Protein 8WWQ (pdb70)

Secondary structure (DSSP, 8-state):
-PPP-SSSTTSGGGS-HHHHHHHHHHHHHHHHHHHHH---TT---SEEEEEEES-TTSSHHHHHHHHHHHHHHHHHHTSSS----EEEEEEEE-TTS-HHHHHHHS-SS-SSEEEEEES-TTS--S-TT-EEEEEEES-TTB-SS--GGGG-TTSTT--TT-SS--S-SHHHHHHHHHHHHHHHHHHHHHHHHHEEEEEEEEEEEE-B-TT--GGGBHHHHHHHHHHHHHHHHHHTTSS-HHHHHH----B---BHHHHHHHHHHH-SEEEEEEEEE--TTTTSPP-HHHHHHHHHHHHHHHHHHHH--HHHHHHHHHHHHHTHHHHHHTSB---EEEEEEEEPP-/-HHHHHHHHHHHHHHHHHHHHH---TT---SEEEEEEES-TTSSHHHHHHHHHHHHHHHHHHTSSS----EEEEEEEE-TTS-HHHHHHHS-SS-SSEEEEEES-TTS--S-TT-EEEEEEES-TTB-SS--GGGG-TTSTT--TT-SS--S--HHHHHHHHHHHHHHHHHHHHHHHHHEEEEEEEEEEEE-B-TT--GGGBHHHHHHHHHHHHHH--HHHHHT---SB---BHHHHHHHHHHH-SEEEEEEEEE-----HHHHHHHHHHHHHHHHHH--HHHHHHHHHHHHTTHHHHHHTSB---EEEEEEEE---

Solvent-accessible surface area: 28025 Å² total; per-residue (Å²): 103,35,30,29,30,27,92,86,79,74,0,22,17,102,16,5,73,59,11,93,5,0,12,95,24,1,77,60,34,8,76,68,2,4,130,96,65,0,88,19,80,145,83,35,25,110,28,0,18,0,0,5,0,20,7,8,2,3,70,14,4,19,59,5,0,62,8,2,2,82,6,0,51,123,43,4,140,83,59,180,84,70,30,11,96,15,9,11,0,6,2,0,16,70,55,87,3,28,0,39,24,1,4,93,56,18,50,116,93,83,80,10,38,1,0,0,3,11,21,37,22,13,87,71,10,0,0,106,54,29,1,17,0,0,3,0,19,36,5,1,13,39,11,60,100,24,1,104,92,0,90,64,76,147,33,163,7,66,9,51,66,66,5,1,4,3,19,76,67,172,39,4,34,42,11,0,37,58,20,1,93,98,3,6,48,118,0,1,60,8,0,3,81,0,4,32,34,5,0,0,0,1,6,2,1,5,2,7,10,108,82,18,82,12,71,38,1,18,34,0,23,20,3,26,18,0,4,77,4,3,51,67,27,5,98,109,64,144,36,60,72,72,26,9,78,52,7,14,0,18,4,6,9,0,30,58,77,38,6,61,90,3,9,81,60,18,47,67,11,63,50,55,61,35,36,45,8,114,7,68,66,66,100,110,147,36,73,5,77,97,23,10,53,34,4,27,0,23,14,25,23,21,5,78,94,73,30,124,65,84,132,8,7,100,51,0,33,117,54,0,106,102,6,33,62,63,12,43,134,117,20,76,70,48,12,1,0,0,1,5,1,47,37,51,140,136,90,87,126,76,61,36,4,15,70,45,0,74,70,36,10,54,82,5,0,143,109,72,0,75,12,110,131,112,34,21,79,32,0,18,0,0,6,0,20,6,59,47,23,72,18,5,12,104,7,0,61,16,3,0,69,4,0,57,111,28,23,169,82,54,191,81,78,32,17,98,17,6,12,0,4,0,0,24,108,54,117,23,55,0,34,44,0,3,119,62,25,49,119,95,86,83,12,41,2,0,0,3,11,21,39,23,15,86,78,12,0,0,68,57,28,0,19,0,0,3,0,20,35,8,3,16,71,12,63,90,26,1,96,85,0,128,68,124,142,32,144,6,65,8,32,70,80,4,2,5,3,18,74,70,188,88,5,33,39,9,0,34,49,22,2,86,80,7,6,48,123,0,0,58,8,0,3,75,0,4,32,31,3,0,0,0,0,7,4,1,13,2,6,6,103,83,15,75,13,70,34,2,21,40,0,41,27,2,34,28,0,3,82,12,39,92,136,113,60,72,62,24,82,37,9,12,1,19,6,8,12,0,30,55,76,35,4,65,95,2,7,80,53,17,48,66,11,64,46,58,40,32,78,38,10,133,153,155,39,78,8,104,46,22,12,66,109,11,80,82,90,18,60,47,74,27,84,137,90,56,70,85,22,7,103,47,0,36,60,31,0,106,139,3,38,71,62,17,68,109,119,21,81,120,50,20,10,0,2,1,6,0,51,40,61,114,156

Structure (mmCIF, N/CA/C/O backbone):
data_8WWQ
#
_entry.id   8WWQ
#
_cell.length_a   46.825
_cell.length_b   103.086
_cell.length_c   84.203
_cell.angle_alpha   90.000
_cell.angle_beta   103.283
_cell.angle_gamma   90.000
#
_symmetry.space_group_name_H-M   'P 1 21 1'
#
loop_
_entity.id
_entity.type
_entity.pdbx_description
1 polymer 'geniposidic acid O-methyltransferase'
2 non-polymer 'Geniposidic acid'
3 non-polymer S-ADENOSYL-L-HOMOCYSTEINE
4 non-polymer 'MAGNESIUM ION'
5 non-polymer 1,2-ETHANEDIOL
6 water water
#
loop_
_atom_site.group_PDB
_atom_site.id
_atom_site.type_symbol
_atom_site.label_atom_id
_atom_site.label_alt_id
_atom_site.label_comp_id
_atom_site.label_asym_id
_atom_site.label_entity_id
_atom_site.label_seq_id
_atom_site.pdbx_PDB_ins_code
_atom_site.Cartn_x
_atom_site.Cartn_y
_atom_site.Cartn_z
_atom_site.occupancy
_atom_site.B_iso_or_equiv
_atom_site.auth_seq_id
_atom_site.auth_comp_id
_atom_site.auth_asym_id
_atom_site.auth_atom_id
_atom_site.pdbx_PDB_model_num
ATOM 1 N N . HIS A 1 12 ? 9.690 -10.847 0.222 1.000 45.506 17 HIS A N 1
ATOM 2 C CA . HIS A 1 12 ? 10.606 -11.261 1.325 1.000 45.445 17 HIS A CA 1
ATOM 3 C C . HIS A 1 12 ? 11.490 -10.088 1.745 1.000 40.301 17 HIS A C 1
ATOM 4 O O . HIS A 1 12 ? 11.964 -9.326 0.899 1.000 36.506 17 HIS A O 1
ATOM 11 N N . PRO A 1 13 ? 11.756 -9.932 3.065 1.000 36.526 18 PRO A N 1
ATOM 12 C CA . PRO A 1 13 ? 12.620 -8.867 3.561 1.000 34.611 18 PRO A CA 1
ATOM 13 C C . PRO A 1 13 ? 14.082 -9.222 3.315 1.000 32.843 18 PRO A C 1
ATOM 14 O O . PRO A 1 13 ? 14.400 -10.342 2.925 1.000 32.813 18 PRO A O 1
ATOM 18 N N . MET A 1 14 ? 14.966 -8.266 3.602 1.000 31.077 19 MET A N 1
ATOM 19 C CA . MET A 1 14 ? 16.399 -8.445 3.435 1.000 30.056 19 MET A CA 1
ATOM 20 C C . MET A 1 14 ? 16.953 -9.236 4.629 1.000 29.790 19 MET A C 1
ATOM 21 O O . MET A 1 14 ? 16.239 -9.444 5.613 1.000 29.482 19 MET A O 1
ATOM 26 N N . ASN A 1 15 ? 18.219 -9.686 4.538 1.000 28.554 20 ASN A N 1
ATOM 27 C CA . ASN A 1 15 ? 18.883 -10.363 5.649 1.000 28.467 20 ASN A CA 1
ATOM 28 C C . ASN A 1 15 ? 18.833 -9.464 6.884 1.000 27.931 20 ASN A C 1
ATOM 29 O O . ASN A 1 15 ? 19.343 -8.346 6.858 1.000 27.579 20 ASN A O 1
ATOM 34 N N . GLY A 1 16 ? 18.200 -9.951 7.958 1.000 27.961 21 GLY A N 1
ATOM 35 C CA . GLY A 1 16 ? 18.057 -9.174 9.181 1.000 27.688 21 GLY A CA 1
ATOM 36 C C . GLY A 1 16 ? 19.324 -9.191 10.031 1.000 28.287 21 GLY A C 1
ATOM 37 O O . GLY A 1 16 ? 20.393 -9.574 9.561 1.000 27.804 21 GLY A O 1
ATOM 38 N N . GLY A 1 17 ? 19.188 -8.758 11.291 1.000 28.728 22 GLY A N 1
ATOM 39 C CA . GLY A 1 17 ? 20.308 -8.708 12.216 1.000 29.542 22 GLY A CA 1
ATOM 40 C C . GLY A 1 17 ? 21.341 -7.658 11.811 1.000 30.149 22 GLY A C 1
ATOM 41 O O . GLY A 1 17 ? 21.047 -6.750 11.034 1.000 28.730 22 GLY A O 1
ATOM 42 N N . ASP A 1 18 ? 22.563 -7.818 12.341 1.000 31.767 23 ASP A N 1
ATOM 43 C CA . ASP A 1 18 ? 23.662 -6.892 12.105 1.000 32.918 23 ASP A CA 1
ATOM 44 C C . ASP A 1 18 ? 24.965 -7.646 11.842 1.000 32.963 23 ASP A C 1
ATOM 45 O O . ASP A 1 18 ? 26.042 -7.074 11.995 1.000 33.346 23 ASP A O 1
ATOM 50 N N . ASP A 1 19 ? 24.888 -8.914 11.421 1.000 32.976 24 ASP A N 1
ATOM 51 C CA . ASP A 1 19 ? 26.092 -9.697 11.183 1.000 33.485 24 ASP A CA 1
ATOM 52 C C . ASP A 1 19 ? 26.699 -9.287 9.840 1.000 33.316 24 ASP A C 1
ATOM 53 O O . ASP A 1 19 ? 26.215 -8.358 9.187 1.000 32.178 24 ASP A O 1
ATOM 58 N N . SER A 1 20 ? 27.755 -10.006 9.429 1.000 33.269 25 SER A N 1
ATOM 59 C CA . SER A 1 20 ? 28.526 -9.661 8.245 1.000 33.107 25 SER A CA 1
ATOM 60 C C . SER A 1 20 ? 27.735 -9.896 6.958 1.000 32.362 25 SER A C 1
ATOM 61 O O . SER A 1 20 ? 28.080 -9.318 5.931 1.000 30.900 25 SER A O 1
ATOM 64 N N . LYS A 1 21 ? 26.692 -10.742 7.009 1.000 32.052 26 LYS A N 1
ATOM 65 C CA . LYS A 1 21 ? 25.888 -11.042 5.829 1.000 31.659 26 LYS A CA 1
ATOM 66 C C . LYS A 1 21 ? 24.599 -10.216 5.821 1.000 29.606 26 LYS A C 1
ATOM 67 O O . LYS A 1 21 ? 23.752 -10.420 4.958 1.000 28.804 26 LYS A O 1
ATOM 72 N N . SER A 1 22 ? 24.438 -9.295 6.782 1.000 28.324 27 SER A N 1
ATOM 73 C CA . SER A 1 22 ? 23.176 -8.599 6.993 1.000 26.973 27 SER A CA 1
ATOM 74 C C . SER A 1 22 ? 22.999 -7.438 6.012 1.000 25.822 27 SER A C 1
ATOM 75 O O . SER A 1 22 ? 23.978 -6.839 5.562 1.000 25.172 27 SER A O 1
ATOM 78 N N . TYR A 1 23 ? 21.731 -7.085 5.742 1.000 24.981 28 TYR A N 1
ATOM 79 C CA . TYR A 1 23 ? 21.411 -5.911 4.946 1.000 24.359 28 TYR A CA 1
ATOM 80 C C . TYR A 1 23 ? 22.044 -4.665 5.564 1.000 24.574 28 TYR A C 1
ATOM 81 O O . TYR A 1 23 ? 22.618 -3.841 4.850 1.000 24.341 28 TYR A O 1
ATOM 90 N N . ALA A 1 24 ? 21.933 -4.534 6.890 1.000 24.848 29 ALA A N 1
ATOM 91 C CA . ALA A 1 24 ? 22.404 -3.352 7.598 1.000 25.542 29 ALA A CA 1
ATOM 92 C C . ALA A 1 24 ? 23.883 -3.102 7.312 1.000 26.666 29 ALA A C 1
ATOM 93 O O . ALA A 1 24 ? 24.315 -1.957 7.236 1.000 26.872 29 ALA A O 1
ATOM 95 N N . GLN A 1 25 ? 24.652 -4.185 7.163 1.000 27.897 30 GLN A N 1
ATOM 96 C CA . GLN A 1 25 ? 26.090 -4.085 7.007 1.000 29.229 30 GLN A CA 1
ATOM 97 C C . GLN A 1 25 ? 26.485 -4.000 5.530 1.000 28.282 30 GLN A C 1
ATOM 98 O O . GLN A 1 25 ? 27.662 -3.805 5.246 1.000 28.538 30 GLN A O 1
ATOM 104 N N . ASN A 1 26 ? 25.536 -4.165 4.595 1.000 27.051 31 ASN A N 1
ATOM 105 C CA . ASN A 1 26 ? 25.912 -4.367 3.200 1.000 26.935 31 ASN A CA 1
ATOM 106 C C . ASN A 1 26 ? 25.037 -3.552 2.249 1.000 25.835 31 ASN A C 1
ATOM 107 O O . ASN A 1 26 ? 24.789 -3.988 1.119 1.000 26.035 31 ASN A O 1
ATOM 112 N N . SER A 1 27 ? 24.651 -2.336 2.663 1.000 24.957 32 SER A N 1
ATOM 113 C CA . SER A 1 27 ? 23.731 -1.541 1.861 1.000 24.247 32 SER A CA 1
ATOM 114 C C . SER A 1 27 ? 24.273 -0.128 1.609 1.000 24.022 32 SER A C 1
ATOM 115 O O . SER A 1 27 ? 23.515 0.829 1.502 1.000 23.570 32 SER A O 1
ATOM 118 N N . SER A 1 28 ? 25.598 -0.001 1.471 1.000 24.446 33 SER A N 1
ATOM 119 C CA . SER A 1 28 ? 26.246 1.290 1.266 1.000 24.598 33 SER A CA 1
ATOM 120 C C . SER A 1 28 ? 25.869 1.899 -0.090 1.000 24.526 33 SER A C 1
ATOM 121 O O . SER A 1 28 ? 25.744 3.114 -0.204 1.000 24.413 33 SER A O 1
ATOM 124 N N . TYR A 1 29 ? 25.675 1.061 -1.114 1.000 24.708 34 TYR A N 1
ATOM 125 C CA . TYR A 1 29 ? 25.247 1.560 -2.415 1.000 25.042 34 TYR A CA 1
ATOM 126 C C . TYR A 1 29 ? 23.904 2.290 -2.270 1.000 24.829 34 TYR A C 1
ATOM 127 O O . TYR A 1 29 ? 23.735 3.404 -2.764 1.000 24.576 34 TYR A O 1
ATOM 136 N N . GLN A 1 30 ? 22.954 1.655 -1.581 1.000 24.985 35 GLN A N 1
ATOM 137 C CA . GLN A 1 30 ? 21.633 2.225 -1.364 1.000 25.319 35 GLN A CA 1
ATOM 138 C C . GLN A 1 30 ? 21.726 3.515 -0.551 1.000 25.330 35 GLN A C 1
ATOM 139 O O . GLN A 1 30 ? 20.936 4.430 -0.746 1.000 25.641 35 GLN A O 1
ATOM 145 N N . LYS A 1 31 ? 22.689 3.596 0.359 1.000 25.585 36 LYS A N 1
ATOM 146 C CA . LYS A 1 31 ? 22.886 4.819 1.116 1.000 25.928 36 LYS A CA 1
ATOM 147 C C . LYS A 1 31 ? 23.399 5.924 0.190 1.000 25.673 36 LYS A C 1
ATOM 148 O O . LYS A 1 31 ? 23.022 7.085 0.329 1.000 25.394 36 LYS A O 1
ATOM 154 N N . GLY A 1 32 ? 24.258 5.555 -0.762 1.000 25.261 37 GLY A N 1
ATOM 155 C CA . GLY A 1 32 ? 24.697 6.492 -1.784 1.000 25.521 37 GLY A CA 1
ATOM 156 C C . GLY A 1 32 ? 23.532 7.063 -2.597 1.000 24.745 37 GLY A C 1
ATOM 157 O O . GLY A 1 32 ? 23.560 8.225 -2.999 1.000 24.822 37 GLY A O 1
ATOM 158 N N . VAL A 1 33 ? 22.517 6.236 -2.872 1.000 24.117 38 VAL A N 1
ATOM 159 C CA . VAL A 1 33 ? 21.350 6.713 -3.600 1.000 23.814 38 VAL A CA 1
ATOM 160 C C . VAL A 1 33 ? 20.679 7.834 -2.801 1.000 23.650 38 VAL A C 1
ATOM 161 O O . VAL A 1 33 ? 20.320 8.871 -3.359 1.000 23.116 38 VAL A O 1
ATOM 165 N N . ILE A 1 34 ? 20.490 7.611 -1.494 1.000 23.694 39 ILE A N 1
ATOM 166 C CA . ILE A 1 34 ? 19.870 8.611 -0.633 1.000 24.175 39 ILE A CA 1
ATOM 167 C C . ILE A 1 34 ? 20.764 9.857 -0.579 1.000 25.504 39 ILE A C 1
ATOM 168 O O . ILE A 1 34 ? 20.272 10.981 -0.614 1.000 25.942 39 ILE A O 1
ATOM 173 N N . GLU A 1 35 ? 22.087 9.662 -0.549 1.000 26.638 40 GLU A N 1
ATOM 174 C CA . GLU A 1 35 ? 23.028 10.770 -0.488 1.000 27.952 40 GLU A CA 1
ATOM 175 C C . GLU A 1 35 ? 22.878 11.667 -1.715 1.000 27.959 40 GLU A C 1
ATOM 176 O O . GLU A 1 35 ? 22.758 12.885 -1.584 1.000 28.694 40 GLU A O 1
ATOM 182 N N . ALA A 1 36 ? 22.869 11.041 -2.897 1.000 27.191 41 ALA A N 1
ATOM 183 C CA . ALA A 1 36 ? 22.722 11.746 -4.161 1.000 27.098 41 ALA A CA 1
ATOM 184 C C . ALA A 1 36 ? 21.349 12.412 -4.250 1.000 26.548 41 ALA A C 1
ATOM 185 O O . ALA A 1 36 ? 21.212 13.461 -4.871 1.000 26.546 41 ALA A O 1
ATOM 187 N N . ALA A 1 37 ? 20.346 11.799 -3.603 1.000 25.557 42 ALA A N 1
ATOM 188 C CA . ALA A 1 37 ? 18.981 12.308 -3.594 1.000 25.364 42 ALA A CA 1
ATOM 189 C C . ALA A 1 37 ? 18.848 13.586 -2.759 1.000 25.467 42 ALA A C 1
ATOM 190 O O . ALA A 1 37 ? 17.923 14.368 -2.975 1.000 25.044 42 ALA A O 1
ATOM 192 N N . LYS A 1 38 ? 19.773 13.803 -1.813 1.000 25.813 43 LYS A N 1
ATOM 193 C CA . LYS A 1 38 ? 19.605 14.853 -0.822 1.000 26.201 43 LYS A CA 1
ATOM 194 C C . LYS A 1 38 ? 19.345 16.212 -1.475 1.000 26.905 43 LYS A C 1
ATOM 195 O O . LYS A 1 38 ? 18.427 16.919 -1.068 1.000 26.738 43 LYS A O 1
ATOM 201 N N . ALA A 1 39 ? 20.124 16.584 -2.494 1.000 27.880 44 ALA A N 1
ATOM 202 C CA . ALA A 1 39 ? 19.952 17.889 -3.119 1.000 28.841 44 ALA A CA 1
ATOM 203 C C . ALA A 1 39 ? 18.564 18.014 -3.761 1.000 28.878 44 ALA A C 1
ATOM 204 O O . ALA A 1 39 ? 17.969 19.089 -3.742 1.000 29.256 44 ALA A O 1
ATOM 206 N N . GLU A 1 40 ? 18.023 16.916 -4.300 1.000 29.037 45 GLU A N 1
ATOM 207 C CA . GLU A 1 40 ? 16.698 16.954 -4.915 1.000 29.485 45 GLU A CA 1
ATOM 208 C C . GLU A 1 40 ? 15.620 17.047 -3.837 1.000 28.343 45 GLU A C 1
ATOM 209 O O . GLU A 1 40 ? 14.570 17.657 -4.052 1.000 27.765 45 GLU A O 1
ATOM 215 N N . VAL A 1 41 ? 15.879 16.429 -2.680 1.000 27.659 46 VAL A N 1
ATOM 216 C CA . VAL A 1 41 ? 14.957 16.513 -1.559 1.000 27.440 46 VAL A CA 1
ATOM 217 C C . VAL A 1 41 ? 14.892 17.966 -1.084 1.000 27.727 46 VAL A C 1
ATOM 218 O O . VAL A 1 41 ? 13.808 18.461 -0.794 1.000 27.128 46 VAL A O 1
ATOM 222 N N . LEU A 1 42 ? 16.044 18.653 -1.002 1.000 28.479 47 LEU A N 1
ATOM 223 C CA . LEU A 1 42 ? 16.048 20.045 -0.571 1.000 29.451 47 LEU A CA 1
ATOM 224 C C . LEU A 1 42 ? 15.250 20.908 -1.545 1.000 29.747 47 LEU A C 1
ATOM 225 O O . LEU A 1 42 ? 14.470 21.757 -1.117 1.000 29.879 47 LEU A O 1
ATOM 230 N N . LEU A 1 43 ? 15.451 20.692 -2.852 1.000 30.036 48 LEU A N 1
ATOM 231 C CA . LEU A 1 43 ? 14.738 21.459 -3.864 1.000 30.800 48 LEU A CA 1
ATOM 232 C C . LEU A 1 43 ? 13.239 21.163 -3.794 1.000 30.160 48 LEU A C 1
ATOM 233 O O . LEU A 1 43 ? 12.438 22.074 -3.964 1.000 30.544 48 LEU A O 1
ATOM 238 N N . ALA A 1 44 ? 12.865 19.898 -3.563 1.000 29.570 49 ALA A N 1
ATOM 239 C CA . ALA A 1 44 ? 11.461 19.505 -3.486 1.000 29.764 49 ALA A CA 1
ATOM 240 C C . ALA A 1 44 ? 10.764 20.267 -2.364 1.000 30.249 49 ALA A C 1
ATOM 241 O O . ALA A 1 44 ? 9.651 20.767 -2.537 1.000 30.743 49 ALA A O 1
ATOM 243 N N . ILE A 1 45 ? 11.428 20.329 -1.206 1.000 30.793 50 ILE A N 1
ATOM 244 C CA . ILE A 1 45 ? 10.879 21.012 -0.049 1.000 31.634 50 ILE A CA 1
ATOM 245 C C . ILE A 1 45 ? 10.794 22.507 -0.332 1.000 33.333 50 ILE A C 1
ATOM 246 O O . ILE A 1 45 ? 9.738 23.113 -0.171 1.000 34.133 50 ILE A O 1
ATOM 251 N N . LYS A 1 46 ? 11.920 23.097 -0.729 1.000 34.597 51 LYS A N 1
ATOM 252 C CA . LYS A 1 46 ? 11.986 24.512 -1.054 1.000 36.308 51 LYS A CA 1
ATOM 253 C C . LYS A 1 46 ? 10.895 24.898 -2.051 1.000 36.886 51 LYS A C 1
ATOM 254 O O . LYS A 1 46 ? 10.214 25.901 -1.863 1.000 37.708 51 LYS A O 1
ATOM 259 N N . GLU A 1 47 ? 10.754 24.103 -3.117 1.000 36.568 52 GLU A N 1
ATOM 260 C CA . GLU A 1 47 ? 9.975 24.502 -4.275 1.000 37.380 52 GLU A CA 1
ATOM 261 C C . GLU A 1 47 ? 8.532 24.021 -4.181 1.000 36.682 52 GLU A C 1
ATOM 262 O O . GLU A 1 47 ? 7.642 24.751 -4.591 1.000 37.174 52 GLU A O 1
ATOM 268 N N . LYS A 1 48 ? 8.304 22.791 -3.698 1.000 35.718 53 LYS A N 1
ATOM 269 C CA . LYS A 1 48 ? 7.010 22.142 -3.882 1.000 35.278 53 LYS A CA 1
ATOM 270 C C . LYS A 1 48 ? 6.255 21.868 -2.579 1.000 34.093 53 LYS A C 1
ATOM 271 O O . LYS A 1 48 ? 5.096 21.471 -2.643 1.000 34.486 53 LYS A O 1
ATOM 277 N N . LEU A 1 49 ? 6.873 22.058 -1.408 1.000 32.839 54 LEU A N 1
ATOM 278 C CA . LEU A 1 49 ? 6.167 21.828 -0.156 1.000 32.572 54 LEU A CA 1
ATOM 279 C C . LEU A 1 49 ? 5.549 23.134 0.337 1.000 33.612 54 LEU A C 1
ATOM 280 O O . LEU A 1 49 ? 6.253 24.008 0.836 1.000 33.411 54 LEU A O 1
ATOM 285 N N . ASP A 1 50 ? 4.220 23.234 0.225 1.000 35.099 55 ASP A N 1
ATOM 286 C CA . ASP A 1 50 ? 3.509 24.470 0.506 1.000 37.345 55 ASP A CA 1
ATOM 287 C C . ASP A 1 50 ? 2.058 24.136 0.836 1.000 38.087 55 ASP A C 1
ATOM 288 O O . ASP A 1 50 ? 1.289 23.785 -0.052 1.000 38.681 55 ASP A O 1
ATOM 293 N N . PHE A 1 51 ? 1.698 24.243 2.120 1.000 38.553 56 PHE A N 1
ATOM 294 C CA . PHE A 1 51 ? 0.327 24.029 2.558 1.000 39.445 56 PHE A CA 1
ATOM 295 C C . PHE A 1 51 ? -0.351 25.370 2.836 1.000 41.490 56 PHE A C 1
ATOM 296 O O . PHE A 1 51 ? -1.298 25.427 3.616 1.000 42.338 56 PHE A O 1
ATOM 304 N N . LYS A 1 52 ? 0.154 26.445 2.212 1.000 43.414 57 LYS A N 1
ATOM 305 C CA . LYS A 1 52 ? -0.529 27.729 2.180 1.000 46.020 57 LYS A CA 1
ATOM 306 C C . LYS A 1 52 ? -0.745 28.231 3.608 1.000 46.855 57 LYS A C 1
ATOM 307 O O . LYS A 1 52 ? 0.220 28.485 4.322 1.000 48.038 57 LYS A O 1
ATOM 309 N N . THR A 1 53 ? -2.008 28.366 4.030 1.000 47.935 58 THR A N 1
ATOM 310 C CA . THR A 1 53 ? -2.300 28.771 5.398 1.000 48.863 58 THR A CA 1
ATOM 311 C C . THR A 1 53 ? -2.864 27.610 6.219 1.000 47.473 58 THR A C 1
ATOM 312 O O . THR A 1 53 ? -3.478 27.848 7.256 1.000 49.738 58 THR A O 1
ATOM 316 N N . ASP A 1 54 ? -2.642 26.360 5.790 1.000 44.968 59 ASP A N 1
ATOM 317 C CA . ASP A 1 54 ? -3.073 25.213 6.581 1.000 42.789 59 ASP A CA 1
ATOM 318 C C . ASP A 1 54 ? -1.906 24.251 6.815 1.000 39.532 59 ASP A C 1
ATOM 319 O O . ASP A 1 54 ? -2.049 23.046 6.610 1.000 38.059 59 ASP A O 1
ATOM 321 N N . TRP A 1 55 ? -0.759 24.788 7.264 1.000 37.856 60 TRP A N 1
ATOM 322 C CA . TRP A 1 55 ? 0.368 23.960 7.676 1.000 35.638 60 TRP A CA 1
ATOM 323 C C . TRP A 1 55 ? 0.007 23.216 8.955 1.000 33.938 60 TRP A C 1
ATOM 324 O O . TRP A 1 55 ? -0.613 23.788 9.844 1.000 34.204 60 TRP A O 1
ATOM 335 N N . PRO A 1 56 ? 0.418 21.940 9.114 1.000 32.225 61 PRO A N 1
ATOM 336 C CA . PRO A 1 56 ? 0.080 21.185 10.317 1.000 31.848 61 PRO A CA 1
ATOM 337 C C . PRO A 1 56 ? 1.010 21.532 11.477 1.000 31.270 61 PRO A C 1
ATOM 338 O O . PRO A 1 56 ? 2.141 21.974 11.268 1.000 31.629 61 PRO A O 1
ATOM 342 N N . ARG A 1 57 ? 0.525 21.311 12.698 1.000 30.550 62 ARG A N 1
ATOM 343 C CA . ARG A 1 57 ? 1.348 21.448 13.888 1.000 30.031 62 ARG A CA 1
ATOM 344 C C . ARG A 1 57 ? 2.267 20.232 14.005 1.000 28.302 62 ARG A C 1
ATOM 345 O O . ARG A 1 57 ? 3.386 20.343 14.507 1.000 28.171 62 ARG A O 1
ATOM 349 N N . THR A 1 58 ? 1.771 19.068 13.569 1.000 24.445 63 THR A N 1
ATOM 350 C CA . THR A 1 58 ? 2.553 17.840 13.561 1.000 23.880 63 THR A CA 1
ATOM 351 C C . THR A 1 58 ? 2.802 17.395 12.117 1.000 23.267 63 THR A C 1
ATOM 352 O O . THR A 1 58 ? 1.870 17.006 11.420 1.000 22.974 63 THR A O 1
ATOM 356 N N . PHE A 1 59 ? 4.070 17.409 11.691 1.000 22.735 64 PHE A N 1
ATOM 357 C CA . PHE A 1 59 ? 4.409 17.065 10.319 1.000 22.280 64 PHE A CA 1
ATOM 358 C C . PHE A 1 59 ? 4.706 15.572 10.261 1.000 21.912 64 PHE A C 1
ATOM 359 O O . PHE A 1 59 ? 5.583 15.103 10.975 1.000 22.474 64 PHE A O 1
ATOM 367 N N . VAL A 1 60 ? 3.971 14.842 9.416 1.000 21.545 65 VAL A N 1
ATOM 368 C CA . VAL A 1 60 ? 3.949 13.390 9.449 1.000 21.422 65 VAL A CA 1
ATOM 369 C C . VAL A 1 60 ? 4.592 12.847 8.176 1.000 21.396 65 VAL A C 1
ATOM 370 O O . VAL A 1 60 ? 4.195 13.207 7.068 1.000 21.164 65 VAL A O 1
ATOM 374 N N . ILE A 1 61 ? 5.571 11.958 8.380 1.000 21.366 66 ILE A N 1
ATOM 375 C CA . ILE A 1 61 ? 6.367 11.368 7.318 1.000 21.414 66 ILE A CA 1
ATOM 376 C C . ILE A 1 61 ? 6.294 9.852 7.433 1.000 21.144 66 ILE A C 1
ATOM 377 O O . ILE A 1 61 ? 6.398 9.306 8.538 1.000 20.925 66 ILE A O 1
ATOM 382 N N . ALA A 1 62 ? 6.201 9.179 6.281 1.000 20.692 67 ALA A N 1
ATOM 383 C CA . ALA A 1 62 ? 6.285 7.732 6.266 1.000 20.533 67 ALA A CA 1
ATOM 384 C C . ALA A 1 62 ? 7.262 7.256 5.189 1.000 20.351 67 ALA A C 1
ATOM 385 O O . ALA A 1 62 ? 7.258 7.743 4.054 1.000 20.045 67 ALA A O 1
ATOM 387 N N . ASP A 1 63 ? 8.092 6.282 5.580 1.000 20.208 68 ASP A N 1
ATOM 388 C CA . ASP A 1 63 ? 9.053 5.645 4.699 1.000 20.333 68 ASP A CA 1
ATOM 389 C C . ASP A 1 63 ? 8.547 4.249 4.359 1.000 19.766 68 ASP A C 1
ATOM 390 O O . ASP A 1 63 ? 8.322 3.436 5.256 1.000 19.059 68 ASP A O 1
ATOM 395 N N . TYR A 1 64 ? 8.374 3.989 3.055 1.000 19.786 69 TYR A N 1
ATOM 396 C CA . TYR A 1 64 ? 7.850 2.716 2.588 1.000 19.738 69 TYR A CA 1
ATOM 397 C C . TYR A 1 64 ? 8.986 1.814 2.117 1.000 19.622 69 TYR A C 1
ATOM 398 O O . TYR A 1 64 ? 9.641 2.114 1.118 1.000 19.517 69 TYR A O 1
ATOM 407 N N . GLY A 1 65 ? 9.198 0.713 2.853 1.000 19.548 70 GLY A N 1
ATOM 408 C CA . GLY A 1 65 ? 10.277 -0.226 2.578 1.000 19.897 70 GLY A CA 1
ATOM 409 C C . GLY A 1 65 ? 11.566 0.181 3.286 1.000 20.163 70 GLY A C 1
ATOM 410 O O . GLY A 1 65 ? 12.603 0.349 2.652 1.000 20.124 70 GLY A O 1
ATOM 411 N N . CYS A 1 66 ? 11.495 0.316 4.617 1.000 20.491 71 CYS A N 1
ATOM 412 C CA . CYS A 1 66 ? 12.557 0.954 5.379 1.000 20.629 71 CYS A CA 1
ATOM 413 C C . CYS A 1 66 ? 13.693 -0.016 5.697 1.000 20.959 71 CYS A C 1
ATOM 414 O O . CYS A 1 66 ? 14.820 0.418 5.959 1.000 20.881 71 CYS A O 1
ATOM 417 N N . SER A 1 67 ? 13.386 -1.318 5.701 1.000 21.145 72 SER A N 1
ATOM 418 C CA . SER A 1 67 ? 14.341 -2.343 6.103 1.000 21.562 72 SER A CA 1
ATOM 419 C C . SER A 1 67 ? 14.784 -2.155 7.562 1.000 21.902 72 SER A C 1
ATOM 420 O O . SER A 1 67 ? 13.953 -1.870 8.429 1.000 21.992 72 SER A O 1
ATOM 423 N N . THR A 1 68 ? 16.087 -2.325 7.849 1.000 21.996 73 THR A N 1
ATOM 424 C CA . THR A 1 68 ? 16.549 -2.494 9.221 1.000 22.575 73 THR A CA 1
ATOM 425 C C . THR A 1 68 ? 17.480 -1.365 9.650 1.000 22.841 73 THR A C 1
ATOM 426 O O . THR A 1 68 ? 18.022 -1.398 10.757 1.000 23.253 73 THR A O 1
ATOM 430 N N . GLY A 1 69 ? 17.638 -0.352 8.791 1.000 22.688 74 GLY A N 1
ATOM 431 C CA . GLY A 1 69 ? 18.604 0.705 9.040 1.000 22.711 74 GLY A CA 1
ATOM 432 C C . GLY A 1 69 ? 19.996 0.268 8.598 1.000 22.712 74 GLY A C 1
ATOM 433 O O . GLY A 1 69 ? 20.196 -0.898 8.265 1.000 22.441 74 GLY A O 1
ATOM 434 N N . PRO A 1 70 ? 21.003 1.172 8.578 1.000 22.993 75 PRO A N 1
ATOM 435 C CA . PRO A 1 70 ? 20.828 2.578 8.954 1.000 22.796 75 PRO A CA 1
ATOM 436 C C . PRO A 1 70 ? 20.339 3.535 7.863 1.000 22.344 75 PRO A C 1
ATOM 437 O O . PRO A 1 70 ? 20.160 4.723 8.125 1.000 22.287 75 PRO A O 1
ATOM 441 N N . ASN A 1 71 ? 20.093 3.034 6.647 1.000 21.714 76 ASN A N 1
ATOM 442 C CA . ASN A 1 71 ? 19.782 3.926 5.541 1.000 21.526 76 ASN A CA 1
ATOM 443 C C . ASN A 1 71 ? 18.500 4.713 5.811 1.000 21.466 76 ASN A C 1
ATOM 444 O O . ASN A 1 71 ? 18.434 5.895 5.489 1.000 21.377 76 ASN A O 1
ATOM 449 N N . THR A 1 72 ? 17.470 4.054 6.367 1.000 21.385 77 THR A N 1
ATOM 450 C CA . THR A 1 72 ? 16.178 4.697 6.566 1.000 21.144 77 THR A CA 1
ATOM 451 C C . THR A 1 72 ? 16.326 5.901 7.499 1.000 21.549 77 THR A C 1
ATOM 452 O O . THR A 1 72 ? 15.769 6.957 7.239 1.000 21.546 77 THR A O 1
ATOM 456 N N . PHE A 1 73 ? 17.121 5.764 8.562 1.000 22.154 78 PHE A N 1
ATOM 457 C CA . PHE A 1 73 ? 17.359 6.856 9.497 1.000 22.759 78 PHE A CA 1
ATOM 458 C C . PHE A 1 73 ? 18.071 8.016 8.796 1.000 23.313 78 PHE A C 1
ATOM 459 O O . PHE A 1 73 ? 17.802 9.185 9.075 1.000 23.363 78 PHE A O 1
ATOM 467 N N . PHE A 1 74 ? 18.983 7.684 7.881 1.000 23.595 79 PHE A N 1
ATOM 468 C CA . PHE A 1 74 ? 19.656 8.695 7.084 1.000 24.084 79 PHE A CA 1
ATOM 469 C C . PHE A 1 74 ? 18.646 9.431 6.203 1.000 23.491 79 PHE A C 1
ATOM 470 O O . PHE A 1 74 ? 18.611 10.659 6.200 1.000 23.218 79 PHE A O 1
ATOM 478 N N . ALA A 1 75 ? 17.818 8.678 5.462 1.000 22.988 80 ALA A N 1
ATOM 479 C CA . ALA A 1 75 ? 16.861 9.290 4.555 1.000 22.694 80 ALA A CA 1
ATOM 480 C C . ALA A 1 75 ? 15.897 10.189 5.327 1.000 22.380 80 ALA A C 1
ATOM 481 O O . ALA A 1 75 ? 15.522 11.261 4.850 1.000 22.315 80 ALA A O 1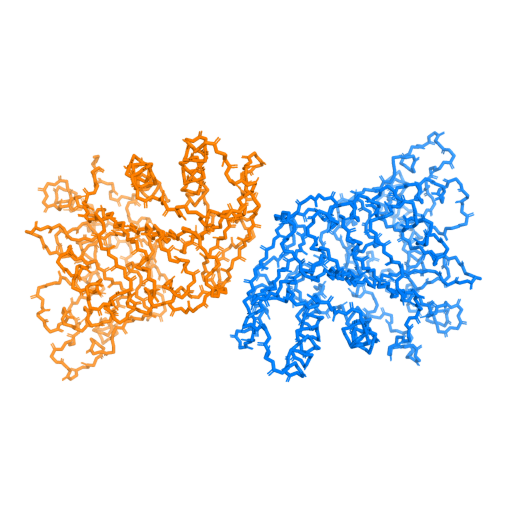
ATOM 483 N N . MET A 1 76 ? 15.468 9.725 6.501 1.000 22.230 81 MET A N 1
ATOM 484 C CA . MET A 1 76 ? 14.455 10.433 7.268 1.000 22.423 81 MET A CA 1
ATOM 485 C C . MET A 1 76 ? 15.049 11.702 7.881 1.000 23.169 81 MET A C 1
ATOM 486 O O . MET A 1 76 ? 14.405 12.749 7.889 1.000 23.294 81 MET A O 1
ATOM 491 N N . GLN A 1 77 ? 16.277 11.613 8.403 1.000 23.809 82 GLN A N 1
ATOM 492 C CA . GLN A 1 77 ? 16.943 12.774 8.973 1.000 25.158 82 GLN A CA 1
ATOM 493 C C . GLN A 1 77 ? 17.124 13.872 7.919 1.000 24.824 82 GLN A C 1
ATOM 494 O O . GLN A 1 77 ? 16.962 15.055 8.211 1.000 24.860 82 GLN A O 1
ATOM 500 N N . ASN A 1 78 ? 17.480 13.495 6.690 1.000 24.524 83 ASN A N 1
ATOM 501 C CA . ASN A 1 78 ? 17.639 14.481 5.631 1.000 24.456 83 ASN A CA 1
ATOM 502 C C . ASN A 1 78 ? 16.307 15.189 5.369 1.000 24.034 83 ASN A C 1
ATOM 503 O O . ASN A 1 78 ? 16.274 16.391 5.135 1.000 24.096 83 ASN A O 1
ATOM 508 N N . ILE A 1 79 ? 15.205 14.439 5.380 1.000 23.644 84 ILE A N 1
ATOM 509 C CA . ILE A 1 79 ? 13.898 15.033 5.121 1.000 23.782 84 ILE A CA 1
ATOM 510 C C . ILE A 1 79 ? 13.506 15.951 6.274 1.000 23.667 84 ILE A C 1
ATOM 511 O O . ILE A 1 79 ? 13.018 17.054 6.047 1.000 23.288 84 ILE A O 1
ATOM 516 N N . VAL A 1 80 ? 13.704 15.483 7.508 1.000 24.005 85 VAL A N 1
ATOM 517 C CA . VAL A 1 80 ? 13.283 16.248 8.670 1.000 24.489 85 VAL A CA 1
ATOM 518 C C . VAL A 1 80 ? 14.041 17.577 8.700 1.000 24.898 85 VAL A C 1
ATOM 519 O O . VAL A 1 80 ? 13.458 18.627 8.946 1.000 24.968 85 VAL A O 1
ATOM 523 N N . GLU A 1 81 ? 15.341 17.539 8.425 1.000 25.596 86 GLU A N 1
ATOM 524 C CA . GLU A 1 81 ? 16.155 18.745 8.469 1.000 26.474 86 GLU A CA 1
ATOM 525 C C . GLU A 1 81 ? 15.692 19.739 7.397 1.000 25.757 86 GLU A C 1
ATOM 526 O O . GLU A 1 81 ? 15.570 20.932 7.663 1.000 25.789 86 GLU A O 1
ATOM 532 N N . ALA A 1 82 ? 15.408 19.246 6.192 1.000 25.091 87 ALA A N 1
ATOM 533 C CA . ALA A 1 82 ? 14.932 20.097 5.112 1.000 25.331 87 ALA A CA 1
ATOM 534 C C . ALA A 1 82 ? 13.622 20.786 5.499 1.000 25.157 87 ALA A C 1
ATOM 535 O O . ALA A 1 82 ? 13.456 21.994 5.311 1.000 25.045 87 ALA A O 1
ATOM 537 N N . VAL A 1 83 ? 12.680 19.998 6.030 1.000 25.138 88 VAL A N 1
ATOM 538 C CA . VAL A 1 83 ? 11.371 20.521 6.379 1.000 25.107 88 VAL A CA 1
ATOM 539 C C . VAL A 1 83 ? 11.529 21.501 7.543 1.000 25.642 88 VAL A C 1
ATOM 540 O O . VAL A 1 83 ? 10.860 22.530 7.591 1.000 25.273 88 VAL A O 1
ATOM 544 N N . GLU A 1 84 ? 12.433 21.192 8.480 1.000 26.439 89 GLU A N 1
ATOM 545 C CA . GLU A 1 84 ? 12.617 22.060 9.633 1.000 27.506 89 GLU A CA 1
ATOM 546 C C . GLU A 1 84 ? 13.258 23.375 9.190 1.000 27.521 89 GLU A C 1
ATOM 547 O O . GLU A 1 84 ? 12.888 24.433 9.679 1.000 27.736 89 GLU A O 1
ATOM 553 N N . LEU A 1 85 ? 14.217 23.326 8.267 1.000 27.912 90 LEU A N 1
ATOM 554 C CA . LEU A 1 85 ? 14.759 24.564 7.733 1.000 28.492 90 LEU A CA 1
ATOM 555 C C . LEU A 1 85 ? 13.622 25.404 7.147 1.000 28.747 90 LEU A C 1
ATOM 556 O O . LEU A 1 85 ? 13.513 26.597 7.435 1.000 28.861 90 LEU A O 1
ATOM 561 N N . LYS A 1 86 ? 12.751 24.773 6.353 1.000 28.377 91 LYS A N 1
ATOM 562 C CA . LYS A 1 86 ? 11.636 25.504 5.777 1.000 28.424 91 LYS A CA 1
ATOM 563 C C . LYS A 1 86 ? 10.784 26.087 6.903 1.000 28.189 91 LYS A C 1
ATOM 564 O O . LYS A 1 86 ? 10.434 27.261 6.880 1.000 28.039 91 LYS A O 1
ATOM 570 N N . ASN A 1 87 ? 10.472 25.255 7.899 1.000 28.078 92 ASN A N 1
ATOM 571 C CA . ASN A 1 87 ? 9.603 25.645 8.994 1.000 28.466 92 ASN A CA 1
ATOM 572 C C . ASN A 1 87 ? 10.097 26.938 9.655 1.000 29.004 92 ASN A C 1
ATOM 573 O O . ASN A 1 87 ? 9.310 27.860 9.884 1.000 28.520 92 ASN A O 1
ATOM 578 N N . LYS A 1 88 ? 11.397 27.004 9.957 1.000 29.823 93 LYS A N 1
ATOM 579 C CA . LYS A 1 88 ? 11.959 28.127 10.694 1.000 31.522 93 LYS A CA 1
ATOM 580 C C . LYS A 1 88 ? 12.049 29.370 9.812 1.000 31.429 93 LYS A C 1
ATOM 581 O O . LYS A 1 88 ? 12.278 30.465 10.318 1.000 32.147 93 LYS A O 1
ATOM 587 N N . SER A 1 89 ? 11.861 29.195 8.502 1.000 30.322 94 SER A N 1
ATOM 588 C CA . SER A 1 89 ? 11.905 30.302 7.563 1.000 30.726 94 SER A CA 1
ATOM 589 C C . SER A 1 89 ? 10.532 30.960 7.408 1.000 30.920 94 SER A C 1
ATOM 590 O O . SER A 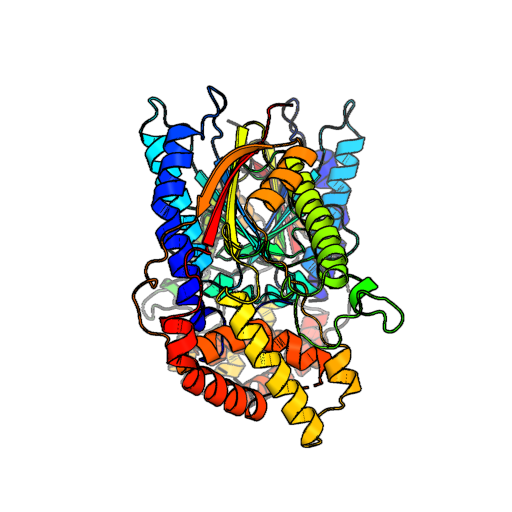1 89 ? 10.424 32.005 6.770 1.000 30.611 94 SER A O 1
ATOM 593 N N . LEU A 1 90 ? 9.494 30.352 7.993 1.000 31.365 95 LEU A N 1
ATOM 594 C CA . LEU A 1 90 ? 8.164 30.945 8.004 1.000 32.658 95 LEU A CA 1
ATOM 595 C C . LEU A 1 90 ? 8.026 31.862 9.217 1.000 33.829 95 LEU A C 1
ATOM 596 O O . LEU A 1 90 ? 8.559 31.578 10.288 1.000 33.434 95 LEU A O 1
ATOM 601 N N . GLN A 1 91 ? 7.281 32.956 9.034 1.000 35.877 96 GLN A N 1
ATOM 602 C CA . GLN A 1 91 ? 7.213 34.023 10.021 1.000 38.166 96 GLN A CA 1
ATOM 603 C C . GLN A 1 91 ? 6.664 33.492 11.342 1.000 38.396 96 GLN A C 1
ATOM 604 O O . GLN A 1 91 ? 7.190 33.816 12.404 1.000 39.394 96 GLN A O 1
ATOM 610 N N . LYS A 1 92 ? 5.606 32.680 11.257 1.000 37.537 97 LYS A N 1
ATOM 611 C CA . LYS A 1 92 ? 5.078 31.956 12.400 1.000 37.150 97 LYS A CA 1
ATOM 612 C C . LYS A 1 92 ? 5.351 30.471 12.168 1.000 35.966 97 LYS A C 1
ATOM 613 O O . LYS A 1 92 ? 4.515 29.789 11.584 1.000 35.182 97 LYS A O 1
ATOM 615 N N . PRO A 1 93 ? 6.540 29.930 12.543 1.000 35.028 98 PRO A N 1
ATOM 616 C CA . PRO A 1 93 ? 6.873 28.541 12.223 1.000 34.027 98 PRO A CA 1
ATOM 617 C C . PRO A 1 93 ? 5.738 27.609 12.646 1.000 32.731 98 PRO A C 1
ATOM 618 O O . PRO A 1 93 ? 5.475 27.440 13.829 1.000 32.754 98 PRO A O 1
ATOM 622 N N . PRO A 1 94 ? 4.988 27.018 11.695 1.000 31.614 99 PRO A N 1
ATOM 623 C CA . PRO A 1 94 ? 3.772 26.281 12.043 1.000 30.779 99 PRO A CA 1
ATOM 624 C C . PRO A 1 94 ? 3.989 24.916 12.698 1.000 29.575 99 PRO A C 1
ATOM 625 O O . PRO A 1 94 ? 3.118 24.455 13.437 1.000 28.639 99 PRO A O 1
ATOM 629 N N . ILE A 1 95 ? 5.130 24.267 12.416 1.000 27.860 100 ILE A N 1
ATOM 630 C CA . ILE A 1 95 ? 5.333 22.886 12.827 1.000 26.902 100 ILE A CA 1
ATOM 631 C C . ILE A 1 95 ? 5.955 22.856 14.216 1.000 26.736 100 ILE A C 1
ATOM 632 O O . ILE A 1 95 ? 7.020 23.428 14.428 1.000 26.557 100 ILE A O 1
ATOM 637 N N . VAL A 1 96 ? 5.323 22.077 15.098 1.000 26.633 101 VAL A N 1
ATOM 638 C CA . VAL A 1 96 ? 5.743 21.924 16.478 1.000 26.936 101 VAL A CA 1
ATOM 639 C C . VAL A 1 96 ? 6.503 20.612 16.632 1.000 26.168 101 VAL A C 1
ATOM 640 O O . VAL A 1 96 ? 7.519 20.563 17.308 1.000 25.962 101 VAL A O 1
ATOM 644 N N . ASP A 1 97 ? 6.007 19.533 16.027 1.000 25.593 102 ASP A N 1
ATOM 645 C CA . ASP A 1 97 ? 6.721 18.275 16.131 1.000 25.462 102 ASP A CA 1
ATOM 646 C C . ASP A 1 97 ? 6.613 17.510 14.818 1.000 24.199 102 ASP A C 1
ATOM 647 O O . ASP A 1 97 ? 5.833 17.864 13.928 1.000 23.564 102 ASP A O 1
ATOM 652 N N . PHE A 1 98 ? 7.437 16.466 14.742 1.000 23.262 103 PHE A N 1
ATOM 653 C CA . PHE A 1 98 ? 7.524 15.572 13.602 1.000 22.929 103 PHE A CA 1
ATOM 654 C C . PHE A 1 98 ? 7.155 14.160 14.036 1.000 22.281 103 PHE A C 1
ATOM 655 O O . PHE A 1 98 ? 7.494 13.736 15.137 1.000 22.335 103 PHE A O 1
ATOM 663 N N . HIS A 1 99 ? 6.460 13.437 13.160 1.000 21.766 104 HIS A N 1
ATOM 664 C CA . HIS A 1 99 ? 6.125 12.054 13.432 1.000 21.568 104 HIS A CA 1
ATOM 665 C C . HIS A 1 99 ? 6.568 11.238 12.226 1.000 21.385 104 HIS A C 1
ATOM 666 O O . HIS A 1 99 ? 6.100 11.471 11.114 1.000 21.265 104 HIS A O 1
ATOM 673 N N . VAL A 1 100 ? 7.504 10.312 12.457 1.000 21.604 105 VAL A N 1
ATOM 674 C CA . VAL A 1 100 ? 8.123 9.575 11.371 1.000 21.507 105 VAL A CA 1
ATOM 675 C C . VAL A 1 100 ? 7.784 8.099 11.527 1.000 21.626 105 VAL A C 1
ATOM 676 O O . VAL A 1 100 ? 8.116 7.492 12.545 1.000 21.862 105 VAL A O 1
ATOM 680 N N . PHE A 1 101 ? 7.168 7.541 10.483 1.000 21.331 106 PHE A N 1
ATOM 681 C CA . PHE A 1 101 ? 6.734 6.158 10.468 1.000 21.534 106 PHE A CA 1
ATOM 682 C C . PHE A 1 101 ? 7.611 5.335 9.529 1.000 20.983 106 PHE A C 1
ATOM 683 O O . PHE A 1 101 ? 7.835 5.717 8.380 1.000 20.556 106 PHE A O 1
ATOM 691 N N . PHE A 1 102 ? 8.032 4.168 10.029 1.000 20.708 107 PHE A N 1
ATOM 692 C CA . PHE A 1 102 ? 8.900 3.247 9.316 1.000 20.589 107 PHE A CA 1
ATOM 693 C C . PHE A 1 102 ? 8.157 1.976 8.914 1.000 20.737 107 PHE A C 1
ATOM 694 O O . PHE A 1 102 ? 7.883 1.131 9.765 1.000 20.794 107 PHE A O 1
ATOM 702 N N . ASN A 1 103 ? 7.918 1.808 7.608 1.000 20.723 108 ASN A N 1
ATOM 703 C CA . ASN A 1 103 ? 7.125 0.696 7.107 1.000 20.845 108 ASN A CA 1
ATOM 704 C C . ASN A 1 103 ? 7.986 -0.324 6.363 1.000 20.860 108 ASN A C 1
ATOM 705 O O . ASN A 1 103 ? 8.822 0.049 5.532 1.000 20.255 108 ASN A O 1
ATOM 710 N N . ASP A 1 104 ? 7.711 -1.610 6.644 1.000 20.943 109 ASP A N 1
ATOM 711 C CA . ASP A 1 104 ? 8.224 -2.728 5.867 1.000 21.477 109 ASP A CA 1
ATOM 712 C C . ASP A 1 104 ? 7.291 -3.922 6.062 1.000 21.866 109 ASP A C 1
ATOM 713 O O . ASP A 1 104 ? 6.331 -3.848 6.832 1.000 22.059 109 ASP A O 1
ATOM 718 N N . LEU A 1 105 ? 7.581 -5.019 5.352 1.000 22.029 110 LEU A N 1
ATOM 719 C CA . LEU A 1 105 ? 6.824 -6.256 5.469 1.000 22.488 110 LEU A CA 1
ATOM 720 C C . LEU A 1 105 ? 6.891 -6.753 6.915 1.000 22.800 110 LEU A C 1
ATOM 721 O O . LEU A 1 105 ? 7.797 -6.394 7.655 1.000 22.439 110 LEU A O 1
ATOM 726 N N . VAL A 1 106 ? 5.969 -7.642 7.277 1.000 23.295 111 VAL A N 1
ATOM 727 C CA . VAL A 1 106 ? 5.778 -8.052 8.658 1.000 24.091 111 VAL A CA 1
ATOM 728 C C . VAL A 1 106 ? 6.965 -8.884 9.156 1.000 24.322 111 VAL A C 1
ATOM 729 O O . VAL A 1 106 ? 7.209 -8.905 10.352 1.000 24.240 111 VAL A O 1
ATOM 733 N N . ASP A 1 107 ? 7.695 -9.544 8.246 1.000 24.702 112 ASP A N 1
ATOM 734 C CA . ASP A 1 107 ? 8.835 -10.392 8.570 1.000 25.486 112 ASP A CA 1
ATOM 735 C C . ASP A 1 107 ? 10.154 -9.606 8.573 1.000 24.298 112 ASP A C 1
ATOM 736 O O . ASP A 1 107 ? 11.205 -10.178 8.861 1.000 23.904 112 ASP A O 1
ATOM 741 N N . ASN A 1 108 ? 10.116 -8.309 8.236 1.000 23.226 113 ASN A N 1
ATOM 742 C CA . ASN A 1 108 ? 11.252 -7.416 8.426 1.000 22.376 113 ASN A CA 1
ATOM 743 C C . ASN A 1 108 ? 11.714 -7.443 9.886 1.000 22.336 113 ASN A C 1
ATOM 744 O O . ASN A 1 108 ? 10.901 -7.574 10.799 1.000 21.673 113 ASN A O 1
ATOM 749 N N . ASP A 1 109 ? 13.028 -7.295 10.107 1.000 22.161 114 ASP A N 1
ATOM 750 C CA . ASP A 1 109 ? 13.582 -7.382 11.448 1.000 22.253 114 ASP A CA 1
ATOM 751 C C . ASP A 1 109 ? 13.423 -6.030 12.149 1.000 22.106 114 ASP A C 1
ATOM 752 O O . ASP A 1 109 ? 14.372 -5.264 12.276 1.000 22.040 114 ASP A O 1
ATOM 757 N N . PHE A 1 110 ? 12.200 -5.744 12.618 1.000 21.980 115 PHE A N 1
ATOM 758 C CA . PHE A 1 110 ? 11.897 -4.493 13.301 1.000 21.808 115 PHE A CA 1
ATOM 759 C C . PHE A 1 110 ? 12.652 -4.383 14.627 1.000 22.019 115 PHE A C 1
ATOM 760 O O . PHE A 1 110 ? 12.944 -3.281 15.092 1.000 22.106 115 PHE A O 1
ATOM 768 N N . ASN A 1 111 ? 12.926 -5.519 15.271 1.000 22.300 116 ASN A N 1
ATOM 769 C CA . ASN A 1 111 ? 13.699 -5.501 16.501 1.000 22.605 116 ASN A CA 1
ATOM 770 C C . ASN A 1 111 ? 15.031 -4.810 16.225 1.000 22.906 116 ASN A C 1
ATOM 771 O O . ASN A 1 111 ? 15.413 -3.893 16.945 1.000 23.107 116 ASN A O 1
ATOM 776 N N . THR A 1 112 ? 15.717 -5.240 15.162 1.000 22.972 117 THR A N 1
ATOM 777 C CA . THR A 1 112 ? 17.005 -4.660 14.803 1.000 23.163 117 THR A CA 1
ATOM 778 C C . THR A 1 112 ? 16.813 -3.189 14.413 1.000 23.262 117 THR A C 1
ATOM 779 O O . THR A 1 112 ? 17.587 -2.326 14.829 1.000 22.986 117 THR A O 1
ATOM 783 N N . LEU A 1 113 ? 15.773 -2.892 13.619 1.000 23.044 118 LEU A N 1
ATOM 784 C CA . LEU A 1 113 ? 15.480 -1.520 13.236 1.000 23.190 118 LEU A CA 1
ATOM 785 C C . LEU A 1 113 ? 15.391 -0.620 14.474 1.000 23.988 118 LEU A C 1
ATOM 786 O O . LEU A 1 113 ? 15.997 0.451 14.482 1.000 24.369 118 LEU A O 1
ATOM 791 N N . PHE A 1 114 ? 14.643 -1.053 15.501 1.000 24.604 119 PHE A N 1
ATOM 792 C CA . PHE A 1 114 ? 14.381 -0.247 16.693 1.000 25.568 119 PHE A CA 1
ATOM 793 C C . PHE A 1 114 ? 15.627 -0.077 17.568 1.000 27.058 119 PHE A C 1
ATOM 794 O O . PHE A 1 114 ? 15.844 0.989 18.141 1.000 27.057 119 PHE A O 1
ATOM 802 N N . LYS A 1 115 ? 16.447 -1.125 17.681 1.000 28.631 120 LYS A N 1
ATOM 803 C CA . LYS A 1 115 ? 17.687 -1.020 18.434 1.000 30.354 120 LYS A CA 1
ATOM 804 C C . LYS A 1 115 ? 18.640 -0.046 17.736 1.000 30.264 120 LYS A C 1
ATOM 805 O O . LYS A 1 115 ? 19.524 0.508 18.389 1.000 30.359 120 LYS A O 1
ATOM 809 N N . SER A 1 116 ? 18.434 0.190 16.428 1.000 29.349 121 SER A N 1
ATOM 810 C CA . SER A 1 116 ? 19.317 1.040 15.639 1.000 28.993 121 SER A CA 1
ATOM 811 C C . SER A 1 116 ? 18.815 2.485 15.565 1.000 28.430 121 SER A C 1
ATOM 812 O O . SER A 1 116 ? 19.577 3.389 15.239 1.000 28.598 121 SER A O 1
ATOM 815 N N . LEU A 1 117 ? 17.524 2.708 15.820 1.000 27.356 122 LEU A N 1
ATOM 816 C CA . LEU A 1 117 ? 16.953 4.049 15.834 1.000 27.046 122 LEU A CA 1
ATOM 817 C C . LEU A 1 117 ? 17.719 4.922 16.832 1.000 27.032 122 LEU A C 1
ATOM 818 O O . LEU A 1 117 ? 17.976 4.501 17.960 1.000 26.934 122 LEU A O 1
ATOM 823 N N . PRO A 1 118 ? 18.125 6.158 16.456 1.000 26.750 123 PRO A N 1
ATOM 824 C CA . PRO A 1 118 ? 18.772 7.076 17.391 1.000 27.258 123 PRO A CA 1
ATOM 825 C C . PRO A 1 118 ? 17.860 7.424 18.565 1.000 27.785 123 PRO A C 1
ATOM 826 O O . PRO A 1 118 ? 16.712 7.800 18.364 1.000 27.206 123 PRO A O 1
ATOM 830 N N . SER A 1 119 ? 18.390 7.297 19.782 1.000 28.382 124 SER A N 1
AT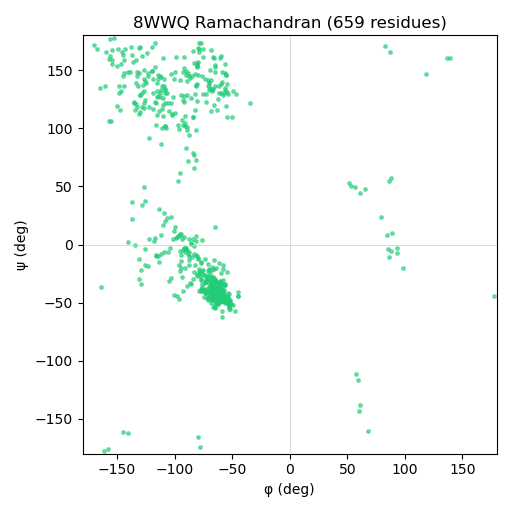OM 831 C CA . SER A 1 119 ? 17.647 7.623 20.990 1.000 29.324 124 SER A CA 1
ATOM 832 C C . SER A 1 119 ? 17.714 9.125 21.243 1.000 30.154 124 SER A C 1
ATOM 833 O O . SER A 1 119 ? 16.910 9.660 21.993 1.000 30.664 124 SER A O 1
ATOM 836 N N . ALA A 1 120 ? 18.680 9.793 20.609 1.000 30.988 125 ALA A N 1
ATOM 837 C CA . ALA A 1 120 ? 18.808 11.237 20.680 1.000 31.384 125 ALA A CA 1
ATOM 838 C C . ALA A 1 120 ? 18.380 11.808 19.341 1.000 31.464 125 ALA A C 1
ATOM 839 O O . ALA A 1 120 ? 19.154 11.747 18.395 1.000 32.905 125 ALA A O 1
ATOM 841 N N . ARG A 1 121 ? 17.143 12.311 19.257 1.000 31.469 126 ARG A N 1
ATOM 842 C CA . ARG A 1 121 ? 16.596 12.760 17.988 1.000 30.693 126 ARG A CA 1
ATOM 843 C C . ARG A 1 121 ? 15.429 13.720 18.202 1.000 30.127 126 ARG A C 1
ATOM 844 O O . ARG A 1 121 ? 14.883 13.816 19.295 1.000 30.601 126 ARG A O 1
ATOM 852 N N . ASN A 1 122 ? 15.053 14.412 17.122 1.000 29.095 127 ASN A N 1
ATOM 853 C CA . ASN A 1 122 ? 14.066 15.474 17.181 1.000 28.773 127 ASN A CA 1
ATOM 854 C C . ASN A 1 122 ? 12.754 15.051 16.517 1.000 27.692 127 ASN A C 1
ATOM 855 O O . ASN A 1 122 ? 12.023 15.900 16.009 1.000 28.475 127 ASN A O 1
ATOM 858 N N . TYR A 1 123 ? 12.456 13.750 16.489 1.000 26.053 128 TYR A N 1
ATOM 859 C CA . TYR A 1 123 ? 11.193 13.303 15.925 1.000 24.882 128 TYR A CA 1
ATOM 860 C C . TYR A 1 123 ? 10.665 12.114 16.720 1.000 24.139 128 TYR A C 1
ATOM 861 O O . TYR A 1 123 ? 11.428 11.314 17.264 1.000 23.521 128 TYR A O 1
ATOM 870 N N . PHE A 1 124 ? 9.328 12.039 16.780 1.000 23.410 129 PHE A N 1
ATOM 871 C CA . PHE A 1 124 ? 8.648 10.885 17.336 1.000 22.825 129 PHE A CA 1
ATOM 872 C C . PHE A 1 124 ? 8.654 9.826 16.247 1.000 22.351 129 PHE A C 1
ATOM 873 O O . PHE A 1 124 ? 8.575 10.187 15.073 1.000 22.236 129 PHE A O 1
ATOM 881 N N . ALA A 1 125 ? 8.758 8.552 16.648 1.000 22.111 130 ALA A N 1
ATOM 882 C CA . ALA A 1 125 ? 8.986 7.457 15.716 1.000 21.885 130 ALA A CA 1
ATOM 883 C C . ALA A 1 125 ? 8.039 6.292 15.984 1.000 21.932 130 ALA A C 1
ATOM 884 O O . ALA A 1 125 ? 7.678 6.033 17.128 1.000 22.357 130 ALA A O 1
ATOM 886 N N . ALA A 1 126 ? 7.673 5.576 14.912 1.000 21.555 131 ALA A N 1
ATOM 887 C CA . ALA A 1 126 ? 6.864 4.369 14.997 1.000 21.409 131 ALA A CA 1
ATOM 888 C C . ALA A 1 126 ? 7.137 3.477 13.786 1.000 21.036 131 ALA A C 1
ATOM 889 O O . ALA A 1 126 ? 7.519 3.972 12.730 1.000 20.822 131 ALA A O 1
ATOM 891 N N . ALA A 1 127 ? 6.904 2.167 13.931 1.000 21.040 132 ALA A N 1
ATOM 892 C CA . ALA A 1 127 ? 7.026 1.224 12.825 1.000 21.009 132 ALA A CA 1
ATOM 893 C C . ALA A 1 127 ? 5.666 0.616 12.475 1.000 21.130 132 ALA A C 1
ATOM 894 O O . ALA A 1 127 ? 4.848 0.366 13.351 1.000 20.885 132 ALA A O 1
ATOM 896 N N . VAL A 1 128 ? 5.458 0.344 11.179 1.000 21.107 133 VAL A N 1
ATOM 897 C CA . VAL A 1 128 ? 4.193 -0.159 10.670 1.000 21.233 133 VAL A CA 1
ATOM 898 C C . VAL A 1 128 ? 4.453 -1.380 9.789 1.000 21.350 133 VAL A C 1
ATOM 899 O O . VAL A 1 128 ? 5.027 -1.252 8.701 1.000 20.701 133 VAL A O 1
ATOM 903 N N . PRO A 1 129 ? 4.002 -2.592 10.192 1.000 21.632 134 PRO A N 1
ATOM 904 C CA . PRO A 1 129 ? 4.188 -3.791 9.376 1.000 21.632 134 PRO A CA 1
ATOM 905 C C . PRO A 1 129 ? 3.112 -3.888 8.302 1.000 21.819 134 PRO A C 1
ATOM 906 O O . PRO A 1 129 ? 1.979 -3.481 8.542 1.000 21.758 134 PRO A O 1
ATOM 910 N N . GLY A 1 130 ? 3.472 -4.435 7.135 1.000 21.496 135 GLY A N 1
ATOM 911 C CA . GLY A 1 130 ? 2.491 -4.711 6.102 1.000 21.838 135 GLY A CA 1
ATOM 912 C C . GLY A 1 130 ? 2.989 -4.308 4.719 1.000 21.564 135 GLY A C 1
ATOM 913 O O . GLY A 1 130 ? 3.928 -3.514 4.589 1.000 21.181 135 GLY A O 1
ATOM 914 N N . SER A 1 131 ? 2.336 -4.882 3.700 1.000 21.744 136 SER A N 1
ATOM 915 C CA . SER A 1 131 ? 2.680 -4.606 2.318 1.000 21.797 136 SER A CA 1
ATOM 916 C C . SER A 1 131 ? 2.287 -3.180 1.960 1.000 21.812 136 SER A C 1
ATOM 917 O O . SER A 1 131 ? 1.150 -2.777 2.202 1.000 21.813 136 SER A O 1
ATOM 920 N N . PHE A 1 132 ? 3.200 -2.443 1.312 1.000 21.693 137 PHE A N 1
ATOM 921 C CA . PHE A 1 132 ? 2.847 -1.111 0.848 1.000 22.032 137 PHE A CA 1
ATOM 922 C C . PHE A 1 132 ? 1.970 -1.156 -0.411 1.000 22.434 137 PHE A C 1
ATOM 923 O O . PHE A 1 132 ? 1.606 -0.099 -0.911 1.000 22.876 137 PHE A O 1
ATOM 931 N N . TYR A 1 133 ? 1.570 -2.344 -0.888 1.000 22.906 138 TYR A N 1
ATOM 932 C CA . TYR A 1 133 ? 0.520 -2.452 -1.904 1.000 23.529 138 TYR A CA 1
ATOM 933 C C . TYR A 1 133 ? -0.873 -2.461 -1.263 1.000 24.369 138 TYR A C 1
ATOM 934 O O . TYR A 1 133 ? -1.878 -2.559 -1.970 1.000 24.443 138 TYR A O 1
ATOM 943 N N . GLU A 1 134 ? -0.934 -2.344 0.072 1.000 24.627 139 GLU A N 1
ATOM 944 C CA . GLU A 1 134 ? -2.187 -2.169 0.788 1.000 25.663 139 GLU A CA 1
ATOM 945 C C . GLU A 1 134 ? -2.164 -0.816 1.494 1.000 24.756 139 GLU A C 1
ATOM 946 O O . GLU A 1 134 ? -1.133 -0.141 1.530 1.000 24.246 139 GLU A O 1
ATOM 952 N N . ARG A 1 135 ? -3.314 -0.458 2.074 1.000 24.123 140 ARG A N 1
ATOM 953 C CA . ARG A 1 135 ? -3.424 0.675 2.984 1.000 23.487 140 ARG A CA 1
ATOM 954 C C . ARG A 1 135 ? -2.695 0.372 4.288 1.000 22.684 140 ARG A C 1
ATOM 955 O O . ARG A 1 135 ? -2.850 -0.714 4.837 1.000 22.375 140 ARG A O 1
ATOM 963 N N . LEU A 1 136 ? -1.908 1.345 4.765 1.000 22.153 141 LEU A N 1
ATOM 964 C CA . LEU A 1 136 ? -1.118 1.178 5.977 1.000 21.774 141 LEU A CA 1
ATOM 965 C C . LEU A 1 136 ? -1.442 2.246 7.022 1.000 21.742 141 LEU A C 1
ATOM 966 O O . LEU A 1 136 ? -1.092 2.077 8.197 1.000 21.820 141 LEU A O 1
ATOM 971 N N . PHE A 1 137 ? -2.060 3.348 6.579 1.000 21.571 142 PHE A N 1
ATOM 972 C CA . PHE A 1 137 ? -2.260 4.510 7.420 1.000 21.747 142 PHE A CA 1
ATOM 973 C C . PHE A 1 137 ? -3.673 5.050 7.245 1.000 21.850 142 PHE A C 1
ATOM 974 O O . PHE A 1 137 ? -4.314 4.814 6.218 1.000 21.893 142 PHE A O 1
ATOM 982 N N . PRO A 1 138 ? -4.177 5.789 8.259 1.000 21.958 143 PRO A N 1
ATOM 983 C CA . PRO A 1 138 ? -5.435 6.526 8.143 1.000 22.369 143 PRO A CA 1
ATOM 984 C C . PRO A 1 138 ? -5.459 7.501 6.968 1.000 22.770 143 PRO A C 1
ATOM 985 O O . PRO A 1 138 ? -4.425 7.994 6.518 1.000 22.255 143 PRO A O 1
ATOM 989 N N . LYS A 1 139 ? -6.674 7.797 6.511 1.000 23.509 144 LYS A N 1
ATOM 990 C CA . LYS A 1 139 ? -6.889 8.686 5.390 1.000 24.135 144 LYS A CA 1
ATOM 991 C C . LYS A 1 139 ? -6.359 10.075 5.716 1.000 24.221 144 LYS A C 1
ATOM 992 O O . LYS A 1 139 ? -6.602 10.576 6.809 1.000 24.607 144 LYS A O 1
ATOM 997 N N . ALA A 1 140 ? -5.653 10.687 4.752 1.000 24.036 145 ALA A N 1
ATOM 998 C CA . ALA A 1 140 ? -5.264 12.085 4.849 1.000 23.990 145 ALA A CA 1
ATOM 999 C C . ALA A 1 140 ? -4.536 12.331 6.170 1.000 23.785 145 ALA A C 1
ATOM 1000 O O . ALA A 1 140 ? -4.872 13.257 6.908 1.000 24.329 145 ALA A O 1
ATOM 1002 N N . SER A 1 141 ? -3.535 11.484 6.455 1.000 23.113 146 SER A N 1
ATOM 1003 C CA . SER A 1 141 ? -2.773 11.555 7.693 1.000 22.658 146 SER A CA 1
ATOM 1004 C C . SER A 1 141 ? -1.309 11.945 7.452 1.000 22.388 146 SER A C 1
ATOM 1005 O O . SER A 1 141 ? -0.618 12.328 8.398 1.000 21.927 146 SER A O 1
ATOM 1008 N N . LEU A 1 142 ? -0.836 11.863 6.195 1.000 21.997 147 LEU A N 1
ATOM 1009 C CA . LEU A 1 142 ? 0.578 12.020 5.888 1.000 21.954 147 LEU A CA 1
ATOM 1010 C C . LEU A 1 142 ? 0.816 13.319 5.109 1.000 22.012 147 LEU A C 1
ATOM 1011 O O . LEU A 1 142 ? 0.007 13.711 4.273 1.000 22.115 147 LEU A O 1
ATOM 1016 N N . HIS A 1 143 ? 1.956 13.974 5.367 1.000 22.097 148 HIS A N 1
ATOM 1017 C CA . HIS A 1 143 ? 2.365 15.160 4.626 1.000 22.216 148 HIS A CA 1
ATOM 1018 C C . HIS A 1 143 ? 3.452 14.840 3.601 1.000 22.112 148 HIS A C 1
ATOM 1019 O O . HIS A 1 143 ? 3.578 15.542 2.599 1.000 22.193 148 HIS A O 1
ATOM 1026 N N . LEU A 1 144 ? 4.266 13.815 3.873 1.000 21.818 149 LEU A N 1
ATOM 1027 C CA . LEU A 1 144 ? 5.305 13.413 2.945 1.000 21.712 149 LEU A CA 1
ATOM 1028 C C . LEU A 1 144 ? 5.517 11.908 3.047 1.000 21.426 149 LEU A C 1
ATOM 1029 O O . LEU A 1 144 ? 5.684 11.370 4.141 1.000 21.700 149 LEU A O 1
ATOM 1034 N N . ALA A 1 145 ? 5.512 11.254 1.886 1.000 21.220 150 ALA A N 1
ATOM 1035 C CA . ALA A 1 145 ? 5.781 9.836 1.755 1.000 21.046 150 ALA A CA 1
ATOM 1036 C C . ALA A 1 145 ? 7.122 9.649 1.037 1.000 21.015 150 ALA A C 1
ATOM 1037 O O . ALA A 1 145 ? 7.423 10.346 0.065 1.000 20.698 150 ALA A O 1
ATOM 1039 N N . ASN A 1 146 ? 7.935 8.723 1.550 1.000 20.829 151 ASN A N 1
ATOM 1040 C CA . ASN A 1 146 ? 9.232 8.412 0.974 1.000 20.726 151 ASN A CA 1
ATOM 1041 C C . ASN A 1 146 ? 9.314 6.928 0.617 1.000 20.604 151 ASN A C 1
ATOM 1042 O O . ASN A 1 146 ? 8.792 6.075 1.331 1.000 20.520 151 ASN A O 1
ATOM 1047 N N . SER A 1 147 ? 10.010 6.622 -0.483 1.000 20.723 152 SER A N 1
ATOM 1048 C CA . SER A 1 147 ? 10.371 5.247 -0.796 1.000 20.849 152 SER A CA 1
ATOM 1049 C C . SER A 1 147 ? 11.716 5.209 -1.517 1.000 20.771 152 SER A C 1
ATOM 1050 O O . SER A 1 147 ? 11.856 5.716 -2.632 1.000 20.768 152 SER A O 1
ATOM 1053 N N . SER A 1 148 ? 12.706 4.596 -0.864 1.000 20.879 153 SER A N 1
ATOM 1054 C CA . SER A 1 148 ? 14.070 4.556 -1.366 1.000 20.586 153 SER A CA 1
ATOM 1055 C C . SER A 1 148 ? 14.441 3.108 -1.670 1.000 20.277 153 SER A C 1
ATOM 1056 O O . SER A 1 148 ? 14.578 2.307 -0.749 1.000 19.626 153 SER A O 1
ATOM 1059 N N . TYR A 1 149 ? 14.599 2.802 -2.969 1.000 20.083 154 TYR A N 1
ATOM 1060 C CA . TYR A 1 149 ? 15.047 1.506 -3.447 1.000 19.896 154 TYR A CA 1
ATOM 1061 C C . TYR A 1 149 ? 14.120 0.409 -2.929 1.000 20.044 154 TYR A C 1
ATOM 1062 O O . TYR A 1 149 ? 14.585 -0.625 -2.458 1.000 19.768 154 TYR A O 1
ATOM 1071 N N . ALA A 1 150 ? 12.799 0.613 -3.108 1.000 20.145 155 ALA A N 1
ATOM 1072 C CA . ALA A 1 150 ? 11.801 -0.371 -2.721 1.000 20.233 155 ALA A CA 1
ATOM 1073 C C . ALA A 1 150 ? 10.782 -0.668 -3.826 1.000 20.138 155 ALA A C 1
ATOM 1074 O O . ALA A 1 150 ? 10.308 -1.790 -3.884 1.000 20.296 155 ALA A O 1
ATOM 1076 N N . LEU A 1 151 ? 10.474 0.291 -4.710 1.000 20.201 156 LEU A N 1
ATOM 1077 C CA . LEU A 1 151 ? 9.315 0.188 -5.602 1.000 20.621 156 LEU A CA 1
ATOM 1078 C C . LEU A 1 151 ? 9.614 -0.638 -6.850 1.000 20.781 156 LEU A C 1
ATOM 1079 O O . LEU A 1 151 ? 8.736 -0.865 -7.687 1.000 21.027 156 LEU A O 1
ATOM 1084 N N . HIS A 1 152 ? 10.852 -1.117 -6.966 1.000 20.671 157 HIS A N 1
ATOM 1085 C CA . HIS A 1 152 ? 11.168 -2.119 -7.967 1.000 20.868 157 HIS A CA 1
ATOM 1086 C C . HIS A 1 152 ? 10.675 -3.495 -7.516 1.000 21.178 157 HIS A C 1
ATOM 1087 O O . HIS A 1 152 ? 10.622 -4.413 -8.327 1.000 21.814 157 HIS A O 1
ATOM 1094 N N . TRP A 1 153 ? 10.336 -3.652 -6.227 1.000 21.207 158 TRP A N 1
ATOM 1095 C CA . TRP A 1 153 ? 9.794 -4.905 -5.722 1.000 21.202 158 TRP A CA 1
ATOM 1096 C C . TRP A 1 153 ? 8.291 -5.004 -6.005 1.000 21.447 158 TRP A C 1
ATOM 1097 O O . TRP A 1 153 ? 7.496 -4.244 -5.454 1.000 21.257 158 TRP A O 1
ATOM 1108 N N . LEU A 1 154 ? 7.922 -5.990 -6.828 1.000 21.817 159 LEU A N 1
ATOM 1109 C CA . LEU A 1 154 ? 6.544 -6.251 -7.203 1.000 22.410 159 LEU A CA 1
ATOM 1110 C C . LEU A 1 154 ? 5.829 -6.926 -6.037 1.000 22.911 159 LEU A C 1
ATOM 1111 O O . LEU A 1 154 ? 6.477 -7.427 -5.127 1.000 22.633 159 LEU A O 1
ATOM 1116 N N . SER A 1 155 ? 4.497 -7.017 -6.132 1.000 23.611 160 SER A N 1
ATOM 1117 C CA . SER A 1 155 ? 3.700 -7.683 -5.116 1.000 24.155 160 SER A CA 1
ATOM 1118 C C . SER A 1 155 ? 3.845 -9.190 -5.267 1.000 25.131 160 SER A C 1
ATOM 1119 O O . SER A 1 155 ? 3.585 -9.931 -4.323 1.000 25.615 160 SER A O 1
ATOM 1122 N N . LYS A 1 156 ? 4.219 -9.620 -6.476 1.000 26.050 161 LYS A N 1
ATOM 1123 C CA . LYS A 1 156 ? 4.487 -11.017 -6.760 1.000 27.129 161 LYS A CA 1
ATOM 1124 C C . LYS A 1 156 ? 5.171 -11.152 -8.113 1.000 27.258 161 LYS A C 1
ATOM 1125 O O . LYS A 1 156 ? 5.199 -10.228 -8.931 1.000 27.080 161 LYS A O 1
ATOM 1131 N N . VAL A 1 157 ? 5.675 -12.358 -8.353 1.000 27.345 162 VAL A N 1
ATOM 1132 C CA . VAL A 1 157 ? 6.086 -12.740 -9.688 1.000 27.722 162 VAL A CA 1
ATOM 1133 C C . VAL A 1 157 ? 4.825 -12.815 -10.550 1.000 27.935 162 VAL A C 1
ATOM 1134 O O . VAL A 1 157 ? 3.813 -13.360 -10.114 1.000 27.710 162 VAL A O 1
ATOM 1138 N N . PRO A 1 158 ? 4.844 -12.238 -11.776 1.000 28.279 163 PRO A N 1
ATOM 1139 C CA . PRO A 1 158 ? 3.739 -12.375 -12.720 1.000 28.778 163 PRO A CA 1
ATOM 1140 C C . PRO A 1 158 ? 3.437 -13.851 -12.934 1.000 29.129 163 PRO A C 1
ATOM 1141 O O . PRO A 1 158 ? 4.357 -14.662 -13.044 1.000 29.255 163 PRO A O 1
ATOM 1145 N N . GLU A 1 159 ? 2.147 -14.185 -12.982 1.000 38.367 164 GLU A N 1
ATOM 1146 C CA . GLU A 1 159 ? 1.728 -15.570 -13.097 1.000 39.755 164 GLU A CA 1
ATOM 1147 C C . GLU A 1 159 ? 2.205 -16.144 -14.430 1.000 37.363 164 GLU A C 1
ATOM 1148 O O . GLU A 1 159 ? 2.649 -17.290 -14.487 1.000 36.744 164 GLU A O 1
ATOM 1154 N N . GLU A 1 160 ? 2.117 -15.336 -15.497 1.000 36.800 165 GLU A N 1
ATOM 1155 C CA . GLU A 1 160 ? 2.392 -15.815 -16.843 1.000 35.988 165 GLU A CA 1
ATOM 1156 C C . GLU A 1 160 ? 3.827 -16.334 -16.964 1.000 33.766 165 GLU A C 1
ATOM 1157 O O . GLU A 1 160 ? 4.072 -17.249 -17.744 1.000 33.740 165 GLU A O 1
ATOM 1163 N N . VAL A 1 161 ? 4.780 -15.765 -16.212 1.000 32.875 166 VAL A N 1
ATOM 1164 C CA . VAL A 1 161 ? 6.169 -16.162 -16.385 1.000 32.645 166 VAL A CA 1
ATOM 1165 C C . VAL A 1 161 ? 6.448 -17.479 -15.663 1.000 34.103 166 VAL A C 1
ATOM 1166 O O . VAL A 1 161 ? 7.500 -18.076 -15.891 1.000 34.423 166 VAL A O 1
ATOM 1170 N N . ARG A 1 162 ? 5.514 -17.932 -14.813 1.000 35.415 167 ARG A N 1
ATOM 1171 C CA . ARG A 1 162 ? 5.675 -19.199 -14.113 1.000 37.850 167 ARG A CA 1
ATOM 1172 C C . ARG A 1 162 ? 5.029 -20.315 -14.934 1.000 38.633 167 ARG A C 1
ATOM 1173 O O . ARG A 1 162 ? 5.142 -21.486 -14.585 1.000 40.707 167 ARG A O 1
ATOM 1178 N N . ASP A 1 163 ? 4.403 -19.940 -16.054 1.000 37.916 168 ASP A N 1
ATOM 1179 C CA . ASP A 1 163 ? 3.536 -20.826 -16.809 1.000 39.909 168 ASP A CA 1
ATOM 1180 C C . ASP A 1 163 ? 4.310 -21.451 -17.973 1.000 40.000 168 ASP A C 1
ATOM 1181 O O . ASP A 1 163 ? 4.477 -20.824 -19.015 1.000 38.871 168 ASP A O 1
ATOM 1186 N N . GLN A 1 164 ? 4.709 -22.719 -17.804 1.000 42.202 169 GLN A N 1
ATOM 1187 C CA . GLN A 1 164 ? 5.562 -23.432 -18.744 1.000 42.890 169 GLN A CA 1
ATOM 1188 C C . GLN A 1 164 ? 4.953 -23.480 -20.149 1.000 43.802 169 GLN A C 1
ATOM 1189 O O . GLN A 1 164 ? 5.681 -23.674 -21.122 1.000 44.614 169 GLN A O 1
ATOM 1192 N N . ASN A 1 165 ? 3.632 -23.302 -20.267 1.000 45.043 170 ASN A N 1
ATOM 1193 C CA . ASN A 1 165 ? 2.974 -23.327 -21.565 1.000 47.127 170 ASN A CA 1
ATOM 1194 C C . ASN A 1 165 ? 2.864 -21.922 -22.160 1.000 45.753 170 ASN A C 1
ATOM 1195 O O . ASN A 1 165 ? 2.408 -21.777 -23.292 1.000 47.880 170 ASN A O 1
ATOM 1200 N N . SER A 1 166 ? 3.267 -20.886 -21.411 1.000 42.605 171 SER A N 1
ATOM 1201 C CA . SER A 1 166 ? 3.170 -19.517 -21.895 1.000 41.979 171 SER A CA 1
ATOM 1202 C C . SER A 1 166 ? 4.433 -19.132 -22.662 1.000 41.398 171 SER A C 1
ATOM 1203 O O . SER A 1 166 ? 5.533 -19.567 -22.329 1.000 39.647 171 SER A O 1
ATOM 1206 N N . LEU A 1 167 ? 4.243 -18.274 -23.672 1.000 35.359 172 LEU A N 1
ATOM 1207 C CA . LEU A 1 167 ? 5.332 -17.612 -24.369 1.000 35.502 172 LEU A CA 1
ATOM 1208 C C . LEU A 1 167 ? 6.130 -16.731 -23.409 1.000 33.932 172 LEU A C 1
ATOM 1209 O O . LEU A 1 167 ? 7.250 -16.338 -23.728 1.000 32.914 172 LEU A O 1
ATOM 1214 N N . ALA A 1 168 ? 5.549 -16.439 -22.234 1.000 32.627 173 ALA A N 1
ATOM 1215 C CA . ALA A 1 168 ? 6.157 -15.548 -21.259 1.000 31.806 173 ALA A CA 1
ATOM 1216 C C . ALA A 1 168 ? 6.936 -16.338 -20.206 1.000 30.994 173 ALA A C 1
ATOM 1217 O O . ALA A 1 168 ? 7.398 -15.764 -19.224 1.000 30.177 173 ALA A O 1
ATOM 1219 N N . TRP A 1 169 ? 7.090 -17.650 -20.414 1.000 30.945 174 TRP A N 1
ATOM 1220 C CA . TRP A 1 169 ? 7.756 -18.502 -19.446 1.000 30.972 174 TRP A CA 1
ATOM 1221 C C . TRP A 1 169 ? 9.223 -18.095 -19.365 1.000 29.920 174 TRP A C 1
ATOM 1222 O O . TRP A 1 169 ? 9.926 -18.140 -20.365 1.000 28.818 174 TRP A O 1
ATOM 1233 N N . ASN A 1 170 ? 9.671 -17.682 -18.174 1.000 28.503 175 ASN A N 1
ATOM 1234 C CA . ASN A 1 170 ? 10.955 -17.013 -18.039 1.000 27.575 175 ASN A CA 1
ATOM 1235 C C . ASN A 1 170 ? 12.001 -18.039 -17.623 1.000 27.656 175 ASN A C 1
ATOM 1236 O O . ASN A 1 170 ? 12.702 -17.849 -16.637 1.000 27.333 175 ASN A O 1
ATOM 1241 N N . LYS A 1 171 ? 12.123 -19.114 -18.406 1.000 28.405 176 LYS A N 1
ATOM 1242 C CA . LYS A 1 171 ? 12.869 -20.290 -17.980 1.000 29.107 176 LYS A CA 1
ATOM 1243 C C . LYS A 1 171 ? 14.376 -20.015 -17.934 1.000 28.548 176 LYS A C 1
ATOM 1244 O O . LYS A 1 171 ? 15.091 -20.727 -17.234 1.000 28.190 176 LYS A O 1
ATOM 1248 N N . SER A 1 172 ? 14.862 -18.994 -18.662 1.000 28.305 177 SER A N 1
ATOM 1249 C CA . SER A 1 172 ? 16.295 -18.821 -18.884 1.000 28.421 177 SER A CA 1
ATOM 1250 C C . SER A 1 172 ? 16.939 -17.847 -17.900 1.000 27.186 177 SER A C 1
ATOM 1251 O O . SER A 1 172 ? 18.163 -17.794 -17.825 1.000 26.596 177 SER A O 1
ATOM 1254 N N . ARG A 1 173 ? 16.128 -17.022 -17.231 1.000 26.475 178 ARG A N 1
ATOM 1255 C CA . ARG A 1 173 ? 16.643 -15.944 -16.401 1.000 25.920 178 ARG A CA 1
ATOM 1256 C C . ARG A 1 173 ? 15.875 -15.859 -15.086 1.000 25.006 178 ARG A C 1
ATOM 1257 O O . ARG A 1 173 ? 14.745 -16.333 -14.976 1.000 24.204 178 ARG A O 1
ATOM 1265 N N . THR A 1 174 ? 16.492 -15.160 -14.129 1.000 24.129 179 THR A N 1
ATOM 1266 C CA . THR A 1 174 ? 15.960 -14.994 -12.789 1.000 23.822 179 THR A CA 1
ATOM 1267 C C . THR A 1 174 ? 15.055 -13.773 -12.687 1.000 23.703 179 THR A C 1
ATOM 1268 O O . THR A 1 174 ? 14.474 -13.538 -11.633 1.000 24.060 179 THR A O 1
ATOM 1272 N N . TYR A 1 175 ? 14.958 -12.993 -13.770 1.000 23.691 180 TYR A N 1
ATOM 1273 C CA . TYR A 1 175 ? 14.391 -11.657 -13.726 1.000 23.604 180 TYR A CA 1
ATOM 1274 C C . TYR A 1 175 ? 14.002 -11.250 -15.151 1.000 24.026 180 TYR A C 1
ATOM 1275 O O . TYR A 1 175 ? 14.195 -12.022 -16.094 1.000 23.864 180 TYR A O 1
ATOM 1284 N N . CYS A 1 176 ? 13.504 -10.017 -15.315 1.000 24.218 181 CYS A N 1
ATOM 1285 C CA . CYS A 1 176 ? 13.162 -9.496 -16.636 1.000 24.622 181 CYS A CA 1
ATOM 1286 C C . CYS A 1 176 ? 14.333 -8.723 -17.261 1.000 24.564 181 CYS A C 1
ATOM 1287 O O . CYS A 1 176 ? 14.554 -7.560 -16.939 1.000 24.544 181 CYS A O 1
ATOM 1290 N N . SER A 1 177 ? 15.038 -9.356 -18.209 1.000 24.749 182 SER A N 1
ATOM 1291 C CA . SER A 1 177 ? 16.200 -8.758 -18.863 1.000 25.162 182 SER A CA 1
ATOM 1292 C C . SER A 1 177 ? 15.807 -7.620 -19.798 1.000 25.233 182 SER A C 1
ATOM 1293 O O . SER A 1 177 ? 16.617 -6.741 -20.083 1.000 24.947 182 SER A O 1
ATOM 1296 N N . GLY A 1 178 ? 14.579 -7.677 -20.324 1.000 26.012 183 GLY A N 1
ATOM 1297 C CA . GLY A 1 178 ? 14.166 -6.753 -21.362 1.000 26.573 183 GLY A CA 1
ATOM 1298 C C . GLY A 1 178 ? 14.401 -7.323 -22.758 1.000 27.368 183 GLY A C 1
ATOM 1299 O O . GLY A 1 178 ? 13.948 -6.739 -23.732 1.000 27.817 183 GLY A O 1
ATOM 1300 N N . THR A 1 179 ? 15.071 -8.476 -22.857 1.000 27.792 184 THR A N 1
ATOM 1301 C CA . THR A 1 179 ? 15.430 -9.025 -24.158 1.000 28.757 184 THR A CA 1
ATOM 1302 C C . THR A 1 179 ? 14.349 -9.968 -24.676 1.000 29.582 184 THR A C 1
ATOM 1303 O O . THR A 1 179 ? 14.309 -10.248 -25.874 1.000 29.586 184 THR A O 1
ATOM 1307 N N . ASN A 1 180 ? 13.499 -10.490 -23.783 1.000 29.384 185 ASN A N 1
ATOM 1308 C CA . ASN A 1 180 ? 12.395 -11.333 -24.220 1.000 29.573 185 ASN A CA 1
ATOM 1309 C C . ASN A 1 180 ? 11.106 -10.517 -24.162 1.000 29.586 185 ASN A C 1
ATOM 1310 O O . ASN A 1 180 ? 10.702 -10.038 -23.100 1.000 28.439 185 ASN A O 1
ATOM 1315 N N . LYS A 1 181 ? 10.447 -10.407 -25.318 1.000 29.833 186 LYS A N 1
ATOM 1316 C CA . LYS A 1 181 ? 9.343 -9.475 -25.476 1.000 30.252 186 LYS A CA 1
ATOM 1317 C C . LYS A 1 181 ? 8.140 -9.920 -24.645 1.000 29.313 186 LYS A C 1
ATOM 1318 O O . LYS A 1 181 ? 7.517 -9.085 -23.997 1.000 29.291 186 LYS A O 1
ATOM 1323 N N . GLU A 1 182 ? 7.832 -11.222 -24.634 1.000 28.753 187 GLU A N 1
ATOM 1324 C CA . GLU A 1 182 ? 6.657 -11.713 -23.932 1.000 28.493 187 GLU A CA 1
ATOM 1325 C C . GLU A 1 182 ? 6.877 -11.619 -22.418 1.000 27.787 187 GLU A C 1
ATOM 1326 O O . GLU A 1 182 ? 5.965 -11.263 -21.680 1.000 27.573 187 GLU A O 1
ATOM 1328 N N . VAL A 1 183 ? 8.090 -11.942 -21.953 1.000 26.893 188 VAL A N 1
ATOM 1329 C CA . VAL A 1 183 ? 8.402 -11.865 -20.532 1.000 26.187 188 VAL A CA 1
ATOM 1330 C C . VAL A 1 183 ? 8.296 -10.410 -20.076 1.000 25.382 188 VAL A C 1
ATOM 1331 O O . VAL A 1 183 ? 7.772 -10.138 -19.006 1.000 25.174 188 VAL A O 1
ATOM 1335 N N . THR A 1 184 ? 8.788 -9.482 -20.900 1.000 25.090 189 THR A N 1
ATOM 1336 C CA . THR A 1 184 ? 8.757 -8.067 -20.577 1.000 24.863 189 THR A CA 1
ATOM 1337 C C . THR A 1 184 ? 7.313 -7.582 -20.449 1.000 24.824 189 THR A C 1
ATOM 1338 O O . THR A 1 184 ? 6.989 -6.842 -19.519 1.000 24.034 189 THR A O 1
ATOM 1342 N N . GLY A 1 185 ? 6.447 -8.014 -21.377 1.000 24.973 190 GLY A N 1
ATOM 1343 C CA . GLY A 1 185 ? 5.033 -7.660 -21.325 1.000 25.386 190 GLY A CA 1
ATOM 1344 C C . GLY A 1 185 ? 4.359 -8.113 -20.029 1.000 25.225 190 GLY A C 1
ATOM 1345 O O . GLY A 1 185 ? 3.597 -7.364 -19.410 1.000 25.134 190 GLY A O 1
ATOM 1346 N N . ALA A 1 186 ? 4.637 -9.359 -19.638 1.000 25.008 191 ALA A N 1
ATOM 1347 C CA . ALA A 1 186 ? 4.081 -9.933 -18.424 1.000 25.045 191 ALA A CA 1
ATOM 1348 C C . ALA A 1 186 ? 4.566 -9.169 -17.185 1.000 24.503 191 ALA A C 1
ATOM 1349 O O . ALA A 1 186 ? 3.766 -8.830 -16.317 1.000 24.354 191 ALA A O 1
ATOM 1351 N N . TYR A 1 187 ? 5.873 -8.876 -17.126 1.000 24.017 192 TYR A N 1
ATOM 1352 C CA . TYR A 1 187 ? 6.480 -8.185 -15.996 1.000 23.659 192 TYR A CA 1
ATOM 1353 C C . TYR A 1 187 ? 6.020 -6.729 -15.909 1.000 23.699 192 TYR A C 1
ATOM 1354 O O . TYR A 1 187 ? 5.745 -6.237 -14.812 1.000 23.135 192 TYR A O 1
ATOM 1363 N N . PHE A 1 188 ? 5.968 -6.028 -17.047 1.000 23.861 193 PHE A N 1
ATOM 1364 C CA . PHE A 1 188 ? 5.553 -4.636 -17.036 1.000 24.183 193 PHE A CA 1
ATOM 1365 C C . PHE A 1 188 ? 4.086 -4.515 -16.626 1.000 24.427 193 PHE A C 1
ATOM 1366 O O . PHE A 1 188 ? 3.711 -3.556 -15.953 1.000 23.505 193 PHE A O 1
ATOM 1374 N N . ALA A 1 189 ? 3.260 -5.469 -17.071 1.000 24.755 194 ALA A N 1
ATOM 1375 C CA . ALA A 1 189 ? 1.852 -5.471 -16.702 1.000 25.285 194 ALA A CA 1
ATOM 1376 C C . ALA A 1 189 ? 1.716 -5.531 -15.178 1.000 24.947 194 ALA A C 1
ATOM 1377 O O . ALA A 1 189 ? 0.885 -4.835 -14.591 1.000 24.926 194 ALA A O 1
ATOM 1379 N N . GLN A 1 190 ? 2.541 -6.372 -14.548 1.000 24.576 195 GLN A N 1
ATOM 1380 C CA . GLN A 1 190 ? 2.530 -6.523 -13.105 1.000 24.867 195 GLN A CA 1
ATOM 1381 C C . GLN A 1 190 ? 3.047 -5.245 -12.447 1.000 24.527 195 GLN A C 1
ATOM 1382 O O . GLN A 1 190 ? 2.472 -4.791 -11.464 1.000 24.030 195 GLN A O 1
ATOM 1388 N N . PHE A 1 191 ? 4.116 -4.661 -13.005 1.000 24.380 196 PHE A N 1
ATOM 1389 C CA . PHE A 1 191 ? 4.659 -3.427 -12.470 1.000 24.600 196 PHE A CA 1
ATOM 1390 C C . PHE A 1 191 ? 3.613 -2.316 -12.536 1.000 25.502 196 PHE A C 1
ATOM 1391 O O . PHE A 1 191 ? 3.400 -1.599 -11.564 1.000 25.300 196 PHE A O 1
ATOM 1399 N N . ARG A 1 192 ? 2.973 -2.165 -13.692 1.000 26.799 197 ARG A N 1
ATOM 1400 C CA . ARG A 1 192 ? 1.965 -1.133 -13.862 1.000 28.639 197 ARG A CA 1
ATOM 1401 C C . ARG A 1 192 ? 0.854 -1.290 -12.815 1.000 27.265 197 ARG A C 1
ATOM 1402 O O . ARG A 1 192 ? 0.496 -0.320 -12.157 1.000 26.553 197 ARG A O 1
ATOM 1410 N N . LYS A 1 193 ? 0.360 -2.520 -12.632 1.000 26.648 198 LYS A N 1
ATOM 1411 C CA . LYS A 1 193 ? -0.698 -2.825 -11.672 1.000 26.489 198 LYS A CA 1
ATOM 1412 C C . LYS A 1 193 ? -0.247 -2.504 -10.243 1.000 25.461 198 LYS A C 1
ATOM 1413 O O . LYS A 1 193 ? -0.966 -1.873 -9.465 1.000 24.759 198 LYS A O 1
ATOM 1417 N N . ASP A 1 194 ? 0.962 -2.948 -9.904 1.000 24.937 199 ASP A N 1
ATOM 1418 C CA . ASP A 1 194 ? 1.505 -2.783 -8.567 1.000 24.717 199 ASP A CA 1
ATOM 1419 C C . ASP A 1 194 ? 1.708 -1.308 -8.236 1.000 24.213 199 ASP A C 1
ATOM 1420 O O . ASP A 1 194 ? 1.236 -0.862 -7.191 1.000 23.969 199 ASP A O 1
ATOM 1425 N N . LEU A 1 195 ? 2.438 -0.572 -9.091 1.000 23.821 200 LEU A N 1
ATOM 1426 C CA . LEU A 1 195 ? 2.775 0.809 -8.780 1.000 23.580 200 LEU A CA 1
ATOM 1427 C C . LEU A 1 195 ? 1.500 1.644 -8.747 1.000 23.889 200 LEU A C 1
ATOM 1428 O O . LEU A 1 195 ? 1.366 2.541 -7.921 1.000 23.625 200 LEU A O 1
ATOM 1433 N N . ASN A 1 196 ? 0.538 1.323 -9.618 1.000 24.510 201 ASN A N 1
ATOM 1434 C CA . ASN A 1 196 ? -0.719 2.056 -9.621 1.000 25.078 201 ASN A CA 1
ATOM 1435 C C . ASN A 1 196 ? -1.454 1.820 -8.303 1.000 25.085 201 ASN A C 1
ATOM 1436 O O . ASN A 1 196 ? -2.024 2.747 -7.729 1.000 24.813 201 ASN A O 1
ATOM 1441 N N . ARG A 1 197 ? -1.395 0.583 -7.803 1.000 25.269 202 ARG A N 1
ATOM 1442 C CA . ARG A 1 197 ? -2.011 0.253 -6.527 1.000 25.905 202 ARG A CA 1
ATOM 1443 C C . ARG A 1 197 ? -1.309 0.989 -5.385 1.000 24.604 202 ARG A C 1
ATOM 1444 O O . ARG A 1 197 ? -1.960 1.508 -4.476 1.000 23.968 202 ARG A O 1
ATOM 1452 N N . PHE A 1 198 ? 0.030 1.017 -5.420 1.000 23.244 203 PHE A N 1
ATOM 1453 C CA . PHE A 1 198 ? 0.778 1.770 -4.427 1.000 22.681 203 PHE A CA 1
ATOM 1454 C C . PHE A 1 198 ? 0.349 3.235 -4.443 1.000 22.392 203 PHE A C 1
ATOM 1455 O O . PHE A 1 198 ? 0.098 3.813 -3.393 1.000 21.997 203 PHE A O 1
ATOM 1463 N N . LEU A 1 199 ? 0.257 3.838 -5.632 1.000 22.273 204 LEU A N 1
ATOM 1464 C CA . LEU A 1 199 ? -0.093 5.247 -5.731 1.000 22.444 204 LEU A CA 1
ATOM 1465 C C . LEU A 1 199 ? -1.528 5.506 -5.267 1.000 22.511 204 LEU A C 1
ATOM 1466 O O . LEU A 1 199 ? -1.799 6.539 -4.656 1.000 22.566 204 LEU A O 1
ATOM 1471 N N . ASN A 1 200 ? -2.452 4.585 -5.532 1.000 22.634 205 ASN A N 1
ATOM 1472 C CA . ASN A 1 200 ? -3.819 4.793 -5.060 1.000 23.196 205 ASN A CA 1
ATOM 1473 C C . ASN A 1 200 ? -3.846 4.833 -3.532 1.000 22.960 205 ASN A C 1
ATOM 1474 O O . ASN A 1 200 ? -4.476 5.710 -2.941 1.000 22.902 205 ASN A O 1
ATOM 1479 N N . ALA A 1 201 ? -3.137 3.893 -2.900 1.000 22.569 206 ALA A N 1
ATOM 1480 C CA . ALA A 1 201 ? -3.105 3.802 -1.451 1.000 22.365 206 ALA A CA 1
ATOM 1481 C C . ALA A 1 201 ? -2.462 5.047 -0.839 1.000 22.591 206 ALA A C 1
ATOM 1482 O O . ALA A 1 201 ? -2.925 5.555 0.183 1.000 22.711 206 ALA A O 1
ATOM 1484 N N . ARG A 1 202 ? -1.382 5.536 -1.454 1.000 22.973 207 ARG A N 1
ATOM 1485 C CA . ARG A 1 202 ? -0.692 6.714 -0.950 1.000 23.049 207 ARG A CA 1
ATOM 1486 C C . ARG A 1 202 ? -1.546 7.958 -1.175 1.000 23.655 207 ARG A C 1
ATOM 1487 O O . ARG A 1 202 ? -1.468 8.895 -0.388 1.000 23.636 207 ARG A O 1
ATOM 1495 N N . ALA A 1 203 ? -2.354 7.959 -2.247 1.000 24.259 208 ALA A N 1
ATOM 1496 C CA . ALA A 1 203 ? -3.230 9.086 -2.538 1.000 24.808 208 ALA A CA 1
ATOM 1497 C C . ALA A 1 203 ? -4.266 9.253 -1.422 1.000 25.448 208 ALA A C 1
ATOM 1498 O O . ALA A 1 203 ? -4.579 10.376 -1.030 1.000 25.742 208 ALA A O 1
ATOM 1500 N N . GLU A 1 204 ? -4.793 8.130 -0.917 1.000 26.002 209 GLU A N 1
ATOM 1501 C CA . GLU A 1 204 ? -5.697 8.129 0.228 1.000 26.374 209 GLU A CA 1
ATOM 1502 C C . GLU A 1 204 ? -5.000 8.672 1.485 1.000 25.370 209 GLU A C 1
ATOM 1503 O O . GLU A 1 204 ? -5.626 9.388 2.261 1.000 25.025 209 GLU A O 1
ATOM 1509 N N . GLU A 1 205 ? -3.709 8.349 1.678 1.000 23.986 210 GLU A N 1
ATOM 1510 C CA . G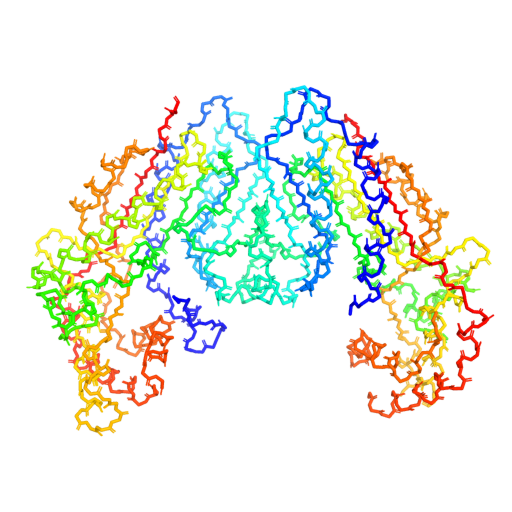LU A 1 205 ? -3.012 8.603 2.936 1.000 23.914 210 GLU A CA 1
ATOM 1511 C C . GLU A 1 205 ? -2.433 10.014 3.002 1.000 23.891 210 GLU A C 1
ATOM 1512 O O . GLU A 1 205 ? -2.375 10.610 4.081 1.000 24.080 210 GLU A O 1
ATOM 1518 N N . LEU A 1 206 ? -1.994 10.536 1.854 1.000 24.094 211 LEU A N 1
ATOM 1519 C CA . LEU A 1 206 ? -1.391 11.856 1.785 1.000 24.189 211 LEU A CA 1
ATOM 1520 C C . LEU A 1 206 ? -2.493 12.909 1.736 1.000 24.858 211 LEU A C 1
ATOM 1521 O O . LEU A 1 206 ? -3.494 12.716 1.049 1.000 24.919 211 LEU A O 1
ATOM 1526 N N . VAL A 1 207 ? -2.312 14.003 2.487 1.000 25.039 212 VAL A N 1
ATOM 1527 C CA . VAL A 1 207 ? -3.185 15.162 2.371 1.000 25.500 212 VAL A CA 1
ATOM 1528 C C . VAL A 1 207 ? -2.969 15.773 0.993 1.000 25.842 212 VAL A C 1
ATOM 1529 O O . VAL A 1 207 ? -1.942 15.506 0.351 1.000 25.474 212 VAL A O 1
ATOM 1533 N N . GLY A 1 208 ? -3.942 16.594 0.565 1.000 26.497 213 GLY A N 1
ATOM 1534 C CA . GLY A 1 208 ? -3.802 17.397 -0.640 1.000 26.777 213 GLY A CA 1
ATOM 1535 C C . GLY A 1 208 ? -2.522 18.231 -0.594 1.000 26.578 213 GLY A C 1
ATOM 1536 O O . GLY A 1 208 ? -2.242 18.889 0.405 1.000 26.857 213 GLY A O 1
ATOM 1537 N N . GLY A 1 209 ? -1.726 18.162 -1.663 1.000 26.521 214 GLY A N 1
ATOM 1538 C CA . GLY A 1 209 ? -0.470 18.893 -1.740 1.000 26.500 214 GLY A CA 1
ATOM 1539 C C . GLY A 1 209 ? 0.707 18.152 -1.104 1.000 26.238 214 GLY A C 1
ATOM 1540 O O . GLY A 1 209 ? 1.828 18.654 -1.124 1.000 26.070 214 GLY A O 1
ATOM 1541 N N . GLY A 1 210 ? 0.450 16.988 -0.488 1.000 26.054 215 GLY A N 1
ATOM 1542 C CA . GLY A 1 210 ? 1.516 16.191 0.103 1.000 25.099 215 GLY A CA 1
ATOM 1543 C C . GLY A 1 210 ? 2.472 15.679 -0.971 1.000 24.592 215 GLY A C 1
ATOM 1544 O O . GLY A 1 210 ? 2.077 15.518 -2.124 1.000 24.860 215 GLY A O 1
ATOM 1545 N N . LEU A 1 211 ? 3.735 15.440 -0.592 1.000 23.964 216 LEU A N 1
ATOM 1546 C CA . LEU A 1 211 ? 4.750 15.006 -1.540 1.000 23.522 216 LEU A CA 1
ATOM 1547 C C . LEU A 1 211 ? 5.011 13.510 -1.403 1.000 22.927 216 LEU A C 1
ATOM 1548 O O . LEU A 1 211 ? 4.935 12.952 -0.311 1.000 22.903 216 LEU A O 1
ATOM 1553 N N . LEU A 1 212 ? 5.328 12.880 -2.537 1.000 22.406 217 LEU A N 1
ATOM 1554 C CA . LEU A 1 212 ? 5.818 11.516 -2.579 1.000 21.925 217 LEU A CA 1
ATOM 1555 C C . LEU A 1 212 ? 7.183 11.530 -3.262 1.000 22.098 217 LEU A C 1
ATOM 1556 O O . LEU A 1 212 ? 7.327 11.969 -4.410 1.000 21.870 217 LEU A O 1
ATOM 1561 N N . VAL A 1 213 ? 8.178 11.095 -2.487 1.000 21.843 218 VAL A N 1
ATOM 1562 C CA . VAL A 1 213 ? 9.571 11.117 -2.869 1.000 21.879 218 VAL A CA 1
ATOM 1563 C C . VAL A 1 213 ? 9.994 9.669 -3.089 1.000 22.017 218 VAL A C 1
ATOM 1564 O O . VAL A 1 213 ? 9.823 8.830 -2.206 1.000 21.666 218 VAL A O 1
ATOM 1568 N N . ILE A 1 214 ? 10.549 9.393 -4.274 1.000 22.433 219 ILE A N 1
ATOM 1569 C CA . ILE A 1 214 ? 10.895 8.041 -4.677 1.000 22.575 219 ILE A CA 1
ATOM 1570 C C . ILE A 1 214 ? 12.296 8.034 -5.265 1.000 22.428 219 ILE A C 1
ATOM 1571 O O . ILE A 1 214 ? 12.653 8.937 -6.016 1.000 23.158 219 ILE A O 1
ATOM 1576 N N . GLN A 1 215 ? 13.067 7.005 -4.908 1.000 22.393 220 GLN A N 1
ATOM 1577 C CA . GLN A 1 215 ? 14.183 6.546 -5.718 1.000 22.246 220 GLN A CA 1
ATOM 1578 C C . GLN A 1 215 ? 13.998 5.053 -5.955 1.000 21.816 220 GLN A C 1
ATOM 1579 O O . GLN A 1 215 ? 13.545 4.340 -5.052 1.000 21.624 220 GLN A O 1
ATOM 1585 N N . LEU A 1 216 ? 14.347 4.589 -7.163 1.000 21.376 221 LEU A N 1
ATOM 1586 C CA . LEU A 1 216 ? 14.394 3.160 -7.420 1.000 21.100 221 LEU A CA 1
ATOM 1587 C C . LEU A 1 216 ? 15.344 2.854 -8.577 1.000 20.661 221 LEU A C 1
ATOM 1588 O O . LEU A 1 216 ? 15.719 3.730 -9.354 1.000 20.409 221 LEU A O 1
ATOM 1593 N N . PRO A 1 217 ? 15.788 1.588 -8.707 1.000 20.622 222 PRO A N 1
ATOM 1594 C CA . PRO A 1 217 ? 16.679 1.193 -9.797 1.000 20.795 222 PRO A CA 1
ATOM 1595 C C . PRO A 1 217 ? 15.904 1.082 -11.099 1.000 21.304 222 PRO A C 1
ATOM 1596 O O . PRO A 1 217 ? 14.851 0.442 -11.154 1.000 20.974 222 PRO A O 1
ATOM 1600 N N . GLY A 1 218 ? 16.439 1.732 -12.135 1.000 21.400 223 GLY A N 1
ATOM 1601 C CA . GLY A 1 218 ? 15.738 1.838 -13.394 1.000 22.015 223 GLY A CA 1
ATOM 1602 C C . GLY A 1 218 ? 16.686 1.685 -14.571 1.000 22.183 223 GLY A C 1
ATOM 1603 O O . GLY A 1 218 ? 17.817 1.203 -14.421 1.000 22.200 223 GLY A O 1
ATOM 1604 N N . VAL A 1 219 ? 16.190 2.130 -15.725 1.000 22.383 224 VAL A N 1
ATOM 1605 C CA . VAL A 1 219 ? 16.875 1.956 -16.997 1.000 22.745 224 VAL A CA 1
ATOM 1606 C C . VAL A 1 219 ? 16.844 3.285 -17.737 1.000 23.156 224 VAL A C 1
ATOM 1607 O O . VAL A 1 219 ? 15.769 3.827 -17.983 1.000 23.348 224 VAL A O 1
ATOM 1611 N N . PRO A 1 220 ? 18.009 3.867 -18.089 1.000 23.638 225 PRO A N 1
ATOM 1612 C CA . PRO A 1 220 ? 18.028 5.099 -18.866 1.000 24.250 225 PRO A CA 1
ATOM 1613 C C . PRO A 1 220 ? 17.767 4.805 -20.340 1.000 24.969 225 PRO A C 1
ATOM 1614 O O . PRO A 1 220 ? 17.837 3.658 -20.784 1.000 24.237 225 PRO A O 1
ATOM 1618 N N . SER A 1 221 ? 17.470 5.877 -21.070 1.000 26.335 226 SER A N 1
ATOM 1619 C CA . SER A 1 221 ? 17.340 5.860 -22.518 1.000 27.772 226 SER A CA 1
ATOM 1620 C C . SER A 1 221 ? 18.505 5.117 -23.158 1.000 27.570 226 SER A C 1
ATOM 1621 O O . SER A 1 221 ? 19.652 5.416 -22.864 1.000 27.380 226 SER A O 1
ATOM 1624 N N . GLY A 1 222 ? 18.186 4.172 -24.045 1.000 27.671 227 GLY A N 1
ATOM 1625 C CA . GLY A 1 222 ? 19.187 3.504 -24.857 1.000 27.819 227 GLY A CA 1
ATOM 1626 C C . GLY A 1 222 ? 19.762 2.266 -24.180 1.000 27.043 227 GLY A C 1
ATOM 1627 O O . GLY A 1 222 ? 20.715 1.682 -24.679 1.000 26.913 227 GLY A O 1
ATOM 1628 N N . ALA A 1 223 ? 19.146 1.843 -23.073 1.000 26.234 228 ALA A N 1
ATOM 1629 C CA . ALA A 1 223 ? 19.589 0.659 -22.359 1.000 25.698 228 ALA A CA 1
ATOM 1630 C C . ALA A 1 223 ? 18.404 -0.256 -22.062 1.000 25.402 228 ALA A C 1
ATOM 1631 O O . ALA A 1 223 ? 17.254 0.118 -22.257 1.000 25.432 228 ALA A O 1
ATOM 1633 N N . LEU A 1 224 ? 18.733 -1.467 -21.609 1.000 25.351 229 LEU A N 1
ATOM 1634 C CA . LEU A 1 224 ? 17.781 -2.440 -21.114 1.000 25.454 229 LEU A CA 1
ATOM 1635 C C . LEU A 1 224 ? 18.189 -2.842 -19.704 1.000 25.097 229 LEU A C 1
ATOM 1636 O O . LEU A 1 224 ? 19.328 -2.592 -19.302 1.000 24.871 229 LEU A O 1
ATOM 1641 N N . PRO A 1 225 ? 17.289 -3.488 -18.928 1.000 24.922 230 PRO A N 1
ATOM 1642 C CA . PRO A 1 225 ? 17.650 -4.033 -17.619 1.000 24.537 230 PRO A CA 1
ATOM 1643 C C . PRO A 1 225 ? 18.984 -4.781 -17.626 1.000 24.439 230 PRO A C 1
ATOM 1644 O O . PRO A 1 225 ? 19.796 -4.559 -16.732 1.000 23.751 230 PRO A O 1
ATOM 1648 N N . PHE A 1 226 ? 19.179 -5.618 -18.662 1.000 24.880 231 PHE A N 1
ATOM 1649 C CA . PHE A 1 226 ? 20.341 -6.471 -18.884 1.000 25.481 231 PHE A CA 1
ATOM 1650 C C . PHE A 1 226 ? 21.663 -5.740 -18.646 1.000 24.594 231 PHE A C 1
ATOM 1651 O O . PHE A 1 226 ? 22.590 -6.322 -18.081 1.000 24.470 231 PHE A O 1
ATOM 1659 N N . ASN A 1 227 ? 21.788 -4.506 -19.151 1.00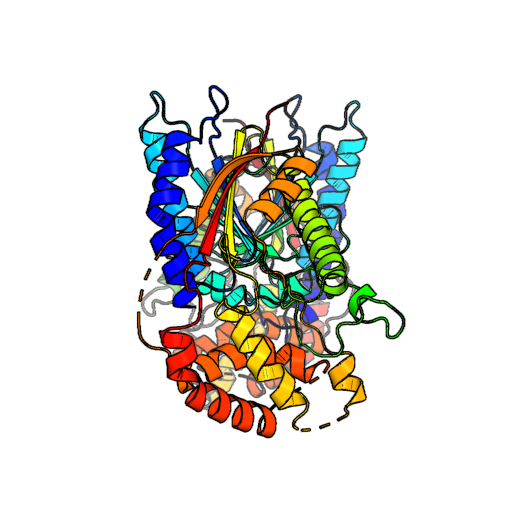0 24.143 232 ASN A N 1
ATOM 1660 C CA . ASN A 1 227 ? 23.073 -3.821 -19.123 1.000 24.254 232 ASN A CA 1
ATOM 1661 C C . ASN A 1 227 ? 23.081 -2.712 -18.073 1.000 23.379 232 ASN A C 1
ATOM 1662 O O . ASN A 1 227 ? 23.860 -1.770 -18.194 1.000 22.959 232 ASN A O 1
ATOM 1667 N N . THR A 1 228 ? 22.192 -2.830 -17.065 1.000 22.648 233 THR A N 1
ATOM 1668 C CA . THR A 1 228 ? 22.311 -2.086 -15.820 1.000 22.125 233 THR A CA 1
ATOM 1669 C C . THR A 1 228 ? 22.937 -3.004 -14.779 1.000 22.007 233 THR A C 1
ATOM 1670 O O . THR A 1 228 ? 22.973 -4.219 -14.961 1.000 22.202 233 THR A O 1
ATOM 1674 N N . GLY A 1 229 ? 23.470 -2.405 -13.713 1.000 21.931 234 GLY A N 1
ATOM 1675 C CA . GLY A 1 229 ? 24.117 -3.168 -12.658 1.000 21.771 234 GLY A CA 1
ATOM 1676 C C . GLY A 1 229 ? 23.153 -4.179 -12.043 1.000 21.708 234 GLY A C 1
ATOM 1677 O O . GLY A 1 229 ? 23.491 -5.347 -11.866 1.000 21.750 234 GLY A O 1
ATOM 1678 N N . ALA A 1 230 ? 21.937 -3.733 -11.722 1.000 21.590 235 ALA A N 1
ATOM 1679 C CA . ALA A 1 230 ? 20.956 -4.644 -11.150 1.000 21.798 235 ALA A CA 1
ATOM 1680 C C . ALA A 1 230 ? 20.680 -5.816 -12.098 1.000 21.944 235 ALA A C 1
ATOM 1681 O O . ALA A 1 230 ? 20.619 -6.965 -11.666 1.000 21.870 235 ALA A O 1
ATOM 1683 N N . GLY A 1 231 ? 20.487 -5.536 -13.390 1.000 21.909 236 GLY A N 1
ATOM 1684 C CA . GLY A 1 231 ? 20.225 -6.596 -14.355 1.000 22.284 236 GLY A CA 1
ATOM 1685 C C . GLY A 1 231 ? 21.425 -7.534 -14.532 1.000 22.520 236 GLY A C 1
ATOM 1686 O O . GLY A 1 231 ? 21.274 -8.756 -14.524 1.000 22.541 236 GLY A O 1
ATOM 1687 N N . PHE A 1 232 ? 22.629 -6.972 -14.661 1.000 22.589 237 PHE A N 1
ATOM 1688 C CA . PHE A 1 232 ? 23.767 -7.810 -15.011 1.000 23.179 237 PHE A CA 1
ATOM 1689 C C . PHE A 1 232 ? 24.186 -8.701 -13.839 1.000 22.901 237 PHE A C 1
ATOM 1690 O O . PHE A 1 232 ? 24.685 -9.799 -14.061 1.000 22.708 237 PHE A O 1
ATOM 1698 N N . LEU A 1 233 ? 23.983 -8.242 -12.598 1.000 22.462 238 LEU A N 1
ATOM 1699 C CA . LEU A 1 233 ? 24.205 -9.102 -11.445 1.000 22.264 238 LEU A CA 1
ATOM 1700 C C . LEU A 1 233 ? 23.273 -10.317 -11.489 1.000 22.301 238 LEU A C 1
ATOM 1701 O O . LEU A 1 233 ? 23.657 -11.389 -11.032 1.000 22.277 238 LEU A O 1
ATOM 1706 N N . GLN A 1 234 ? 22.062 -10.160 -12.050 1.000 22.610 239 GLN A N 1
ATOM 1707 C CA . GLN A 1 234 ? 21.138 -11.274 -12.223 1.000 22.699 239 GLN A CA 1
ATOM 1708 C C . GLN A 1 234 ? 21.581 -12.144 -13.402 1.000 23.174 239 GLN A C 1
ATOM 1709 O O . GLN A 1 234 ? 21.466 -13.366 -13.346 1.000 23.294 239 GLN A O 1
ATOM 1715 N N . GLU A 1 235 ? 22.113 -11.517 -14.458 1.000 23.536 240 GLU A N 1
ATOM 1716 C CA . GLU A 1 235 ? 22.655 -12.250 -15.596 1.000 24.131 240 GLU A CA 1
ATOM 1717 C C . GLU A 1 235 ? 23.725 -13.235 -15.142 1.000 24.219 240 GLU A C 1
ATOM 1718 O O . GLU A 1 235 ? 23.860 -14.303 -15.724 1.000 24.460 240 GLU A O 1
ATOM 1724 N N . LEU A 1 236 ? 24.483 -12.851 -14.109 1.000 24.492 241 LEU A N 1
ATOM 1725 C CA . LEU A 1 236 ? 25.553 -13.677 -13.570 1.000 24.749 241 LEU A CA 1
ATOM 1726 C C . LEU A 1 236 ? 25.005 -14.755 -12.637 1.000 24.655 241 LEU A C 1
ATOM 1727 O O . LEU A 1 236 ? 25.602 -15.825 -12.539 1.000 24.332 241 LEU A O 1
ATOM 1732 N N . LEU A 1 237 ? 23.843 -14.506 -12.009 1.000 24.951 242 LEU A N 1
ATOM 1733 C CA . LEU A 1 237 ? 23.276 -15.460 -11.062 1.000 24.890 242 LEU A CA 1
ATOM 1734 C C . LEU A 1 237 ? 22.668 -16.663 -11.782 1.000 25.099 242 LEU A C 1
ATOM 1735 O O . LEU A 1 237 ? 22.880 -17.796 -11.357 1.000 25.631 242 LEU A O 1
ATOM 1740 N N . GLY A 1 238 ? 21.896 -16.412 -12.848 1.000 25.255 243 GLY A N 1
ATOM 1741 C CA . GLY A 1 238 ? 21.238 -17.467 -13.605 1.000 25.142 243 GLY A CA 1
ATOM 1742 C C . GLY A 1 238 ? 22.172 -18.625 -13.956 1.000 25.297 243 GLY A C 1
ATOM 1743 O O . GLY A 1 238 ? 21.901 -19.779 -13.645 1.000 25.386 243 GLY A O 1
ATOM 1744 N N . PRO A 1 239 ? 23.294 -18.370 -14.651 1.000 25.533 244 PRO A N 1
ATOM 1745 C CA . PRO A 1 239 ? 24.240 -19.441 -14.984 1.000 26.102 244 PRO A CA 1
ATOM 1746 C C . PRO A 1 239 ? 24.848 -20.186 -13.787 1.000 26.393 244 PRO A C 1
ATOM 1747 O O . PRO A 1 239 ? 25.140 -21.378 -13.903 1.000 26.774 244 PRO A O 1
ATOM 1751 N N . CYS A 1 240 ? 25.032 -19.506 -12.642 1.000 26.093 245 CYS A N 1
ATOM 1752 C CA . CYS A 1 240 ? 25.507 -20.169 -11.434 1.000 26.626 245 CYS A CA 1
ATOM 1753 C C . CYS A 1 240 ? 24.486 -21.196 -10.951 1.000 26.427 245 CYS A C 1
ATOM 1754 O O . CYS A 1 240 ? 24.853 -22.290 -10.528 1.000 26.353 245 CYS A O 1
ATOM 1757 N N . LEU A 1 241 ? 23.199 -20.838 -11.030 1.000 26.141 246 LEU A N 1
ATOM 1758 C CA . LEU A 1 241 ? 22.149 -21.770 -10.655 1.000 26.550 246 LEU A CA 1
ATOM 1759 C C . LEU A 1 241 ? 22.132 -22.933 -11.648 1.000 27.664 246 LEU A C 1
ATOM 1760 O O . LEU A 1 241 ? 22.110 -24.091 -11.244 1.000 27.624 246 LEU A O 1
ATOM 1765 N N . PHE A 1 242 ? 22.202 -22.629 -12.948 1.000 29.227 247 PHE A N 1
ATOM 1766 C CA . PHE A 1 242 ? 22.235 -23.670 -13.968 1.000 31.077 247 PHE A CA 1
ATOM 1767 C C . PHE A 1 242 ? 23.422 -24.596 -13.718 1.000 31.908 247 PHE A C 1
ATOM 1768 O O . PHE A 1 242 ? 23.292 -25.809 -13.848 1.000 31.845 247 PHE A O 1
ATOM 1776 N N . GLU A 1 243 ? 24.559 -24.016 -13.326 1.000 32.694 248 GLU A N 1
ATOM 1777 C CA . GLU A 1 243 ? 25.752 -24.799 -13.043 1.000 34.986 248 GLU A CA 1
ATOM 1778 C C . GLU A 1 243 ? 25.531 -25.731 -11.848 1.000 33.747 248 GLU A C 1
ATOM 1779 O O . GLU A 1 243 ? 25.931 -26.890 -11.882 1.000 32.670 248 GLU A O 1
ATOM 1785 N N . MET A 1 244 ? 24.885 -25.234 -10.791 1.000 33.651 249 MET A N 1
ATOM 1786 C CA . MET A 1 244 ? 24.612 -26.050 -9.615 1.000 34.498 249 MET A CA 1
ATOM 1787 C C . MET A 1 244 ? 23.715 -27.231 -9.999 1.000 33.450 249 MET A C 1
ATOM 1788 O O . MET A 1 244 ? 23.820 -28.315 -9.421 1.000 32.602 249 MET A O 1
ATOM 1793 N N . ALA A 1 245 ? 22.824 -27.010 -10.975 1.000 32.509 250 ALA A N 1
ATOM 1794 C CA . ALA A 1 245 ? 21.916 -28.048 -11.438 1.000 32.441 250 ALA A CA 1
ATOM 1795 C C . ALA A 1 245 ? 22.677 -29.081 -12.270 1.000 32.328 250 ALA A C 1
ATOM 1796 O O . ALA A 1 245 ? 22.469 -30.280 -12.113 1.000 32.319 250 ALA A O 1
ATOM 1798 N N . ASP A 1 246 ? 23.591 -28.620 -13.126 1.000 32.411 251 ASP A N 1
ATOM 1799 C CA . ASP A 1 246 ? 24.433 -29.525 -13.894 1.000 33.292 251 ASP A CA 1
ATOM 1800 C C . ASP A 1 246 ? 25.271 -30.401 -12.964 1.000 33.262 251 ASP A C 1
ATOM 1801 O O . ASP A 1 246 ? 25.546 -31.546 -13.308 1.000 33.531 251 ASP A O 1
ATOM 1806 N N . LEU A 1 247 ? 25.675 -29.846 -11.808 1.000 32.975 252 LEU A N 1
ATOM 1807 C CA . LEU A 1 247 ? 26.529 -30.532 -10.846 1.000 33.461 252 LEU A CA 1
ATOM 1808 C C . LEU A 1 247 ? 25.701 -31.278 -9.802 1.000 33.993 252 LEU A C 1
ATOM 1809 O O . LEU A 1 247 ? 26.263 -31.765 -8.818 1.000 33.940 252 LEU A O 1
ATOM 1814 N N . GLY A 1 248 ? 24.373 -31.318 -9.994 1.000 33.910 253 GLY A N 1
ATOM 1815 C CA . GLY A 1 248 ? 23.516 -32.248 -9.278 1.000 34.647 253 GLY A CA 1
ATOM 1816 C C . GLY A 1 248 ? 23.194 -31.818 -7.845 1.000 34.542 253 GLY A C 1
ATOM 1817 O O . GLY A 1 248 ? 22.843 -32.662 -7.026 1.000 35.232 253 GLY A O 1
ATOM 1818 N N . PHE A 1 249 ? 23.285 -30.514 -7.555 1.000 34.514 254 PHE A N 1
ATOM 1819 C CA . PHE A 1 249 ? 22.953 -29.987 -6.240 1.000 35.182 254 PHE A CA 1
ATOM 1820 C C . PHE A 1 249 ? 21.501 -29.512 -6.181 1.000 35.816 254 PHE A C 1
ATOM 1821 O O . PHE A 1 249 ? 20.908 -29.495 -5.105 1.000 36.854 254 PHE A O 1
ATOM 1829 N N . ILE A 1 250 ? 20.947 -29.097 -7.323 1.000 35.807 255 ILE A N 1
ATOM 1830 C CA . ILE A 1 250 ? 19.544 -28.721 -7.426 1.000 36.030 255 ILE A CA 1
ATOM 1831 C C . ILE A 1 250 ? 19.016 -29.303 -8.732 1.000 36.273 255 ILE A C 1
ATOM 1832 O O . ILE A 1 250 ? 19.795 -29.787 -9.549 1.000 38.000 255 ILE A O 1
ATOM 1837 N N . SER A 1 251 ? 17.697 -29.261 -8.927 1.000 35.042 256 SER A N 1
ATOM 1838 C CA . SER A 1 251 ? 17.120 -29.748 -10.167 1.000 34.294 256 SER A CA 1
ATOM 1839 C C . SER A 1 251 ? 17.031 -28.604 -11.175 1.000 32.786 256 SER A C 1
ATOM 1840 O O . SER A 1 251 ? 16.841 -27.447 -10.795 1.000 31.381 256 SER A O 1
ATOM 1843 N N . HIS A 1 252 ? 17.142 -28.949 -12.464 1.000 32.008 257 HIS A N 1
ATOM 1844 C CA . HIS A 1 252 ? 16.931 -27.982 -13.528 1.000 31.370 257 HIS A CA 1
ATOM 1845 C C . HIS A 1 252 ? 15.510 -27.425 -13.447 1.000 30.954 257 HIS A C 1
ATOM 1846 O O . HIS A 1 252 ? 15.314 -26.232 -13.661 1.000 30.433 257 HIS A O 1
ATOM 1853 N N . GLU A 1 253 ? 14.530 -28.287 -13.135 1.000 30.888 258 GLU A N 1
ATOM 1854 C CA . GLU A 1 253 ? 13.143 -27.861 -13.023 1.000 31.146 258 GLU A CA 1
ATOM 1855 C C . GLU A 1 253 ? 13.043 -26.691 -12.045 1.000 30.609 258 GLU A C 1
ATOM 1856 O O . GLU A 1 253 ? 12.386 -25.696 -12.337 1.000 30.241 258 GLU A O 1
ATOM 1858 N N . LYS A 1 254 ? 13.719 -26.809 -10.898 1.000 31.042 259 LYS A N 1
ATOM 1859 C CA . LYS A 1 254 ? 13.706 -25.762 -9.889 1.000 31.002 259 LYS A CA 1
ATOM 1860 C C . LYS A 1 254 ? 14.363 -24.498 -10.441 1.000 30.415 259 LYS A C 1
ATOM 1861 O O . LYS A 1 254 ? 13.905 -23.397 -10.150 1.000 30.015 259 LYS A O 1
ATOM 1863 N N . VAL A 1 255 ? 15.422 -24.645 -11.248 1.000 29.844 260 VAL A N 1
ATOM 1864 C CA . VAL A 1 255 ? 16.054 -23.477 -11.845 1.000 29.817 260 VAL A CA 1
ATOM 1865 C C . VAL A 1 255 ? 15.062 -22.799 -12.790 1.000 29.918 260 VAL A C 1
ATOM 1866 O O . VAL A 1 255 ? 14.873 -21.590 -12.714 1.000 29.448 260 VAL A O 1
ATOM 1870 N N . TYR A 1 256 ? 14.415 -23.584 -13.660 1.000 31.360 261 TYR A N 1
ATOM 1871 C CA . TYR A 1 256 ? 13.489 -23.044 -14.646 1.000 32.321 261 TYR A CA 1
ATOM 1872 C C . TYR A 1 256 ? 12.370 -22.238 -13.986 1.000 31.240 261 TYR A C 1
ATOM 1873 O O . TYR A 1 256 ? 11.928 -21.247 -14.565 1.000 31.422 261 TYR A O 1
ATOM 1882 N N . SER A 1 257 ? 11.926 -22.655 -12.789 1.000 30.668 262 SER A N 1
ATOM 1883 C CA . SER A 1 257 ? 10.776 -22.057 -12.116 1.000 29.949 262 SER A CA 1
ATOM 1884 C C . SER A 1 257 ? 11.162 -20.856 -11.248 1.000 29.050 262 SER A C 1
ATOM 1885 O O . SER A 1 257 ? 10.294 -20.176 -10.708 1.000 29.748 262 SER A O 1
ATOM 1888 N N . PHE A 1 258 ? 12.461 -20.585 -11.104 1.000 28.158 263 PHE A N 1
ATOM 1889 C CA . PHE A 1 258 ? 12.922 -19.524 -10.226 1.000 26.929 263 PHE A CA 1
ATOM 1890 C C . PHE A 1 258 ? 12.794 -18.172 -10.925 1.000 25.894 263 PHE A C 1
ATOM 1891 O O . PHE A 1 258 ? 13.366 -17.971 -11.995 1.000 25.259 263 PHE A O 1
ATOM 1899 N N . ASN A 1 259 ? 12.054 -17.250 -10.295 1.000 24.992 264 ASN A N 1
ATOM 1900 C CA . ASN A 1 259 ? 11.888 -15.893 -10.788 1.000 24.643 264 ASN A CA 1
ATOM 1901 C C . ASN A 1 259 ? 11.804 -14.938 -9.605 1.000 24.163 264 ASN A C 1
ATOM 1902 O O . ASN A 1 259 ? 11.199 -15.271 -8.590 1.000 24.621 264 ASN A O 1
ATOM 1907 N N . LEU A 1 260 ? 12.355 -13.734 -9.772 1.000 23.366 265 LEU A N 1
ATOM 1908 C CA . LEU A 1 260 ? 12.276 -12.719 -8.737 1.000 22.981 265 LEU A CA 1
ATOM 1909 C C . LEU A 1 260 ? 11.177 -11.710 -9.060 1.000 22.846 265 LEU A C 1
ATOM 1910 O O . LEU A 1 260 ? 10.972 -11.349 -10.224 1.000 23.270 265 LEU A O 1
ATOM 1915 N N . PRO A 1 261 ? 10.447 -11.244 -8.022 1.000 22.263 266 PRO A N 1
ATOM 1916 C CA . PRO A 1 261 ? 9.421 -10.211 -8.165 1.000 22.152 266 PRO A CA 1
ATOM 1917 C C . PRO A 1 261 ? 9.987 -8.798 -8.204 1.000 21.898 266 PRO A C 1
ATOM 1918 O O . PRO A 1 261 ? 9.819 -8.019 -7.264 1.000 21.200 266 PRO A O 1
ATOM 1922 N N . MET A 1 262 ? 10.622 -8.469 -9.335 1.000 22.014 267 MET A N 1
ATOM 1923 C CA . MET A 1 262 ? 11.322 -7.210 -9.498 1.000 22.068 267 MET A CA 1
ATOM 1924 C C . MET A 1 262 ? 11.044 -6.662 -10.886 1.000 22.057 267 MET A C 1
ATOM 1925 O O . MET A 1 262 ? 10.941 -7.432 -11.844 1.000 22.565 267 MET A O 1
ATOM 1930 N N . TYR A 1 263 ? 11.019 -5.332 -11.002 1.000 21.865 268 TYR A N 1
ATOM 1931 C CA . TYR A 1 263 ? 11.030 -4.696 -12.310 1.000 21.853 268 TYR A CA 1
ATOM 1932 C C . TYR A 1 263 ? 11.839 -3.407 -12.241 1.000 21.974 268 TYR A C 1
ATOM 1933 O O . TYR A 1 263 ? 11.683 -2.635 -11.299 1.000 22.180 268 TYR A O 1
ATOM 1942 N N . PHE A 1 264 ? 12.690 -3.181 -13.251 1.000 22.045 269 PHE A N 1
ATOM 1943 C CA . PHE A 1 264 ? 13.479 -1.964 -13.336 1.000 21.915 269 PHE A CA 1
ATOM 1944 C C . PHE A 1 264 ? 12.917 -1.102 -14.458 1.000 21.837 269 PHE A C 1
ATOM 1945 O O . PHE A 1 264 ? 13.192 -1.356 -15.628 1.000 22.142 269 PHE A O 1
ATOM 1953 N N . PRO A 1 265 ? 12.129 -0.052 -14.150 1.000 21.647 270 PRO A N 1
ATOM 1954 C CA . PRO A 1 265 ? 11.491 0.736 -15.200 1.000 22.061 270 PRO A CA 1
ATOM 1955 C C . PRO A 1 265 ? 12.348 1.819 -15.842 1.000 22.345 270 PRO A C 1
ATOM 1956 O O . PRO A 1 265 ? 13.259 2.359 -15.223 1.000 21.788 270 PRO A O 1
ATOM 1960 N N . SER A 1 266 ? 11.958 2.171 -17.069 1.000 22.941 271 SER A N 1
ATOM 1961 C CA . SER A 1 266 ? 12.448 3.366 -17.724 1.000 23.448 271 SER A CA 1
ATOM 1962 C C . SER A 1 266 ? 11.615 4.557 -17.272 1.000 23.725 271 SER A C 1
ATOM 1963 O O . SER A 1 266 ? 10.531 4.377 -16.719 1.000 23.382 271 SER A O 1
ATOM 1966 N N . ILE A 1 267 ? 12.109 5.765 -17.569 1.000 24.272 272 ILE A N 1
ATOM 1967 C CA . ILE A 1 267 ? 11.371 6.988 -17.309 1.000 24.944 272 ILE A CA 1
ATOM 1968 C C . ILE A 1 267 ? 10.062 6.993 -18.109 1.000 25.421 272 ILE A C 1
ATOM 1969 O O . ILE A 1 267 ? 9.043 7.427 -17.587 1.000 25.515 272 ILE A O 1
ATOM 1974 N N . GLU A 1 268 ? 10.087 6.504 -19.357 1.000 25.866 273 GLU A N 1
ATOM 1975 C CA . GLU A 1 268 ? 8.890 6.448 -20.186 1.000 26.587 273 GLU A CA 1
ATOM 1976 C C . GLU A 1 268 ? 7.830 5.571 -19.513 1.000 26.649 273 GLU A C 1
ATOM 1977 O O . GLU A 1 268 ? 6.666 5.958 -19.441 1.000 27.370 273 GLU A O 1
ATOM 1979 N N . GLU A 1 269 ? 8.235 4.407 -18.993 1.000 26.468 274 GLU A N 1
ATOM 1980 C CA . GLU A 1 269 ? 7.326 3.522 -18.276 1.000 25.994 274 GLU A CA 1
ATOM 1981 C C . GLU A 1 269 ? 6.737 4.198 -17.042 1.000 26.375 274 GLU A C 1
ATOM 1982 O O . GLU A 1 269 ? 5.529 4.097 -16.811 1.000 25.506 274 GLU A O 1
ATOM 1988 N N . LEU A 1 270 ? 7.587 4.844 -16.233 1.000 27.516 275 LEU A N 1
ATOM 1989 C CA . LEU A 1 270 ? 7.121 5.538 -15.042 1.000 27.238 275 LEU A CA 1
ATOM 1990 C C . LEU A 1 270 ? 6.077 6.589 -15.407 1.000 28.268 275 LEU A C 1
ATOM 1991 O O . LEU A 1 270 ? 5.044 6.674 -14.750 1.000 27.843 275 LEU A O 1
ATOM 1996 N N . ASN A 1 271 ? 6.357 7.395 -16.438 1.000 29.798 276 ASN A N 1
ATOM 1997 C CA . ASN A 1 271 ? 5.467 8.481 -16.820 1.000 31.452 276 ASN A CA 1
ATOM 1998 C C . ASN A 1 271 ? 4.098 7.942 -17.223 1.000 31.718 276 ASN A C 1
ATOM 1999 O O . ASN A 1 271 ? 3.090 8.594 -16.965 1.000 31.042 276 ASN A O 1
ATOM 2004 N N . LEU A 1 272 ? 4.091 6.771 -17.871 1.000 31.895 277 LEU A N 1
ATOM 2005 C CA . LEU A 1 272 ? 2.873 6.133 -18.345 1.000 32.864 277 LEU A CA 1
ATOM 2006 C C . LEU A 1 272 ? 2.028 5.712 -17.140 1.000 31.232 277 LEU A C 1
ATOM 2007 O O . LEU A 1 272 ? 0.838 5.992 -17.073 1.000 30.601 277 LEU A O 1
ATOM 2012 N N . VAL A 1 273 ? 2.663 5.075 -16.158 1.000 29.811 278 VAL A N 1
ATOM 2013 C CA . VAL A 1 273 ? 1.954 4.658 -14.959 1.000 28.861 278 VAL A CA 1
ATOM 2014 C C . VAL A 1 273 ? 1.454 5.886 -14.197 1.000 28.207 278 VAL A C 1
ATOM 2015 O O . VAL A 1 273 ? 0.307 5.916 -13.760 1.000 28.184 278 VAL A O 1
ATOM 2019 N N . ILE A 1 274 ? 2.299 6.906 -14.041 1.000 27.611 279 ILE A N 1
ATOM 2020 C CA . ILE A 1 274 ? 1.924 8.068 -13.251 1.000 27.596 279 ILE A CA 1
ATOM 2021 C C . ILE A 1 274 ? 0.729 8.767 -13.892 1.000 28.838 279 ILE A C 1
ATOM 2022 O O . ILE A 1 274 ? -0.222 9.104 -13.200 1.000 28.276 279 ILE A O 1
ATOM 2027 N N . LYS A 1 275 ? 0.790 8.961 -15.214 1.000 30.297 280 LYS A N 1
ATOM 2028 C CA . LYS A 1 275 ? -0.223 9.690 -15.960 1.000 31.575 280 LYS A CA 1
ATOM 2029 C C . LYS A 1 275 ? -1.567 8.960 -15.913 1.000 32.285 280 LYS A C 1
ATOM 2030 O O . LYS A 1 275 ? -2.616 9.597 -15.829 1.000 32.941 280 LYS A O 1
ATOM 2032 N N . GLY A 1 276 ? -1.529 7.625 -15.996 1.000 32.270 281 GLY A N 1
ATOM 2033 C CA . GLY A 1 276 ? -2.727 6.805 -15.907 1.000 32.416 281 GLY A CA 1
ATOM 2034 C C . GLY A 1 276 ? -3.360 6.847 -14.515 1.000 31.205 281 GLY A C 1
ATOM 2035 O O . GLY A 1 276 ? -4.586 6.778 -14.379 1.000 30.782 281 GLY A O 1
ATOM 2036 N N . ASN A 1 277 ? -2.519 6.964 -13.480 1.000 29.298 282 ASN A N 1
ATOM 2037 C CA . ASN A 1 277 ? -3.003 6.965 -12.108 1.000 28.996 282 ASN A CA 1
ATOM 2038 C C . ASN A 1 277 ? -3.806 8.237 -11.825 1.000 29.477 2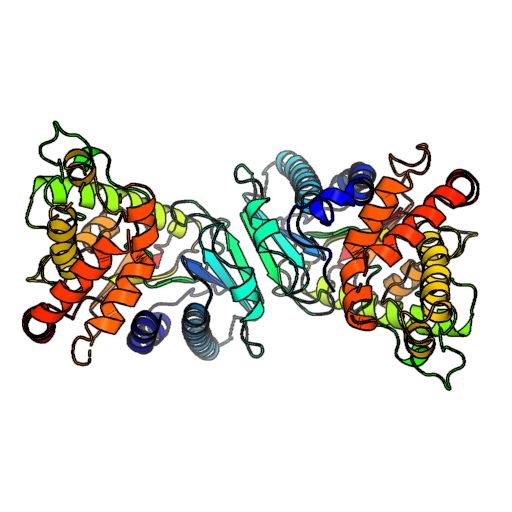82 ASN A C 1
ATOM 2039 O O . ASN A 1 277 ? -4.907 8.173 -11.285 1.000 29.708 282 ASN A O 1
ATOM 2044 N N . GLY A 1 278 ? -3.241 9.401 -12.157 1.000 29.389 283 GLY A N 1
ATOM 2045 C CA . GLY A 1 278 ? -4.001 10.640 -12.121 1.000 29.643 283 GLY A CA 1
ATOM 2046 C C . GLY A 1 278 ? -4.033 11.337 -10.757 1.000 28.999 283 GLY A C 1
ATOM 2047 O O . GLY A 1 278 ? -4.478 12.477 -10.685 1.000 29.408 283 GLY A O 1
ATOM 2048 N N . HIS A 1 279 ? -3.585 10.691 -9.670 1.000 28.009 284 HIS A N 1
ATOM 2049 C CA . HIS A 1 279 ? -3.735 11.299 -8.351 1.000 28.197 284 HIS A CA 1
ATOM 2050 C C . HIS A 1 279 ? -2.560 12.214 -8.010 1.000 27.493 284 HIS A C 1
ATOM 2051 O O . HIS A 1 279 ? -2.605 12.931 -7.015 1.000 27.196 284 HIS A O 1
ATOM 2058 N N . PHE A 1 280 ? -1.509 12.180 -8.831 1.000 27.057 285 PHE A N 1
ATOM 2059 C CA . PHE A 1 280 ? -0.310 12.955 -8.568 1.000 26.731 285 PHE A CA 1
ATOM 2060 C C . PHE A 1 280 ? 0.107 13.719 -9.821 1.000 27.854 285 PHE A C 1
ATOM 2061 O O . PHE A 1 280 ? -0.085 13.232 -10.932 1.000 27.934 285 PHE A O 1
ATOM 2069 N N . THR A 1 281 ? 0.691 14.907 -9.617 1.000 28.647 286 THR A N 1
ATOM 2070 C CA . THR A 1 281 ? 1.444 15.583 -10.657 1.000 29.795 286 THR A CA 1
ATOM 2071 C C . THR A 1 281 ? 2.900 15.131 -10.568 1.000 29.924 286 THR A C 1
ATOM 2072 O O . THR A 1 281 ? 3.434 14.949 -9.470 1.000 28.606 286 THR A O 1
ATOM 2076 N N . ALA A 1 282 ? 3.516 14.933 -11.743 1.000 30.769 287 ALA A N 1
ATOM 2077 C CA . ALA A 1 282 ? 4.904 14.519 -11.862 1.000 31.105 287 ALA A CA 1
ATOM 2078 C C . ALA A 1 282 ? 5.794 15.760 -11.894 1.000 31.812 287 ALA A C 1
ATOM 2079 O O . ALA A 1 282 ? 5.922 16.397 -12.930 1.000 32.368 287 ALA A O 1
ATOM 2081 N N . GLU A 1 283 ? 6.373 16.116 -10.745 1.000 31.571 288 GLU A N 1
ATOM 2082 C CA . GLU A 1 283 ? 7.083 17.377 -10.594 1.000 32.686 288 GLU A CA 1
ATOM 2083 C C . GLU A 1 283 ? 8.522 17.260 -11.077 1.000 32.757 288 GLU A C 1
ATOM 2084 O O . GLU A 1 283 ? 9.111 18.257 -11.489 1.000 34.095 288 GLU A O 1
ATOM 2090 N N . LYS A 1 284 ? 9.102 16.062 -10.973 1.000 31.805 289 LYS A N 1
ATOM 2091 C CA . LYS A 1 284 ? 10.455 15.843 -11.456 1.000 31.819 289 LYS A CA 1
ATOM 2092 C C . LYS A 1 284 ? 10.731 14.348 -11.558 1.000 29.760 289 LYS A C 1
ATOM 2093 O O . LYS A 1 284 ? 10.407 13.579 -10.650 1.000 28.012 289 LYS A O 1
ATOM 2099 N N . ILE A 1 285 ? 11.331 13.961 -12.685 1.000 28.778 290 ILE A N 1
ATOM 2100 C CA . ILE A 1 285 ? 11.824 12.614 -12.885 1.000 28.670 290 ILE A CA 1
ATOM 2101 C C . ILE A 1 285 ? 13.210 12.744 -13.501 1.000 28.729 290 ILE A C 1
ATOM 2102 O O . ILE A 1 285 ? 13.374 13.362 -14.541 1.000 28.751 290 ILE A O 1
ATOM 2107 N N . LYS A 1 286 ? 14.222 12.192 -12.839 1.000 28.706 291 LYS A N 1
ATOM 2108 C CA . LYS A 1 286 ? 15.577 12.377 -13.314 1.000 28.817 291 LYS A CA 1
ATOM 2109 C C . LYS A 1 286 ? 16.455 11.250 -12.787 1.000 28.384 291 LYS A C 1
ATOM 2110 O O . LYS A 1 286 ? 16.114 10.568 -11.817 1.000 27.910 291 LYS A O 1
ATOM 2113 N N . ILE A 1 287 ? 17.583 11.058 -13.473 1.000 27.886 292 ILE A N 1
ATOM 2114 C CA . ILE A 1 287 ? 18.569 10.083 -13.057 1.000 27.908 292 ILE A CA 1
ATOM 2115 C C . ILE A 1 287 ? 19.617 10.797 -12.203 1.000 27.922 292 ILE A C 1
ATOM 2116 O O . ILE A 1 287 ? 20.148 11.826 -12.600 1.000 28.072 292 ILE A O 1
ATOM 2120 N N . LEU A 1 288 ? 19.881 10.247 -11.014 1.000 27.868 293 LEU A N 1
ATOM 2121 C CA . LEU A 1 288 ? 20.859 10.792 -10.091 1.000 28.669 293 LEU A CA 1
ATOM 2122 C C . LEU A 1 288 ? 22.267 10.383 -10.510 1.000 29.794 293 LEU A C 1
ATOM 2123 O O . LEU A 1 288 ? 22.454 9.367 -11.177 1.000 29.651 293 LEU A O 1
ATOM 2128 N N . ASN A 1 289 ? 23.239 11.187 -10.062 1.000 31.893 294 ASN A N 1
ATOM 2129 C CA . ASN A 1 289 ? 24.658 10.884 -10.136 1.000 32.945 294 ASN A CA 1
ATOM 2130 C C . ASN A 1 289 ? 25.091 10.168 -8.856 1.000 31.661 294 ASN A C 1
ATOM 2131 O O . ASN A 1 289 ? 25.225 10.798 -7.811 1.000 32.242 294 ASN A O 1
ATOM 2136 N N . HIS A 1 290 ? 25.305 8.850 -8.940 1.000 30.206 295 HIS A N 1
ATOM 2137 C CA . HIS A 1 290 ? 25.646 8.052 -7.773 1.000 30.117 295 HIS A CA 1
ATOM 2138 C C . HIS A 1 290 ? 27.072 8.379 -7.326 1.000 30.800 295 HIS A C 1
ATOM 2139 O O . HIS A 1 290 ? 27.956 8.473 -8.158 1.000 30.025 295 HIS A O 1
ATOM 2146 N N . PRO A 1 291 ? 27.351 8.557 -6.010 1.000 32.384 296 PRO A N 1
ATOM 2147 C CA . PRO A 1 291 ? 28.709 8.874 -5.546 1.000 33.526 296 PRO A CA 1
ATOM 2148 C C . PRO A 1 291 ? 29.760 7.780 -5.750 1.000 34.675 296 PRO A C 1
ATOM 2149 O O . PRO A 1 291 ? 30.954 8.046 -5.627 1.000 36.004 296 PRO A O 1
ATOM 2153 N N . MET A 1 292 ? 29.322 6.554 -6.061 1.000 34.875 297 MET A N 1
ATOM 2154 C CA . MET A 1 292 ? 30.213 5.429 -6.317 1.000 36.595 297 MET A CA 1
ATOM 2155 C C . MET A 1 292 ? 30.440 5.244 -7.821 1.000 36.017 297 MET A C 1
ATOM 2156 O O . MET A 1 292 ? 31.100 4.288 -8.234 1.000 37.044 297 MET A O 1
ATOM 2161 N N . GLN A 1 293 ? 29.943 6.189 -8.626 1.000 55.164 298 GLN A N 1
ATOM 2162 C CA . GLN A 1 293 ? 29.948 6.084 -10.078 1.000 55.615 298 GLN A CA 1
ATOM 2163 C C . GLN A 1 293 ? 31.340 5.780 -10.637 1.000 54.109 298 GLN A C 1
ATOM 2164 O O . GLN A 1 293 ? 31.466 4.978 -11.561 1.000 53.805 298 GLN A O 1
ATOM 2170 N N . GLN A 1 294 ? 32.372 6.444 -10.103 1.000 53.617 299 GLN A N 1
ATOM 2171 C CA . GLN A 1 294 ? 33.706 6.387 -10.681 1.000 53.390 299 GLN A CA 1
ATOM 2172 C C . GLN A 1 294 ? 34.595 5.372 -9.956 1.000 52.053 299 GLN A C 1
ATOM 2173 O O . GLN A 1 294 ? 35.785 5.289 -10.253 1.000 53.030 299 GLN A O 1
ATOM 2175 N N . LEU A 1 295 ? 34.029 4.597 -9.020 1.000 50.535 300 LEU A N 1
ATOM 2176 C CA . LEU A 1 295 ? 34.789 3.582 -8.304 1.000 49.510 300 LEU A CA 1
ATOM 2177 C C . LEU A 1 295 ? 34.829 2.297 -9.123 1.000 47.642 300 LEU A C 1
ATOM 2178 O O . LEU A 1 295 ? 33.863 1.948 -9.795 1.000 46.674 300 LEU A O 1
ATOM 2183 N N . LEU A 1 296 ? 35.957 1.588 -9.037 1.000 47.183 301 LEU A N 1
ATOM 2184 C CA . LEU A 1 296 ? 36.074 0.274 -9.640 1.000 45.988 301 LEU A CA 1
ATOM 2185 C C . LEU A 1 296 ? 35.105 -0.678 -8.947 1.000 44.101 301 LEU A C 1
ATOM 2186 O O . LEU A 1 296 ? 34.823 -0.531 -7.764 1.000 43.749 301 LEU A O 1
ATOM 2191 N N . PHE A 1 297 ? 34.597 -1.644 -9.715 1.000 42.935 302 PHE A N 1
ATOM 2192 C CA . PHE A 1 297 ? 33.773 -2.716 -9.184 1.000 41.803 302 PHE A CA 1
ATOM 2193 C C . PHE A 1 297 ? 34.523 -3.464 -8.083 1.000 42.059 302 PHE A C 1
ATOM 2194 O O . PHE A 1 297 ? 35.693 -3.817 -8.243 1.000 42.830 302 PHE A O 1
ATOM 2202 N N . ASP A 1 298 ? 33.811 -3.719 -6.981 1.000 41.484 303 ASP A N 1
ATOM 2203 C CA . ASP A 1 298 ? 34.321 -4.480 -5.857 1.000 42.301 303 ASP A CA 1
ATOM 2204 C C . ASP A 1 298 ? 33.491 -5.755 -5.729 1.000 41.844 303 ASP A C 1
ATOM 2205 O O . ASP A 1 298 ? 32.369 -5.720 -5.226 1.000 40.878 303 ASP A O 1
ATOM 2210 N N . ALA A 1 299 ? 34.068 -6.870 -6.189 1.000 42.575 304 ALA A N 1
ATOM 2211 C CA . ALA A 1 299 ? 33.361 -8.133 -6.317 1.000 42.807 304 ALA A CA 1
ATOM 2212 C C . ALA A 1 299 ? 32.962 -8.665 -4.940 1.000 43.398 304 ALA A C 1
ATOM 2213 O O . ALA A 1 299 ? 31.829 -9.099 -4.752 1.000 42.936 304 ALA A O 1
ATOM 2215 N N . LYS A 1 300 ? 33.899 -8.623 -3.985 1.000 44.879 305 LYS A N 1
ATOM 2216 C CA . LYS A 1 300 ? 33.656 -9.111 -2.635 1.000 46.148 305 LYS A CA 1
ATOM 2217 C C . LYS A 1 300 ? 32.486 -8.371 -1.989 1.000 45.248 305 LYS A C 1
ATOM 2218 O O . LYS A 1 300 ? 31.617 -8.993 -1.382 1.000 45.211 305 LYS A O 1
ATOM 2221 N N . MET A 1 301 ? 32.491 -7.039 -2.095 1.000 44.819 306 MET A N 1
ATOM 2222 C CA . MET A 1 301 ? 31.501 -6.222 -1.413 1.000 44.866 306 MET A CA 1
ATOM 2223 C C . MET A 1 301 ? 30.155 -6.372 -2.117 1.000 43.263 306 MET A C 1
ATOM 2224 O O . MET A 1 301 ? 29.129 -6.503 -1.464 1.000 43.015 306 MET A O 1
ATOM 2229 N N . THR A 1 302 ? 30.173 -6.377 -3.454 1.000 42.215 307 THR A N 1
ATOM 2230 C CA . THR A 1 302 ? 28.958 -6.585 -4.225 1.000 41.592 307 THR A CA 1
ATOM 2231 C C . THR A 1 302 ? 28.373 -7.961 -3.916 1.000 41.918 307 THR A C 1
ATOM 2232 O O . THR A 1 302 ? 27.157 -8.089 -3.836 1.000 42.030 307 THR A O 1
ATOM 2236 N N . CYS A 1 303 ? 29.226 -8.982 -3.743 1.000 25.093 308 CYS A N 1
ATOM 2237 C CA . CYS A 1 303 ? 28.737 -10.319 -3.428 1.000 24.902 308 CYS A CA 1
ATOM 2238 C C . CYS A 1 303 ? 27.941 -10.289 -2.124 1.000 24.939 308 CYS A C 1
ATOM 2239 O O . CYS A 1 303 ? 26.854 -10.857 -2.058 1.000 23.894 308 CYS A O 1
ATOM 2242 N N . LEU A 1 304 ? 28.473 -9.606 -1.098 1.000 25.565 309 LEU A N 1
ATOM 2243 C CA . LEU A 1 304 ? 27.804 -9.543 0.194 1.000 25.985 309 LEU A CA 1
ATOM 2244 C C . LEU A 1 304 ? 26.528 -8.707 0.103 1.000 25.608 309 LEU A C 1
ATOM 2245 O O . LEU A 1 304 ? 25.528 -9.093 0.698 1.000 24.957 309 LEU A O 1
ATOM 2250 N N . GLN A 1 305 ? 26.567 -7.580 -0.627 1.000 25.628 310 GLN A N 1
ATOM 2251 C CA . GLN A 1 305 ? 25.369 -6.789 -0.879 1.000 26.074 310 GLN A CA 1
ATOM 2252 C C . GLN A 1 305 ? 24.286 -7.697 -1.448 1.000 25.070 310 GLN A C 1
ATOM 2253 O O . GLN A 1 305 ? 23.166 -7.758 -0.945 1.000 25.184 310 GLN A O 1
ATOM 2259 N N . PHE A 1 306 ? 24.650 -8.391 -2.527 1.000 24.478 311 PHE A N 1
ATOM 2260 C CA . PHE A 1 306 ? 23.722 -9.198 -3.290 1.000 23.557 311 PHE A CA 1
ATOM 2261 C C . PHE A 1 306 ? 23.167 -10.318 -2.418 1.000 23.280 311 PHE A C 1
ATOM 2262 O O . PHE A 1 306 ? 21.962 -10.590 -2.441 1.000 22.884 311 PHE A O 1
ATOM 2270 N N . ARG A 1 307 ? 24.047 -10.970 -1.652 1.000 23.414 312 ARG A N 1
ATOM 2271 C CA . ARG A 1 307 ? 23.603 -11.995 -0.722 1.000 23.808 312 ARG A CA 1
ATOM 2272 C C . ARG A 1 307 ? 22.610 -11.420 0.293 1.000 24.006 312 ARG A C 1
ATOM 2273 O O . ARG A 1 307 ? 21.613 -12.072 0.597 1.000 23.823 312 ARG A O 1
ATOM 2281 N N . SER A 1 308 ? 22.867 -10.216 0.824 1.000 24.100 313 SER A N 1
ATOM 2282 C CA . SER A 1 308 ? 22.042 -9.693 1.907 1.000 24.581 313 SER A CA 1
ATOM 2283 C C . SER A 1 308 ? 20.603 -9.473 1.437 1.000 24.405 313 SER A C 1
ATOM 2284 O O . SER A 1 308 ? 19.682 -9.407 2.251 1.000 24.944 313 SER A O 1
ATOM 2287 N N . ILE A 1 309 ? 20.420 -9.374 0.117 1.000 23.764 314 ILE A N 1
ATOM 2288 C CA . ILE A 1 309 ? 19.122 -9.081 -0.469 1.000 23.737 314 ILE A CA 1
ATOM 2289 C C . ILE A 1 309 ? 18.435 -10.377 -0.889 1.000 23.775 314 ILE A C 1
ATOM 2290 O O . ILE A 1 309 ? 17.239 -10.551 -0.624 1.000 23.666 314 ILE A O 1
ATOM 2295 N N . PHE A 1 310 ? 19.179 -11.260 -1.574 1.000 23.503 315 PHE A N 1
ATOM 2296 C CA . PHE A 1 310 ? 18.573 -12.345 -2.333 1.000 23.619 315 PHE A CA 1
ATOM 2297 C C . PHE A 1 310 ? 18.702 -13.696 -1.634 1.000 24.801 315 PHE A C 1
ATOM 2298 O O . PHE A 1 310 ? 18.159 -14.690 -2.125 1.000 24.818 315 PHE A O 1
ATOM 2306 N N . GLU A 1 311 ? 19.392 -13.733 -0.487 1.000 25.862 316 GLU A N 1
ATOM 2307 C CA . GLU A 1 311 ? 19.616 -14.993 0.201 1.000 27.293 316 GLU A CA 1
ATOM 2308 C C . GLU A 1 311 ? 18.295 -15.683 0.529 1.000 27.841 316 GLU A C 1
ATOM 2309 O O . GLU A 1 311 ? 18.167 -16.889 0.334 1.000 27.987 316 GLU A O 1
ATOM 2315 N N . GLY A 1 312 ? 17.338 -14.911 1.055 1.000 28.817 317 GLY A N 1
ATOM 2316 C CA . GLY A 1 312 ? 16.036 -15.439 1.430 1.000 29.611 317 GLY A CA 1
ATOM 2317 C C . GLY A 1 312 ? 15.306 -16.077 0.248 1.000 29.803 317 GLY A C 1
ATOM 2318 O O . GLY A 1 312 ? 14.780 -17.183 0.372 1.000 30.866 317 GLY A O 1
ATOM 2319 N N . PHE A 1 313 ? 15.270 -15.367 -0.889 1.000 29.187 318 PHE A N 1
ATOM 2320 C CA . PHE A 1 313 ? 14.574 -15.836 -2.078 1.000 28.933 318 PHE A CA 1
ATOM 2321 C C . PHE A 1 313 ? 15.141 -17.181 -2.528 1.000 29.564 318 PHE A C 1
ATOM 2322 O O . PHE A 1 313 ? 14.395 -18.062 -2.945 1.000 29.625 318 PHE A O 1
ATOM 2330 N N . ILE A 1 314 ? 16.470 -17.320 -2.466 1.000 29.622 319 ILE A N 1
ATOM 2331 C CA . ILE A 1 314 ? 17.148 -18.504 -2.969 1.000 30.503 319 ILE A CA 1
ATOM 2332 C C . ILE A 1 314 ? 16.878 -19.688 -2.039 1.000 32.489 319 ILE A C 1
ATOM 2333 O O . ILE A 1 314 ? 16.558 -20.777 -2.516 1.000 33.460 319 ILE A O 1
ATOM 2338 N N . LYS A 1 315 ? 17.008 -19.446 -0.727 1.000 33.329 320 LYS A N 1
ATOM 2339 C CA . LYS A 1 315 ? 16.740 -20.428 0.317 1.000 35.677 320 LYS A CA 1
ATOM 2340 C C . LYS A 1 315 ? 15.342 -21.017 0.176 1.000 36.372 320 LYS A C 1
ATOM 2341 O O . LYS A 1 315 ? 15.169 -22.230 0.235 1.000 37.029 320 LYS A O 1
ATOM 2345 N N . ASP A 1 316 ? 14.354 -20.122 0.067 1.000 36.493 321 ASP A N 1
ATOM 2346 C CA . ASP A 1 316 ? 12.949 -20.492 0.018 1.000 37.811 321 ASP A CA 1
ATOM 2347 C C . ASP A 1 316 ? 12.684 -21.355 -1.215 1.000 36.896 321 ASP A C 1
ATOM 2348 O O . ASP A 1 316 ? 12.100 -22.426 -1.097 1.000 37.556 321 ASP A O 1
ATOM 2353 N N . HIS A 1 317 ? 13.134 -20.897 -2.390 1.000 34.869 322 HIS A N 1
ATOM 2354 C CA . HIS A 1 317 ? 12.823 -21.587 -3.634 1.000 34.859 322 HIS A CA 1
ATOM 2355 C C . HIS A 1 317 ? 13.567 -22.921 -3.734 1.000 35.759 322 HIS A C 1
ATOM 2356 O O . HIS A 1 317 ? 12.961 -23.926 -4.090 1.000 36.102 322 HIS A O 1
ATOM 2363 N N . PHE A 1 318 ? 14.870 -22.933 -3.418 1.000 35.847 323 PHE A N 1
ATOM 2364 C CA . PHE A 1 318 ? 15.707 -24.099 -3.668 1.000 37.336 323 PHE A CA 1
ATOM 2365 C C . PHE A 1 318 ? 15.842 -25.003 -2.447 1.000 41.491 323 PHE A C 1
ATOM 2366 O O . PHE A 1 318 ? 16.170 -26.177 -2.608 1.000 43.830 323 PHE A O 1
ATOM 2374 N N . GLU A 1 319 ? 15.616 -24.453 -1.246 1.000 44.038 324 GLU A N 1
ATOM 2375 C CA . GLU A 1 319 ? 15.674 -25.224 -0.012 1.000 46.989 324 GLU A CA 1
ATOM 2376 C C . GLU A 1 319 ? 17.112 -25.712 0.214 1.000 47.786 324 GLU A C 1
ATOM 2377 O O . GLU A 1 319 ? 17.330 -26.933 0.097 1.000 49.915 324 GLU A O 1
ATOM 2379 N N . VAL A 1 323 ? 24.033 -22.755 0.037 1.000 41.813 328 VAL A N 1
ATOM 2380 C CA . VAL A 1 323 ? 24.052 -21.273 -0.162 1.000 39.642 328 VAL A CA 1
ATOM 2381 C C . VAL A 1 323 ? 25.494 -20.771 -0.115 1.000 37.295 328 VAL A C 1
ATOM 2382 O O . VAL A 1 323 ? 25.873 -19.942 -0.930 1.000 35.055 328 VAL A O 1
ATOM 2386 N N . ASP A 1 324 ? 26.286 -21.244 0.854 1.000 37.171 329 ASP A N 1
ATOM 2387 C CA . ASP A 1 324 ? 27.668 -20.804 0.957 1.000 36.808 329 ASP A CA 1
ATOM 2388 C C . ASP A 1 324 ? 28.422 -21.117 -0.341 1.000 35.581 329 ASP A C 1
ATOM 2389 O O . ASP A 1 324 ? 29.117 -20.245 -0.856 1.000 34.108 329 ASP A O 1
ATOM 2394 N N . GLN A 1 325 ? 28.264 -22.344 -0.862 1.000 35.988 330 GLN A N 1
ATOM 2395 C CA . GLN A 1 325 ? 28.964 -22.803 -2.060 1.000 36.288 330 GLN A CA 1
ATOM 2396 C C . GLN A 1 325 ? 28.474 -22.046 -3.302 1.000 33.923 330 GLN A C 1
ATOM 2397 O O . GLN A 1 325 ? 29.280 -21.651 -4.145 1.000 33.556 330 GLN A O 1
ATOM 2403 N N . LEU A 1 326 ? 27.154 -21.843 -3.412 1.000 32.485 331 LEU A N 1
ATOM 2404 C CA . LEU A 1 326 ? 26.572 -21.020 -4.466 1.000 30.821 331 LEU A CA 1
ATOM 2405 C C . LEU A 1 326 ? 27.212 -19.632 -4.476 1.000 28.949 331 LEU A C 1
ATOM 2406 O O . LEU A 1 326 ? 27.559 -19.132 -5.535 1.000 28.281 331 LEU A O 1
ATOM 2411 N N . PHE A 1 327 ? 27.355 -19.004 -3.305 1.000 28.548 332 PHE A N 1
ATOM 2412 C CA . PHE A 1 327 ? 27.844 -17.633 -3.252 1.000 28.264 332 PHE A CA 1
ATOM 2413 C C . PHE A 1 327 ? 29.365 -17.583 -3.422 1.000 28.090 332 PHE A C 1
ATOM 2414 O O . PHE A 1 327 ? 29.894 -16.568 -3.879 1.000 27.471 332 PHE A O 1
ATOM 2422 N N . ASP A 1 328 ? 30.054 -18.700 -3.156 1.000 28.309 333 ASP A N 1
ATOM 2423 C CA . ASP A 1 328 ? 31.461 -18.820 -3.508 1.000 29.235 333 ASP A CA 1
ATOM 2424 C C . ASP A 1 328 ? 31.612 -18.818 -5.032 1.000 28.012 333 ASP A C 1
ATOM 2425 O O . ASP A 1 328 ? 32.462 -18.111 -5.570 1.000 27.647 333 ASP A O 1
ATOM 2430 N N . LEU A 1 329 ? 30.767 -19.596 -5.722 1.000 27.113 334 LEU A N 1
ATOM 2431 C CA . LEU A 1 329 ? 30.763 -19.628 -7.177 1.000 26.552 334 LEU A CA 1
ATOM 2432 C C . LEU A 1 329 ? 30.400 -18.248 -7.725 1.000 25.338 334 LEU A C 1
ATOM 2433 O O . LEU A 1 329 ? 31.011 -17.770 -8.685 1.000 24.464 334 LEU A O 1
ATOM 2438 N N . TYR A 1 330 ? 29.403 -17.607 -7.095 1.000 24.685 335 TYR A N 1
ATOM 2439 C CA . TYR A 1 330 ? 28.932 -16.306 -7.535 1.000 24.101 335 TYR A CA 1
ATOM 2440 C C . TYR A 1 330 ? 30.056 -15.279 -7.402 1.000 24.120 335 TYR A C 1
ATOM 2441 O O . TYR A 1 330 ? 30.290 -14.514 -8.330 1.000 23.701 335 TYR A O 1
ATOM 2450 N N . ALA A 1 331 ? 30.732 -15.266 -6.246 1.000 24.767 336 ALA A N 1
ATOM 2451 C CA . ALA A 1 331 ? 31.857 -14.369 -5.996 1.000 25.543 336 ALA A CA 1
ATOM 2452 C C . ALA A 1 331 ? 32.908 -14.505 -7.100 1.000 25.801 336 ALA A C 1
ATOM 2453 O O . ALA A 1 331 ? 33.480 -13.512 -7.546 1.000 25.819 336 ALA A O 1
ATOM 2455 N N . LYS A 1 332 ? 33.164 -15.749 -7.517 1.000 26.322 337 LYS A N 1
ATOM 2456 C CA . LYS A 1 332 ? 34.126 -16.024 -8.569 1.000 27.186 337 LYS A CA 1
ATOM 2457 C C . LYS A 1 332 ? 33.679 -15.346 -9.863 1.000 27.259 337 LYS A C 1
ATOM 2458 O O . LYS A 1 332 ? 34.496 -14.726 -10.540 1.000 27.724 337 LYS A O 1
ATOM 2464 N N . LYS A 1 333 ? 32.386 -15.455 -10.198 1.000 27.140 338 LYS A N 1
ATOM 2465 C CA . LYS A 1 333 ? 31.865 -14.868 -11.424 1.000 28.003 338 LYS A CA 1
ATOM 2466 C C . LYS A 1 333 ? 31.948 -13.342 -11.379 1.000 28.408 338 LYS A C 1
ATOM 2467 O O . LYS A 1 333 ? 32.299 -12.719 -12.381 1.000 29.685 338 LYS A O 1
ATOM 2473 N N . LEU A 1 334 ? 31.631 -12.736 -10.227 1.000 27.761 339 LEU A N 1
ATOM 2474 C CA . LEU A 1 334 ? 31.724 -11.290 -10.085 1.000 28.070 339 LEU A CA 1
ATOM 2475 C C . LEU A 1 334 ? 33.156 -10.813 -10.335 1.000 29.192 339 LEU A C 1
ATOM 2476 O O . LEU A 1 334 ? 33.377 -9.834 -11.047 1.000 28.503 339 LEU A O 1
ATOM 2481 N N . GLU A 1 335 ? 34.113 -11.481 -9.687 1.000 29.534 340 GLU A N 1
ATOM 2482 C CA . GLU A 1 335 ? 35.515 -11.116 -9.793 1.000 31.386 340 GLU A CA 1
ATOM 2483 C C . GLU A 1 335 ? 35.915 -11.151 -11.267 1.000 31.165 340 GLU A C 1
ATOM 2484 O O . GLU A 1 335 ? 36.480 -10.193 -11.785 1.000 30.362 340 GLU A O 1
ATOM 2490 N N . GLU A 1 336 ? 35.554 -12.249 -11.936 1.000 31.501 341 GLU A N 1
ATOM 2491 C CA . GLU A 1 336 ? 35.856 -12.486 -13.340 1.000 32.593 341 GLU A CA 1
ATOM 2492 C C . GLU A 1 336 ? 35.284 -11.382 -14.233 1.000 31.919 341 GLU A C 1
ATOM 2493 O O . GLU A 1 336 ? 35.845 -11.085 -15.289 1.000 31.184 341 GLU A O 1
ATOM 2499 N N . SER A 1 337 ? 34.158 -10.784 -13.810 1.000 31.493 342 SER A N 1
ATOM 2500 C CA . SER A 1 337 ? 33.403 -9.856 -14.637 1.000 31.601 342 SER A CA 1
ATOM 2501 C C . SER A 1 337 ? 33.707 -8.404 -14.273 1.000 31.995 342 SER A C 1
ATOM 2502 O O . SER A 1 337 ? 32.978 -7.512 -14.702 1.000 30.967 342 SER A O 1
ATOM 2505 N N . CYS A 1 338 ? 34.799 -8.176 -13.523 1.000 33.525 343 CYS A N 1
ATOM 2506 C CA . CYS A 1 338 ? 35.155 -6.857 -13.011 1.000 34.615 343 CYS A CA 1
ATOM 2507 C C . CYS A 1 338 ? 35.102 -5.800 -14.110 1.000 33.725 343 CYS A C 1
ATOM 2508 O O . CYS A 1 338 ? 34.462 -4.760 -13.937 1.000 33.192 343 CYS A O 1
ATOM 2511 N N . SER A 1 339 ? 35.789 -6.079 -15.226 1.000 33.041 344 SER A N 1
ATOM 2512 C CA . SER A 1 339 ? 35.977 -5.106 -16.291 1.000 33.181 344 SER A CA 1
ATOM 2513 C C . SER A 1 339 ? 34.668 -4.842 -17.032 1.000 32.087 344 SER A C 1
ATOM 2514 O O . SER A 1 339 ? 34.487 -3.758 -17.581 1.000 31.898 344 SER A O 1
ATOM 2517 N N . ILE A 1 340 ? 33.761 -5.828 -17.059 1.000 31.111 345 ILE A N 1
ATOM 2518 C CA . ILE A 1 340 ? 32.441 -5.615 -17.637 1.000 30.841 345 ILE A CA 1
ATOM 2519 C C . ILE A 1 340 ? 31.705 -4.537 -16.840 1.000 29.811 345 ILE A C 1
ATOM 2520 O O . ILE A 1 340 ? 31.189 -3.592 -17.429 1.000 29.574 345 ILE A O 1
ATOM 2525 N N . PHE A 1 341 ? 31.657 -4.684 -15.505 1.000 29.466 346 PHE A N 1
ATOM 2526 C CA . PHE A 1 341 ? 31.030 -3.693 -14.634 1.000 28.672 346 PHE A CA 1
ATOM 2527 C C . PHE A 1 341 ? 31.698 -2.328 -14.783 1.000 29.055 346 PHE A C 1
ATOM 2528 O O . PHE A 1 341 ? 31.020 -1.306 -14.706 1.000 28.503 346 PHE A O 1
ATOM 2536 N N . ASP A 1 342 ? 33.019 -2.325 -15.003 1.000 29.090 347 ASP A N 1
ATOM 2537 C CA . ASP A 1 342 ? 33.794 -1.094 -15.033 1.000 29.995 347 ASP A CA 1
ATOM 2538 C C . ASP A 1 342 ? 33.616 -0.355 -16.363 1.000 30.705 347 ASP A C 1
ATOM 2539 O O . ASP A 1 342 ? 33.708 0.871 -16.384 1.000 30.796 347 ASP A O 1
ATOM 2544 N N . GLN A 1 343 ? 33.304 -1.083 -17.448 1.000 31.138 348 GLN A N 1
ATOM 2545 C CA . GLN A 1 343 ? 33.402 -0.533 -18.795 1.000 32.571 348 GLN A CA 1
ATOM 2546 C C . GLN A 1 343 ? 32.143 -0.718 -19.654 1.000 31.852 348 GLN A C 1
ATOM 2547 O O . GLN A 1 343 ? 31.993 0.014 -20.632 1.000 33.074 348 GLN A O 1
ATOM 2553 N N . GLU A 1 344 ? 31.262 -1.690 -19.351 1.000 30.561 349 GLU A N 1
ATOM 2554 C CA . GLU A 1 344 ? 30.163 -2.038 -20.251 1.000 30.276 349 GLU A CA 1
ATOM 2555 C C . GLU A 1 344 ? 28.779 -1.921 -19.607 1.000 28.707 349 GLU A C 1
ATOM 2556 O O . GLU A 1 344 ? 27.794 -2.306 -20.237 1.000 28.474 349 GLU A O 1
ATOM 2562 N N . ILE A 1 345 ? 28.700 -1.431 -18.361 1.000 26.699 350 ILE A N 1
ATOM 2563 C CA . ILE A 1 345 ? 27.452 -1.411 -17.620 1.000 25.355 350 ILE A CA 1
ATOM 2564 C C . ILE A 1 345 ? 27.061 0.045 -17.379 1.000 24.957 350 ILE A C 1
ATOM 2565 O O . ILE A 1 345 ? 27.881 0.854 -16.952 1.000 24.551 350 ILE A O 1
ATOM 2570 N N . ARG A 1 346 ? 25.791 0.361 -17.658 1.000 24.382 351 ARG A N 1
ATOM 2571 C CA . ARG A 1 346 ? 25.250 1.689 -17.432 1.000 24.607 351 ARG A CA 1
ATOM 2572 C C . ARG A 1 346 ? 25.180 1.970 -15.930 1.000 24.238 351 ARG A C 1
ATOM 2573 O O . ARG A 1 346 ? 24.693 1.141 -15.163 1.000 23.867 351 ARG A O 1
ATOM 2581 N N . LYS A 1 347 ? 25.672 3.149 -15.529 1.000 24.881 352 LYS A N 1
ATOM 2582 C CA . LYS A 1 347 ? 25.696 3.558 -14.134 1.000 25.315 352 LYS A CA 1
ATOM 2583 C C . LYS A 1 347 ? 24.685 4.672 -13.860 1.000 24.651 352 LYS A C 1
ATOM 2584 O O . LYS A 1 347 ? 24.474 5.030 -12.704 1.000 24.281 352 LYS A O 1
ATOM 2590 N N . ASP A 1 348 ? 24.052 5.184 -14.920 1.000 24.340 353 ASP A N 1
ATOM 2591 C CA . ASP A 1 348 ? 23.023 6.203 -14.827 1.000 24.333 353 ASP A CA 1
ATOM 2592 C C . ASP A 1 348 ? 21.676 5.500 -14.652 1.000 23.839 353 ASP A C 1
ATOM 2593 O O . ASP A 1 348 ? 20.857 5.488 -15.570 1.000 23.783 353 ASP A O 1
ATOM 2598 N N . VAL A 1 349 ? 21.455 4.930 -13.457 1.000 23.033 354 VAL A N 1
ATOM 2599 C CA . VAL A 1 349 ? 20.369 3.981 -13.269 1.000 23.259 354 VAL A CA 1
ATOM 2600 C C . VAL A 1 349 ? 19.565 4.263 -12.001 1.000 22.597 354 VAL A C 1
ATOM 2601 O O . VAL A 1 349 ? 18.618 3.531 -11.737 1.000 22.196 354 VAL A O 1
ATOM 2605 N N . ASP A 1 350 ? 19.920 5.286 -11.214 1.000 22.512 355 ASP A N 1
ATOM 2606 C CA . ASP A 1 350 ? 19.185 5.553 -9.985 1.000 23.070 355 ASP A CA 1
ATOM 2607 C C . ASP A 1 350 ? 18.147 6.636 -10.272 1.000 23.535 355 ASP A C 1
ATOM 2608 O O . ASP A 1 350 ? 18.484 7.817 -10.335 1.000 24.171 355 ASP A O 1
ATOM 2613 N N . LEU A 1 351 ? 16.896 6.209 -10.480 1.000 23.250 356 LEU A N 1
ATOM 2614 C CA . LEU A 1 351 ? 15.824 7.120 -10.836 1.000 23.670 356 LEU A CA 1
ATOM 2615 C C . LEU A 1 351 ? 15.254 7.792 -9.586 1.000 23.517 356 LEU A C 1
ATOM 2616 O O . LEU A 1 351 ? 14.881 7.123 -8.617 1.000 23.851 356 LEU A O 1
ATOM 2621 N N . PHE A 1 352 ? 15.159 9.124 -9.665 1.000 23.045 357 PHE A N 1
ATOM 2622 C CA . PHE A 1 352 ? 14.538 9.957 -8.653 1.000 23.121 357 PHE A CA 1
ATOM 2623 C C . PHE A 1 352 ? 13.213 10.480 -9.197 1.000 23.204 357 PHE A C 1
ATOM 2624 O O . PHE A 1 352 ? 13.177 11.002 -10.311 1.000 23.221 357 PHE A O 1
ATOM 2632 N N . VAL A 1 353 ? 12.151 10.332 -8.401 1.000 23.167 358 VAL A N 1
ATOM 2633 C CA . VAL A 1 353 ? 10.810 10.747 -8.803 1.000 23.447 358 VAL A CA 1
ATOM 2634 C C . VAL A 1 353 ? 10.210 11.607 -7.695 1.000 23.446 358 VAL A C 1
ATOM 2635 O O . VAL A 1 353 ? 10.198 11.195 -6.538 1.000 23.896 358 VAL A O 1
ATOM 2639 N N . LEU A 1 354 ? 9.714 12.794 -8.062 1.000 23.486 359 LEU A N 1
ATOM 2640 C CA . LEU A 1 354 ? 8.955 13.634 -7.149 1.000 23.900 359 LEU A CA 1
ATOM 2641 C C . LEU A 1 354 ? 7.525 13.788 -7.657 1.000 24.458 359 LEU A C 1
ATOM 2642 O O . LEU A 1 354 ? 7.305 14.323 -8.751 1.000 23.789 359 LEU A O 1
ATOM 2647 N N . LEU A 1 355 ? 6.577 13.373 -6.802 1.000 33.232 360 LEU A N 1
ATOM 2648 C CA . LEU A 1 355 ? 5.151 13.486 -7.068 1.000 32.564 360 LEU A CA 1
ATOM 2649 C C . LEU A 1 355 ? 4.476 14.354 -6.010 1.000 32.089 360 LEU A C 1
ATOM 2650 O O . LEU A 1 355 ? 4.890 14.391 -4.850 1.000 32.485 360 LEU A O 1
ATOM 2655 N N . LYS A 1 356 ? 3.411 15.038 -6.442 1.000 31.434 361 LYS A N 1
ATOM 2656 C CA . LYS A 1 356 ? 2.623 15.883 -5.566 1.000 31.816 361 LYS A CA 1
ATOM 2657 C C . LYS A 1 356 ? 1.160 15.472 -5.684 1.000 32.047 361 LYS A C 1
ATOM 2658 O O . LYS A 1 356 ? 0.626 15.464 -6.776 1.000 30.867 361 LYS A O 1
ATOM 2664 N N . ARG A 1 357 ? 0.557 15.097 -4.552 1.000 34.017 362 ARG A N 1
ATOM 2665 C CA . ARG A 1 357 ? -0.847 14.717 -4.480 1.000 35.727 362 ARG A CA 1
ATOM 2666 C C . ARG A 1 357 ? -1.713 15.913 -4.870 1.000 35.909 362 ARG A C 1
ATOM 2667 O O . ARG A 1 357 ? -1.601 16.984 -4.282 1.000 36.488 362 ARG A O 1
ATOM 2675 N N . VAL A 1 358 ? -2.587 15.716 -5.862 1.000 36.798 363 VAL A N 1
ATOM 2676 C CA . VAL A 1 358 ? -3.469 16.772 -6.336 1.000 38.270 363 VAL A CA 1
ATOM 2677 C C . VAL A 1 358 ? -4.523 17.089 -5.275 1.000 42.336 363 VAL A C 1
ATOM 2678 O O . VAL A 1 358 ? -4.931 16.213 -4.517 1.000 44.053 363 VAL A O 1
ATOM 2682 N N . LEU A 1 359 ? -4.975 18.347 -5.256 1.000 45.315 364 LEU A N 1
ATOM 2683 C CA . LEU A 1 359 ? -6.078 18.770 -4.410 1.000 50.822 364 LEU A CA 1
ATOM 2684 C C . LEU A 1 359 ? -7.384 18.204 -4.969 1.000 53.346 364 LEU A C 1
ATOM 2685 O O . LEU A 1 359 ? -7.720 18.466 -6.119 1.000 52.871 364 LEU A O 1
ATOM 2690 N N . GLU A 1 360 ? -8.110 17.428 -4.152 1.000 57.538 365 GLU A N 1
ATOM 2691 C CA . GLU A 1 360 ? -9.396 16.870 -4.544 1.000 60.326 365 GLU A CA 1
ATOM 2692 C C . GLU A 1 360 ? -10.505 17.873 -4.208 1.000 63.757 365 GLU A C 1
ATOM 2693 O O . GLU A 1 360 ? -10.564 18.907 -4.904 1.000 63.787 365 GLU A O 1
ATOM 2695 N N . SER B 1 27 ? 0.990 -15.073 30.853 1.000 52.359 32 SER B N 1
ATOM 2696 C CA . SER B 1 27 ? 0.235 -13.790 30.833 1.000 51.393 32 SER B CA 1
ATOM 2697 C C . SER B 1 27 ? -1.265 -13.992 31.075 1.000 48.970 32 SER B C 1
ATOM 2698 O O . SER B 1 27 ? -2.046 -13.072 30.849 1.000 48.041 32 SER B O 1
ATOM 2701 N N . SER B 1 28 ? -1.669 -15.167 31.580 1.000 48.437 33 SER B N 1
ATOM 2702 C CA . SER B 1 28 ? -3.082 -15.498 31.706 1.000 48.381 33 SER B CA 1
ATOM 2703 C C . SER B 1 28 ? -3.728 -14.701 32.841 1.000 46.974 33 SER B C 1
ATOM 2704 O O . SER B 1 28 ? -4.912 -14.387 32.759 1.000 47.065 33 SER B O 1
ATOM 2707 N N . TYR B 1 29 ? -2.962 -14.382 33.899 1.000 46.441 34 TYR B N 1
ATOM 2708 C CA . TYR B 1 29 ? -3.509 -13.598 35.001 1.000 46.792 34 TYR B CA 1
ATOM 2709 C C . TYR B 1 29 ? -3.791 -12.187 34.487 1.000 46.238 34 TYR B C 1
ATOM 2710 O O . TYR B 1 29 ? -4.838 -11.614 34.783 1.000 46.391 34 TYR B O 1
ATOM 2719 N N . GLN B 1 30 ? -2.847 -11.645 33.711 1.000 46.135 35 GLN B N 1
ATOM 2720 C CA . GLN B 1 30 ? -2.975 -10.316 33.138 1.000 46.516 35 GLN B CA 1
ATOM 2721 C C . GLN B 1 30 ? -4.129 -10.287 32.134 1.000 45.360 35 GLN B C 1
ATOM 2722 O O . GLN B 1 30 ? -4.792 -9.261 31.988 1.000 45.090 35 GLN B O 1
ATOM 2728 N N . LYS B 1 31 ? -4.354 -11.415 31.445 1.000 45.365 36 LYS B N 1
ATOM 2729 C CA . LYS B 1 31 ? -5.502 -11.566 30.564 1.000 45.840 36 LYS B CA 1
ATOM 2730 C C . LYS B 1 31 ? -6.789 -11.365 31.362 1.000 45.514 36 LYS B C 1
ATOM 2731 O O . LYS B 1 31 ? -7.675 -10.637 30.920 1.000 45.309 36 LYS B O 1
ATOM 2735 N N . GLY B 1 32 ? -6.870 -12.024 32.531 1.000 46.176 37 GLY B N 1
ATOM 2736 C CA . GLY B 1 32 ? -8.028 -11.949 33.411 1.000 47.716 37 GLY B CA 1
ATOM 2737 C C . GLY B 1 32 ? -8.316 -10.521 33.869 1.000 47.628 37 GLY B C 1
ATOM 2738 O O . GLY B 1 32 ? -9.467 -10.105 33.925 1.000 48.850 37 GLY B O 1
ATOM 2739 N N . VAL B 1 33 ? -7.261 -9.758 34.169 1.000 47.229 38 VAL B N 1
ATOM 2740 C CA . VAL B 1 33 ? -7.423 -8.380 34.606 1.000 48.355 38 VAL B CA 1
ATOM 2741 C C . VAL B 1 33 ? -8.131 -7.585 33.506 1.000 47.091 38 VAL B C 1
ATOM 2742 O O . VAL B 1 33 ? -9.039 -6.806 33.788 1.000 47.451 38 VAL B O 1
ATOM 2746 N N . ILE B 1 34 ? -7.711 -7.797 32.252 1.000 46.029 39 ILE B N 1
ATOM 2747 C CA . ILE B 1 34 ? -8.291 -7.096 31.115 1.000 45.753 39 ILE B CA 1
ATOM 2748 C C . ILE B 1 34 ? -9.744 -7.536 30.928 1.000 46.208 39 ILE B C 1
ATOM 2749 O O . ILE B 1 34 ? -10.608 -6.694 30.686 1.000 46.187 39 ILE B O 1
ATOM 2754 N N . GLU B 1 35 ? -10.011 -8.843 31.078 1.000 47.565 40 GLU B N 1
ATOM 2755 C CA . GLU B 1 35 ? -11.345 -9.400 30.889 1.000 49.723 40 GLU B CA 1
ATOM 2756 C C . GLU B 1 35 ? -12.284 -8.910 31.990 1.000 51.371 40 GLU B C 1
ATOM 2757 O O . GLU B 1 35 ? -13.460 -8.659 31.738 1.000 53.276 40 GLU B O 1
ATOM 2759 N N . ALA B 1 36 ? -11.756 -8.794 33.214 1.000 51.702 41 ALA B N 1
ATOM 2760 C CA . ALA B 1 36 ? -12.500 -8.250 34.339 1.000 54.456 41 ALA B CA 1
ATOM 2761 C C . ALA B 1 36 ? -12.762 -6.757 34.136 1.000 53.164 41 ALA B C 1
ATOM 2762 O O . ALA B 1 36 ? -13.792 -6.244 34.565 1.000 55.804 41 ALA B O 1
ATOM 2764 N N . ALA B 1 37 ? -11.819 -6.067 33.489 1.000 49.981 42 ALA B N 1
ATOM 2765 C CA . ALA B 1 37 ? -11.875 -4.621 33.350 1.000 49.724 42 ALA B CA 1
ATOM 2766 C C . ALA B 1 37 ? -12.730 -4.202 32.157 1.000 48.091 42 ALA B C 1
ATOM 2767 O O . ALA B 1 37 ? -13.017 -3.019 32.005 1.000 47.724 42 ALA B O 1
ATOM 2769 N N . LYS B 1 38 ? -13.111 -5.163 31.308 1.000 47.897 43 LYS B N 1
ATOM 2770 C CA . LYS B 1 38 ? -13.770 -4.853 30.050 1.000 47.536 43 LYS B CA 1
ATOM 2771 C C . LYS B 1 38 ? -15.040 -4.050 30.308 1.000 48.990 43 LYS B C 1
ATOM 2772 O O . LYS B 1 38 ? -15.255 -3.014 29.684 1.000 47.478 43 LYS B O 1
ATOM 2778 N N . ALA B 1 39 ? -15.872 -4.532 31.238 1.000 32.843 44 ALA B N 1
ATOM 2779 C CA . ALA B 1 39 ? -17.135 -3.884 31.534 1.000 33.854 44 ALA B CA 1
ATOM 2780 C C . ALA B 1 39 ? -16.887 -2.433 31.944 1.000 33.619 44 ALA B C 1
ATOM 2781 O O . ALA B 1 39 ? -17.641 -1.544 31.546 1.000 33.446 44 ALA B O 1
ATOM 2783 N N . GLU B 1 40 ? -15.815 -2.210 32.720 1.000 34.015 45 GLU B N 1
ATOM 2784 C CA . GLU B 1 40 ? -15.453 -0.891 33.223 1.000 34.032 45 GLU B CA 1
ATOM 2785 C C . GLU B 1 40 ? -14.972 0.003 32.088 1.000 32.370 45 GLU B C 1
ATOM 2786 O O . GLU B 1 40 ? -15.294 1.189 32.048 1.000 31.905 45 GLU B O 1
ATOM 2792 N N . VAL B 1 41 ? -14.170 -0.573 31.188 1.000 31.653 46 VAL B N 1
ATOM 2793 C CA . VAL B 1 41 ? -13.666 0.156 30.038 1.000 30.279 46 VAL B CA 1
ATOM 2794 C C . VAL B 1 41 ? -14.848 0.593 29.174 1.000 30.098 46 VAL B C 1
ATOM 2795 O O . VAL B 1 41 ? -14.967 1.771 28.848 1.000 29.081 46 VAL B O 1
ATOM 2799 N N . LEU B 1 42 ? -15.728 -0.362 28.841 1.000 30.940 47 LEU B N 1
ATOM 2800 C CA . LEU B 1 42 ? -16.930 -0.096 28.060 1.000 31.258 47 LEU B CA 1
ATOM 2801 C C . LEU B 1 42 ? -17.771 0.989 28.726 1.000 31.546 47 LEU B C 1
ATOM 2802 O O . LEU B 1 42 ? -18.211 1.920 28.061 1.000 30.850 47 LEU B O 1
ATOM 2807 N N . LEU B 1 43 ? -17.992 0.858 30.041 1.000 32.323 48 LEU B N 1
ATOM 2808 C CA . LEU B 1 43 ? -18.727 1.851 30.808 1.000 32.623 48 LEU B CA 1
ATOM 2809 C C . LEU B 1 43 ? -17.999 3.198 30.798 1.000 31.271 48 LEU B C 1
ATOM 2810 O O . LEU B 1 43 ? -18.629 4.236 30.645 1.000 31.072 48 LEU B O 1
ATOM 2815 N N . ALA B 1 44 ? -16.669 3.191 30.941 1.000 30.648 49 ALA B N 1
ATOM 2816 C CA . ALA B 1 44 ? -15.908 4.428 31.032 1.000 30.052 49 ALA B CA 1
ATOM 2817 C C . ALA B 1 44 ? -16.038 5.231 29.741 1.000 29.899 49 ALA B C 1
ATOM 2818 O O . ALA B 1 44 ? -16.176 6.455 29.773 1.000 30.067 49 ALA B O 1
ATOM 2820 N N . ILE B 1 45 ? -16.006 4.527 28.603 1.000 29.374 50 ILE B N 1
ATOM 2821 C CA . ILE B 1 45 ? -16.038 5.164 27.299 1.000 29.229 50 ILE B CA 1
ATOM 2822 C C . ILE B 1 45 ? -17.458 5.652 27.005 1.000 30.218 50 ILE B C 1
ATOM 2823 O O . ILE B 1 45 ? -17.625 6.731 26.434 1.000 30.386 50 ILE B O 1
ATOM 2828 N N . LYS B 1 46 ? -18.470 4.862 27.402 1.000 31.274 51 LYS B N 1
ATOM 2829 C CA . LYS B 1 46 ? -19.869 5.227 27.220 1.000 32.490 51 LYS B CA 1
ATOM 2830 C C . LYS B 1 46 ? -20.203 6.497 28.005 1.000 33.065 51 LYS B C 1
ATOM 2831 O O . LYS B 1 46 ? -20.914 7.364 27.502 1.000 32.273 51 LYS B O 1
ATOM 2836 N N . GLU B 1 47 ? -19.703 6.604 29.245 1.000 34.144 52 GLU B N 1
ATOM 2837 C CA . GLU B 1 47 ? -20.089 7.702 30.118 1.000 35.180 52 GLU B CA 1
ATOM 2838 C C . GLU B 1 47 ? -19.176 8.917 29.936 1.000 33.679 52 GLU B C 1
ATOM 2839 O O . GLU B 1 47 ? -19.641 10.040 30.091 1.000 33.719 52 GLU B O 1
ATOM 2845 N N . LYS B 1 48 ? -17.871 8.723 29.679 1.000 31.829 53 LYS B N 1
ATOM 2846 C CA . LYS B 1 48 ? -16.922 9.809 29.900 1.000 31.773 53 LYS B CA 1
ATOM 2847 C C . LYS B 1 48 ? -16.231 10.300 28.624 1.000 30.337 53 LYS B C 1
ATOM 2848 O O . LYS B 1 48 ? -15.560 11.328 28.686 1.000 29.821 53 LYS B O 1
ATOM 2854 N N . LEU B 1 49 ? -16.377 9.605 27.484 1.000 29.502 54 LEU B N 1
ATOM 2855 C CA . LEU B 1 49 ? -15.718 10.037 26.256 1.000 28.927 54 LEU B CA 1
ATOM 2856 C C . LEU B 1 49 ? -16.641 10.969 25.480 1.000 29.355 54 LEU B C 1
ATOM 2857 O O . LEU B 1 49 ? -17.642 10.520 24.923 1.000 29.277 54 LEU B O 1
ATOM 2862 N N . ASP B 1 50 ? -16.273 12.255 25.410 1.000 29.622 55 ASP B N 1
ATOM 2863 C CA . ASP B 1 50 ? -17.139 13.265 24.821 1.000 30.508 55 ASP B CA 1
ATOM 2864 C C . ASP B 1 50 ? -16.275 14.425 24.336 1.000 29.949 55 ASP B C 1
ATOM 2865 O O . ASP B 1 50 ? -15.758 15.193 25.142 1.000 30.809 55 ASP B O 1
ATOM 2870 N N . PHE B 1 51 ? -16.100 14.535 23.016 1.000 29.110 56 PHE B N 1
ATOM 2871 C CA . PHE B 1 51 ? -15.329 15.630 22.443 1.000 29.388 56 PHE B CA 1
ATOM 2872 C C . PHE B 1 51 ? -16.250 16.725 21.893 1.000 30.398 56 PHE B C 1
ATOM 2873 O O . PHE B 1 51 ? -15.779 17.632 21.207 1.000 29.771 56 PHE B O 1
ATOM 2881 N N . LYS B 1 52 ? -17.550 16.648 22.217 1.000 31.437 57 LYS B N 1
ATOM 2882 C CA . LYS B 1 52 ? -18.511 17.711 21.939 1.000 33.585 57 LYS B CA 1
ATOM 2883 C C . LYS B 1 52 ? -18.545 18.015 20.441 1.000 34.227 57 LYS B C 1
ATOM 2884 O O . LYS B 1 52 ? -18.989 17.172 19.669 1.000 34.247 57 LYS B O 1
ATOM 2888 N N . THR B 1 53 ? -18.058 19.204 20.043 1.000 35.244 58 THR B N 1
ATOM 2889 C CA . THR B 1 53 ? -18.065 19.631 18.649 1.000 35.825 58 THR B CA 1
ATOM 2890 C C . THR B 1 53 ? -16.753 19.280 17.947 1.000 35.408 58 THR B C 1
ATOM 2891 O O . THR B 1 53 ? -16.573 19.652 16.792 1.000 36.642 58 THR B O 1
ATOM 2895 N N . ASP B 1 54 ? -15.840 18.577 18.630 1.000 34.942 59 ASP B N 1
ATOM 2896 C CA . ASP B 1 54 ? -14.459 18.469 18.174 1.000 34.814 59 ASP B CA 1
ATOM 2897 C C . ASP B 1 54 ? -14.031 17.005 18.046 1.000 31.562 59 ASP B C 1
ATOM 2898 O O . ASP B 1 54 ? -12.878 16.685 18.311 1.000 30.590 59 ASP B O 1
ATOM 2903 N N . TRP B 1 55 ? -14.933 16.120 17.593 1.000 29.499 60 TRP B N 1
ATOM 2904 C CA . TRP B 1 55 ? -14.594 14.711 17.442 1.000 27.644 60 TRP B CA 1
ATOM 2905 C C . TRP B 1 55 ? -13.630 14.533 16.272 1.000 27.192 60 TRP B C 1
ATOM 2906 O O . TRP B 1 55 ? -13.782 15.183 15.236 1.000 27.557 60 TRP B O 1
ATOM 2917 N N . PRO B 1 56 ? -12.628 13.634 16.392 1.000 25.972 61 PRO B N 1
ATOM 2918 C CA . PRO B 1 56 ? -11.694 13.377 15.297 1.000 25.918 61 PRO B CA 1
ATOM 2919 C C . PRO B 1 56 ? -12.253 12.436 14.237 1.000 25.305 61 PRO B C 1
ATOM 2920 O O . PRO B 1 56 ? -13.105 11.597 14.541 1.000 24.747 61 PRO B O 1
ATOM 2924 N N . ARG B 1 57 ? -11.739 12.572 13.007 1.000 25.359 62 ARG B N 1
ATOM 2925 C CA . ARG B 1 57 ? -11.993 11.614 11.945 1.000 25.524 62 ARG B CA 1
ATOM 2926 C C . ARG B 1 57 ? -11.130 10.377 12.173 1.000 24.840 62 ARG B C 1
ATOM 2927 O O . ARG B 1 57 ? -11.580 9.259 11.933 1.000 24.925 62 ARG B O 1
ATOM 2930 N N . THR B 1 58 ? -9.886 10.593 12.618 1.000 24.256 63 THR B N 1
ATOM 2931 C CA . THR B 1 58 ? -9.003 9.502 12.986 1.000 23.752 63 THR B CA 1
ATOM 2932 C C . THR B 1 58 ? -8.916 9.429 14.508 1.000 23.067 63 THR B C 1
ATOM 2933 O O . THR B 1 58 ? -8.407 10.342 15.153 1.000 22.985 63 THR B O 1
ATOM 2937 N N . PHE B 1 59 ? -9.421 8.334 15.082 1.000 22.374 64 PHE B N 1
ATOM 2938 C CA . PHE B 1 59 ? -9.388 8.164 16.525 1.000 21.556 64 PHE B CA 1
ATOM 2939 C C . PHE B 1 59 ? -8.121 7.391 16.884 1.000 20.986 64 PHE B C 1
ATOM 2940 O O . PHE B 1 59 ? -7.907 6.299 16.364 1.000 21.301 64 PHE B O 1
ATOM 2948 N N . VAL B 1 60 ? -7.285 7.963 17.769 1.000 20.579 65 VAL B N 1
ATOM 2949 C CA . VAL B 1 60 ? -5.934 7.477 18.015 1.000 20.286 65 VAL B CA 1
ATOM 2950 C C . VAL B 1 60 ? -5.808 6.942 19.447 1.000 20.224 65 VAL B C 1
ATOM 2951 O O . VAL B 1 60 ? -6.117 7.640 20.412 1.000 20.356 65 VAL B O 1
ATOM 2955 N N . ILE B 1 61 ? -5.316 5.703 19.570 1.000 20.160 66 ILE B N 1
ATOM 2956 C CA . ILE B 1 61 ? -5.243 4.989 20.836 1.000 20.185 66 ILE B CA 1
ATOM 2957 C C . ILE B 1 61 ? -3.795 4.569 21.033 1.000 20.520 66 ILE B C 1
ATOM 2958 O O . ILE B 1 61 ? -3.190 4.110 20.078 1.000 21.419 66 ILE B O 1
ATOM 2963 N N . ALA B 1 62 ? -3.270 4.675 22.259 1.000 20.520 67 ALA B N 1
ATOM 2964 C CA . ALA B 1 62 ? -1.935 4.176 22.549 1.000 20.615 67 ALA B CA 1
ATOM 2965 C C . ALA B 1 62 ? -1.959 3.246 23.763 1.000 20.319 67 ALA B C 1
ATOM 2966 O O . ALA B 1 62 ? -2.619 3.545 24.758 1.000 19.958 67 ALA B O 1
ATOM 2968 N N . ASP B 1 63 ? -1.220 2.125 23.660 1.000 20.154 68 ASP B N 1
ATOM 2969 C CA . ASP B 1 63 ? -1.038 1.184 24.757 1.000 20.413 68 ASP B CA 1
ATOM 2970 C C . ASP B 1 63 ? 0.397 1.309 25.271 1.000 20.872 68 ASP B C 1
ATOM 2971 O O . ASP B 1 63 ? 1.327 1.091 24.506 1.000 21.265 68 ASP B O 1
ATOM 2976 N N . TYR B 1 64 ? 0.560 1.632 26.567 1.000 21.144 69 TYR B N 1
ATOM 2977 C CA . TYR B 1 64 ? 1.870 1.845 27.160 1.000 21.462 69 TYR B CA 1
ATOM 2978 C C . TYR B 1 64 ? 2.261 0.606 27.966 1.000 21.852 69 TYR B C 1
ATOM 2979 O O . TYR B 1 64 ? 1.665 0.320 29.004 1.000 21.972 69 TYR B O 1
ATOM 2988 N N . GLY B 1 65 ? 3.278 -0.112 27.471 1.000 22.145 70 GLY B N 1
ATOM 2989 C CA . GLY B 1 65 ? 3.723 -1.371 28.049 1.000 22.452 70 GLY B CA 1
ATOM 2990 C C . GLY B 1 65 ? 2.926 -2.552 27.492 1.000 22.436 70 GLY B C 1
ATOM 2991 O O . GLY B 1 65 ? 2.396 -3.365 28.247 1.000 22.692 70 GLY B O 1
ATOM 2992 N N . CYS B 1 66 ? 2.913 -2.664 26.162 1.000 22.256 71 CYS B N 1
ATOM 2993 C CA . CYS B 1 66 ? 2.059 -3.595 25.439 1.000 22.318 71 CYS B CA 1
ATOM 2994 C C . CYS B 1 66 ? 2.578 -5.032 25.447 1.000 22.829 71 CYS B C 1
ATOM 2995 O O . CYS B 1 66 ? 1.800 -5.954 25.216 1.000 23.194 71 CYS B O 1
ATOM 2998 N N . SER B 1 67 ? 3.885 -5.224 25.659 1.000 23.227 72 SER B N 1
ATOM 2999 C CA . SER B 1 67 ? 4.506 -6.541 25.590 1.000 24.075 72 SER B CA 1
ATOM 3000 C C . SER B 1 67 ? 4.313 -7.123 24.184 1.000 24.786 72 SER B C 1
ATOM 3001 O O . SER B 1 67 ? 4.403 -6.378 23.201 1.000 24.318 72 SER B O 1
ATOM 3004 N N . THR B 1 68 ? 4.090 -8.443 24.072 1.000 26.012 73 THR B N 1
ATOM 3005 C CA . THR B 1 68 ? 4.229 -9.124 22.788 1.000 27.346 73 THR B CA 1
ATOM 3006 C C . THR B 1 68 ? 2.914 -9.740 22.310 1.000 28.057 73 THR B C 1
ATOM 3007 O O . THR B 1 68 ? 2.878 -10.372 21.254 1.000 29.128 73 THR B O 1
ATOM 3011 N N . GLY B 1 69 ? 1.827 -9.530 23.062 1.000 27.860 74 GLY B N 1
ATOM 3012 C CA . GLY B 1 69 ? 0.546 -10.137 22.733 1.000 28.487 74 GLY B CA 1
ATOM 3013 C C . GLY B 1 69 ? 0.431 -11.533 23.342 1.000 29.776 74 GLY B C 1
ATOM 3014 O O . GLY B 1 69 ? 1.431 -12.100 23.774 1.000 30.321 74 GLY B O 1
ATOM 3015 N N . PRO B 1 70 ? -0.772 -12.147 23.405 1.000 30.770 75 PRO B N 1
ATOM 3016 C CA . PRO B 1 70 ? -1.997 -11.570 22.837 1.000 30.663 75 PRO B CA 1
ATOM 3017 C C . PRO B 1 70 ? -2.742 -10.505 23.645 1.000 29.527 75 PRO B C 1
ATOM 3018 O O . PRO B 1 70 ? -3.656 -9.881 23.113 1.000 29.284 75 PRO B O 1
ATOM 3022 N N . ASN B 1 71 ? -2.361 -10.290 24.912 1.000 29.166 76 ASN B N 1
ATOM 3023 C CA . ASN B 1 71 ? -3.171 -9.500 25.833 1.000 28.399 76 ASN B CA 1
ATOM 3024 C C . ASN B 1 71 ? -3.431 -8.092 25.300 1.000 26.872 76 ASN B C 1
ATOM 3025 O O . ASN B 1 71 ? -4.554 -7.598 25.381 1.000 26.974 76 ASN B O 1
ATOM 3030 N N . THR B 1 72 ? -2.399 -7.425 24.779 1.000 25.658 77 THR B N 1
ATOM 3031 C CA . THR B 1 72 ? -2.582 -6.088 24.234 1.000 24.786 77 THR B CA 1
ATOM 3032 C C . THR B 1 72 ? -3.646 -6.065 23.127 1.000 25.396 77 THR B C 1
ATOM 3033 O O . THR B 1 72 ? -4.374 -5.081 23.011 1.000 25.000 77 THR B O 1
ATOM 3037 N N . PHE B 1 73 ? -3.765 -7.141 22.333 1.000 26.342 78 PHE B N 1
ATOM 3038 C CA . PHE B 1 73 ? -4.730 -7.170 21.240 1.000 27.139 78 PHE B CA 1
ATOM 3039 C C . PHE B 1 73 ? -6.167 -7.244 21.761 1.000 27.984 78 PHE B C 1
ATOM 3040 O O . PHE B 1 73 ? -7.042 -6.574 21.212 1.000 27.035 78 PHE B O 1
ATOM 3048 N N . PHE B 1 74 ? -6.405 -8.055 22.802 1.000 29.463 79 PHE B N 1
ATOM 3049 C CA . PHE B 1 74 ? -7.707 -8.111 23.457 1.000 30.952 79 PHE B CA 1
ATOM 3050 C C . PHE B 1 74 ? -8.071 -6.742 24.031 1.000 29.806 79 PHE B C 1
ATOM 3051 O O . PHE B 1 74 ? -9.198 -6.275 23.847 1.000 30.190 79 PHE B O 1
ATOM 3059 N N . ALA B 1 75 ? -7.111 -6.107 24.718 1.000 28.123 80 ALA B N 1
ATOM 3060 C CA . ALA B 1 75 ? -7.351 -4.820 25.357 1.000 27.163 80 ALA B CA 1
ATOM 3061 C C . ALA B 1 75 ? -7.702 -3.761 24.313 1.000 26.446 80 ALA B C 1
ATOM 3062 O O . ALA B 1 75 ? -8.622 -2.976 24.511 1.000 26.226 80 ALA B O 1
ATOM 3064 N N . MET B 1 76 ? -6.951 -3.724 23.210 1.000 25.771 81 MET B N 1
ATOM 3065 C CA . MET B 1 76 ? -7.164 -2.708 22.193 1.000 25.409 81 MET B CA 1
ATOM 3066 C C . MET B 1 76 ? -8.490 -2.985 21.478 1.000 26.771 81 MET B C 1
ATOM 3067 O O . MET B 1 76 ? -9.230 -2.053 21.177 1.000 26.566 81 MET B O 1
ATOM 3072 N N . GLN B 1 77 ? -8.805 -4.273 21.279 1.000 28.670 82 GLN B N 1
ATOM 3073 C CA . GLN B 1 77 ? -10.042 -4.700 20.642 1.000 30.393 82 GLN B CA 1
ATOM 3074 C C . GLN B 1 77 ? -11.242 -4.201 21.445 1.000 29.857 82 GLN B C 1
ATOM 3075 O O . GLN B 1 77 ? -12.178 -3.652 20.872 1.000 29.571 82 GLN B O 1
ATOM 3081 N N . ASN B 1 78 ? -11.201 -4.389 22.769 1.000 29.761 83 ASN B N 1
ATOM 3082 C CA . ASN B 1 78 ? -12.283 -3.974 23.651 1.000 29.806 83 ASN B CA 1
ATOM 3083 C C . ASN B 1 78 ? -12.479 -2.461 23.570 1.000 28.102 83 ASN B C 1
ATOM 3084 O O . ASN B 1 78 ? -13.612 -1.989 23.469 1.000 27.589 83 ASN B O 1
ATOM 3089 N N . ILE B 1 79 ? -11.367 -1.712 23.584 1.000 26.451 84 ILE B N 1
ATOM 3090 C CA . ILE B 1 79 ? -11.406 -0.263 23.459 1.000 25.373 84 ILE B CA 1
ATOM 3091 C C . ILE B 1 79 ? -11.991 0.151 22.103 1.000 25.319 84 ILE B C 1
ATOM 3092 O O . ILE B 1 79 ? -12.881 0.994 22.064 1.000 24.578 84 ILE B O 1
ATOM 3097 N N . VAL B 1 80 ? -11.516 -0.434 20.993 1.000 25.321 85 VAL B N 1
ATOM 3098 C CA . VAL B 1 80 ? -12.022 -0.047 19.684 1.000 25.850 85 VAL B CA 1
ATOM 3099 C C . VAL B 1 80 ? -13.526 -0.342 19.617 1.000 27.239 85 VAL B C 1
ATOM 3100 O O . VAL B 1 80 ? -14.286 0.442 19.054 1.000 26.795 85 VAL B O 1
ATOM 3104 N N . GLU B 1 81 ? -13.959 -1.462 20.206 1.000 29.010 86 GLU B N 1
ATOM 3105 C CA . GLU B 1 81 ? -15.364 -1.843 20.154 1.000 30.985 86 GLU B CA 1
ATOM 3106 C C . GLU B 1 81 ? -16.210 -0.803 20.881 1.000 29.516 86 GLU B C 1
ATOM 3107 O O . GLU B 1 81 ? -17.278 -0.422 20.404 1.000 28.735 86 GLU B O 1
ATOM 3113 N N . ALA B 1 82 ? -15.702 -0.357 22.033 1.000 28.111 87 ALA B N 1
ATOM 3114 C CA . ALA B 1 82 ? -16.393 0.604 22.872 1.000 27.831 87 ALA B CA 1
ATOM 3115 C C . ALA B 1 82 ? -16.475 1.946 22.152 1.000 27.129 87 ALA B C 1
ATOM 3116 O O . ALA B 1 82 ? -17.506 2.617 22.177 1.000 26.908 87 ALA B O 1
ATOM 3118 N N . VAL B 1 83 ? -15.385 2.333 21.485 1.000 26.679 88 VAL B N 1
ATOM 3119 C CA . VAL B 1 83 ? -15.398 3.595 20.767 1.000 26.553 88 VAL B CA 1
ATOM 3120 C C . VAL B 1 83 ? -16.326 3.498 19.552 1.000 27.323 88 VAL B C 1
ATOM 3121 O O . VAL B 1 83 ? -16.980 4.484 19.223 1.000 27.635 88 VAL B O 1
ATOM 3125 N N . GLU B 1 84 ? -16.395 2.329 18.896 1.000 28.367 89 GLU B N 1
ATOM 3126 C CA . GLU B 1 84 ? -17.297 2.133 17.762 1.000 29.706 89 GLU B CA 1
ATOM 3127 C C . GLU B 1 84 ? -18.746 2.363 18.202 1.000 29.358 89 GLU B C 1
ATOM 3128 O O . GLU B 1 84 ? -19.491 3.075 17.530 1.000 28.582 89 GLU B O 1
ATOM 3134 N N . LEU B 1 85 ? -19.128 1.766 19.339 1.000 29.084 90 LEU B N 1
ATOM 3135 C CA . LEU B 1 85 ? -20.452 1.972 19.917 1.000 29.491 90 LEU B CA 1
ATOM 3136 C C . LEU B 1 85 ? -20.704 3.462 20.138 1.000 28.680 90 LEU B C 1
ATOM 3137 O O . LEU B 1 85 ? -21.779 3.976 19.829 1.000 28.412 90 LEU B O 1
ATOM 3142 N N . LYS B 1 86 ? -19.705 4.151 20.695 1.000 27.696 91 LYS B N 1
ATOM 3143 C CA . LYS B 1 86 ? -19.814 5.577 20.947 1.000 27.825 91 LYS B CA 1
ATOM 3144 C C . LYS B 1 86 ? -20.062 6.307 19.630 1.000 27.112 91 LYS B C 1
ATOM 3145 O O . LYS B 1 86 ? -20.891 7.211 19.562 1.000 26.949 91 LYS B O 1
ATOM 3151 N N . ASN B 1 87 ? -19.311 5.899 18.596 1.000 26.767 92 ASN B N 1
ATOM 3152 C CA . ASN B 1 87 ? -19.394 6.489 17.270 1.000 26.158 92 ASN B CA 1
ATOM 3153 C C . ASN B 1 87 ? -20.817 6.359 16.728 1.000 26.389 92 ASN B C 1
ATOM 3154 O O . ASN B 1 87 ? -21.359 7.324 16.204 1.000 25.844 92 ASN B O 1
ATOM 3159 N N . LYS B 1 88 ? -21.396 5.158 16.845 1.000 27.009 93 LYS B N 1
ATOM 3160 C CA . LYS B 1 88 ? -22.722 4.865 16.325 1.000 28.366 93 LYS B CA 1
ATOM 3161 C C . LYS B 1 88 ? -23.789 5.633 17.105 1.000 28.276 93 LYS B C 1
ATOM 3162 O O . LYS B 1 88 ? -24.898 5.817 16.611 1.000 28.467 93 LYS B O 1
ATOM 3168 N N . SER B 1 89 ? -23.463 6.039 18.341 1.000 27.859 94 SER B N 1
ATOM 3169 C CA . SER B 1 89 ? -24.429 6.682 19.213 1.000 28.355 94 SER B CA 1
ATOM 3170 C C . SER B 1 89 ? -24.653 8.142 18.821 1.000 28.598 94 SER B C 1
ATOM 3171 O O . SER B 1 89 ? -25.622 8.741 19.283 1.000 28.985 94 SER B O 1
ATOM 3174 N N . LEU B 1 90 ? -23.758 8.724 18.005 1.000 28.494 95 LEU B N 1
ATOM 3175 C CA . LEU B 1 90 ? -23.845 10.139 17.663 1.000 29.479 95 LEU B CA 1
ATOM 3176 C C . LEU B 1 90 ? -24.666 10.343 16.385 1.000 31.145 95 LEU B C 1
ATOM 3177 O O . LEU B 1 90 ? -24.688 9.474 15.514 1.000 30.766 95 LEU B O 1
ATOM 3182 N N . GLN B 1 91 ? -25.302 11.524 16.282 1.000 35.739 96 GLN B N 1
ATOM 3183 C CA . GLN B 1 91 ? -26.167 11.903 15.168 1.000 38.310 96 GLN B CA 1
ATOM 3184 C C . GLN B 1 91 ? -25.455 11.690 13.838 1.000 37.490 96 GLN B C 1
ATOM 3185 O O . GLN B 1 91 ? -26.005 11.104 12.906 1.000 37.491 96 GLN B O 1
ATOM 3191 N N . LYS B 1 92 ? -24.244 12.246 13.771 1.000 36.138 97 LYS B N 1
ATOM 3192 C CA . LYS B 1 92 ? -23.415 12.216 12.584 1.000 35.949 97 LYS B CA 1
ATOM 3193 C C . LYS B 1 92 ? -22.106 11.557 12.996 1.000 34.330 97 LYS B C 1
ATOM 3194 O O . LYS B 1 92 ? -21.250 12.224 13.559 1.000 33.177 97 LYS B O 1
ATOM 3196 N N . PRO B 1 93 ? -21.988 10.216 12.857 1.000 33.754 98 PRO B N 1
ATOM 3197 C CA . PRO B 1 93 ? -20.815 9.480 13.337 1.000 32.772 98 PRO B CA 1
ATOM 3198 C C . PRO B 1 93 ? -19.505 10.029 12.780 1.000 31.459 98 PRO B C 1
ATOM 3199 O O . PRO B 1 93 ? -19.234 9.936 11.585 1.000 31.411 98 PRO B O 1
ATOM 3203 N N . PRO B 1 94 ? -18.684 10.672 13.637 1.000 30.335 99 PRO B N 1
ATOM 3204 C CA . PRO B 1 94 ? -17.509 11.406 13.171 1.000 29.981 99 PRO B CA 1
ATOM 3205 C C . PRO B 1 94 ? -16.299 10.562 12.768 1.000 29.319 99 PRO B C 1
ATOM 3206 O O . PRO B 1 94 ? -15.495 11.016 11.956 1.000 29.828 99 PRO B O 1
ATOM 3210 N N . ILE B 1 95 ? -16.172 9.342 13.315 1.000 28.646 100 ILE B N 1
ATOM 3211 C CA . ILE B 1 95 ? -14.929 8.591 13.207 1.000 27.948 100 ILE B CA 1
ATOM 3212 C C . ILE B 1 95 ? -14.912 7.810 11.893 1.000 28.192 100 ILE B C 1
ATOM 3213 O O . ILE B 1 95 ? -15.821 7.028 11.629 1.000 28.826 100 ILE B O 1
ATOM 3218 N N . VAL B 1 96 ? -13.841 8.017 11.114 1.000 27.927 101 VAL B N 1
ATOM 3219 C CA . VAL B 1 96 ? -13.610 7.351 9.835 1.000 28.255 101 VAL B CA 1
ATOM 3220 C C . VAL B 1 96 ? -12.674 6.161 10.045 1.000 27.380 101 VAL B C 1
ATOM 3221 O O . VAL B 1 96 ? -12.892 5.095 9.487 1.000 27.103 101 VAL B O 1
ATOM 3225 N N . ASP B 1 97 ? -11.602 6.344 10.821 1.000 26.835 102 ASP B N 1
ATOM 3226 C CA . ASP B 1 97 ? -10.693 5.236 11.086 1.000 26.247 102 ASP B CA 1
ATOM 3227 C C . ASP B 1 97 ? -10.053 5.366 12.467 1.000 25.130 102 ASP B C 1
ATOM 3228 O O . ASP B 1 97 ? -10.179 6.378 13.159 1.000 24.325 102 ASP B O 1
ATOM 3233 N N . PHE B 1 98 ? -9.407 4.261 12.850 1.000 24.647 103 PHE B N 1
ATOM 3234 C CA . PHE B 1 98 ? -8.704 4.096 14.106 1.000 23.859 103 PHE B CA 1
ATOM 3235 C C . PHE B 1 98 ? -7.218 3.925 13.830 1.000 23.542 103 PHE B C 1
ATOM 3236 O O . PHE B 1 98 ? -6.839 3.270 12.866 1.000 23.794 103 PHE B O 1
ATOM 3244 N N . HIS B 1 99 ? -6.393 4.511 14.698 1.000 23.057 104 HIS B N 1
ATOM 3245 C CA . HIS B 1 99 ? -4.953 4.317 14.662 1.000 22.535 104 HIS B CA 1
ATOM 3246 C C . HIS B 1 99 ? -4.511 3.864 16.050 1.000 22.032 104 HIS B C 1
ATOM 3247 O O . HIS B 1 99 ? -4.701 4.589 17.024 1.000 21.922 104 HIS B O 1
ATOM 3254 N N . VAL B 1 100 ? -3.961 2.648 16.151 1.000 21.844 105 VAL B N 1
ATOM 3255 C CA . VAL B 1 100 ? -3.558 2.101 17.441 1.000 21.511 105 VAL B CA 1
ATOM 3256 C C . VAL B 1 100 ? -2.035 1.984 17.501 1.000 21.446 105 VAL B C 1
ATOM 3257 O O . VAL B 1 100 ? -1.421 1.399 16.613 1.000 21.121 105 VAL B O 1
ATOM 3261 N N . PHE B 1 101 ? -1.448 2.497 18.590 1.000 21.037 106 PHE B N 1
ATOM 3262 C CA . PHE B 1 101 ? -0.007 2.498 18.779 1.000 21.086 106 PHE B CA 1
ATOM 3263 C C . PHE B 1 101 ? 0.365 1.614 19.968 1.000 21.124 106 PHE B C 1
ATOM 3264 O O . PHE B 1 101 ? -0.168 1.805 21.059 1.000 21.538 106 PHE B O 1
ATOM 3272 N N . PHE B 1 102 ? 1.280 0.662 19.737 1.000 21.286 107 PHE B N 1
ATOM 3273 C CA . PHE B 1 102 ? 1.782 -0.276 20.733 1.000 21.571 107 PHE B CA 1
ATOM 3274 C C . PHE B 1 102 ? 3.168 0.144 21.236 1.000 21.589 107 PHE B C 1
ATOM 3275 O O . PHE B 1 102 ? 4.134 0.070 20.480 1.000 21.698 107 PHE B O 1
ATOM 3283 N N . ASN B 1 103 ? 3.270 0.558 22.515 1.000 21.715 108 ASN B N 1
ATOM 3284 C CA . ASN B 1 103 ? 4.516 1.057 23.083 1.000 21.753 108 ASN B CA 1
ATOM 3285 C C . ASN B 1 103 ? 5.097 0.040 24.060 1.000 21.816 108 ASN B C 1
ATOM 3286 O O . ASN B 1 103 ? 4.392 -0.494 24.905 1.000 21.699 108 ASN B O 1
ATOM 3291 N N . ASP B 1 104 ? 6.401 -0.228 23.937 1.000 21.906 109 ASP B N 1
ATOM 3292 C CA . ASP B 1 104 ? 7.132 -0.921 24.989 1.000 22.125 109 ASP B CA 1
ATOM 3293 C C . ASP B 1 104 ? 8.592 -0.479 24.900 1.000 22.679 109 ASP B C 1
ATOM 3294 O O . ASP B 1 104 ? 8.956 0.326 24.041 1.000 21.842 109 ASP B O 1
ATOM 3299 N N . LEU B 1 105 ? 9.411 -0.987 25.821 1.000 23.463 110 LEU B N 1
ATOM 3300 C CA . LEU B 1 105 ? 10.837 -0.712 25.816 1.000 24.200 110 LEU B CA 1
ATOM 3301 C C . LEU B 1 105 ? 11.469 -1.306 24.560 1.000 24.218 110 LEU B C 1
ATOM 3302 O O . LEU B 1 105 ? 10.960 -2.279 24.002 1.000 23.797 110 LEU B O 1
ATOM 3307 N N . VAL B 1 106 ? 12.603 -0.713 24.156 1.000 24.595 111 VAL B N 1
ATOM 3308 C CA . VAL B 1 106 ? 13.242 -0.960 22.870 1.000 24.966 111 VAL B CA 1
ATOM 3309 C C . VAL B 1 106 ? 13.612 -2.440 22.716 1.000 25.583 111 VAL B C 1
ATOM 3310 O O . VAL B 1 106 ? 13.690 -2.932 21.587 1.000 25.054 111 VAL B O 1
ATOM 3314 N N . ASP B 1 107 ? 13.792 -3.161 23.837 1.000 26.491 112 ASP B N 1
ATOM 3315 C CA . ASP B 1 107 ? 14.208 -4.560 23.781 1.000 27.598 112 ASP B CA 1
ATOM 3316 C C . ASP B 1 107 ? 13.019 -5.526 23.745 1.000 27.311 112 ASP B C 1
ATOM 3317 O O . ASP B 1 107 ? 13.229 -6.729 23.613 1.000 27.918 112 ASP B O 1
ATOM 3322 N N . ASN B 1 108 ? 11.782 -5.016 23.821 1.000 26.546 113 ASN B N 1
ATOM 3323 C CA . ASN B 1 108 ? 10.590 -5.827 23.622 1.000 25.824 113 ASN B CA 1
ATOM 3324 C C . ASN B 1 108 ? 10.667 -6.512 22.253 1.000 25.804 113 ASN B C 1
ATOM 3325 O O . ASN B 1 108 ? 11.177 -5.927 21.296 1.000 25.141 113 ASN B O 1
ATOM 3330 N N . ASP B 1 109 ? 10.093 -7.721 22.151 1.000 26.030 114 ASP B N 1
ATOM 3331 C CA . ASP B 1 109 ? 10.076 -8.474 20.907 1.000 26.098 114 ASP B CA 1
ATOM 3332 C C . ASP B 1 109 ? 8.907 -8.003 20.033 1.000 25.345 114 ASP B C 1
ATOM 3333 O O . ASP B 1 109 ? 7.889 -8.669 19.914 1.000 25.208 114 ASP B O 1
ATOM 3338 N N . PHE B 1 110 ? 9.111 -6.865 19.369 1.000 24.867 115 PHE B N 1
ATOM 3339 C CA . PHE B 1 110 ? 8.150 -6.290 18.447 1.000 24.399 115 PHE B CA 1
ATOM 3340 C C . PHE B 1 110 ? 7.945 -7.173 17.220 1.000 24.490 115 PHE B C 1
ATOM 3341 O O . PHE B 1 110 ? 6.883 -7.132 16.614 1.000 24.282 115 PHE B O 1
ATOM 3349 N N . ASN B 1 111 ? 8.962 -7.946 16.831 1.000 25.034 116 ASN B N 1
ATOM 3350 C CA . ASN B 1 111 ? 8.814 -8.880 15.724 1.000 25.455 116 ASN B CA 1
ATOM 3351 C C . ASN B 1 111 ? 7.619 -9.795 15.986 1.000 26.005 116 ASN B C 1
ATOM 3352 O O . ASN B 1 111 ? 6.746 -9.958 15.138 1.000 25.985 116 ASN B O 1
ATOM 3357 N N . THR B 1 112 ? 7.596 -10.379 17.182 1.000 26.580 117 THR B N 1
ATOM 3358 C CA . THR B 1 112 ? 6.580 -11.347 17.555 1.000 26.906 117 THR B CA 1
ATOM 3359 C C . THR B 1 112 ? 5.218 -10.657 17.637 1.000 26.695 117 THR B C 1
ATOM 3360 O O . THR B 1 112 ? 4.229 -11.185 17.137 1.000 26.377 117 THR B O 1
ATOM 3363 N N . LEU B 1 113 ? 5.179 -9.481 18.275 1.000 26.657 118 LEU B N 1
ATOM 3364 C CA . LEU B 1 113 ? 3.961 -8.690 18.344 1.000 26.589 118 LEU B CA 1
ATOM 3365 C C . LEU B 1 113 ? 3.377 -8.514 16.946 1.000 27.205 118 LEU B C 1
ATOM 3366 O O . LEU B 1 113 ? 2.196 -8.791 16.730 1.000 27.397 118 LEU B O 1
ATOM 3371 N N . PHE B 1 114 ? 4.217 -8.065 16.000 1.000 27.290 119 PHE B N 1
ATOM 3372 C CA . PHE B 1 114 ? 3.743 -7.721 14.668 1.000 27.639 119 PHE B CA 1
ATOM 3373 C C . PHE B 1 114 ? 3.222 -8.963 13.955 1.000 28.875 119 PHE B C 1
ATOM 3374 O O . PHE B 1 114 ? 2.158 -8.922 13.339 1.000 29.361 119 PHE B O 1
ATOM 3382 N N . LYS B 1 115 ? 3.952 -10.073 14.078 1.000 29.944 120 LYS B N 1
ATOM 3383 C CA . LYS B 1 115 ? 3.544 -11.315 13.443 1.000 31.539 120 LYS B CA 1
ATOM 3384 C C . LYS B 1 115 ? 2.261 -11.856 14.077 1.000 31.848 120 LYS B C 1
ATOM 3385 O O . LYS B 1 115 ? 1.570 -12.650 13.445 1.000 32.186 120 LYS B O 1
ATOM 3390 N N . SER B 1 116 ? 1.932 -11.405 15.295 1.000 31.695 121 SER B N 1
ATOM 3391 C CA . SER B 1 116 ? 0.748 -11.873 16.004 1.000 32.675 121 SER B CA 1
ATOM 3392 C C . SER B 1 116 ? -0.469 -10.960 15.813 1.000 31.888 121 SER B C 1
ATOM 3393 O O . SER B 1 116 ? -1.535 -11.303 16.300 1.000 31.157 121 SER B O 1
ATOM 3396 N N . LEU B 1 117 ? -0.323 -9.806 15.142 1.000 31.952 122 LEU B N 1
ATOM 3397 C CA . LEU B 1 117 ? -1.439 -8.890 14.929 1.000 32.560 122 LEU B CA 1
ATOM 3398 C C . LEU B 1 117 ? -2.644 -9.651 14.391 1.000 33.990 122 LEU B C 1
ATOM 3399 O O . LEU B 1 117 ? -2.503 -10.404 13.431 1.000 34.163 122 LEU B O 1
ATOM 3404 N N . PRO B 1 118 ? -3.859 -9.462 14.955 1.000 35.654 123 PRO B N 1
ATOM 3405 C CA . PRO B 1 118 ? -5.062 -10.070 14.385 1.000 38.235 123 PRO B CA 1
ATOM 3406 C C . PRO B 1 118 ? -5.286 -9.647 12.936 1.000 41.388 123 PRO B C 1
ATOM 3407 O O . PRO B 1 118 ? -5.250 -8.458 12.619 1.000 42.488 123 PRO B O 1
ATOM 3411 N N . SER B 1 119 ? -5.484 -10.650 12.072 1.000 44.987 124 SER B N 1
ATOM 3412 C CA . SER B 1 119 ? -5.726 -10.443 10.653 1.000 46.497 124 SER B CA 1
ATOM 3413 C C . SER B 1 119 ? -6.985 -9.602 10.469 1.000 46.778 124 SER B C 1
ATOM 3414 O O . SER B 1 119 ? -6.976 -8.625 9.728 1.000 47.907 124 SER B O 1
ATOM 3417 N N . ALA B 1 120 ? -8.061 -9.997 11.158 1.000 47.183 125 ALA B N 1
ATOM 3418 C CA . ALA B 1 120 ? -9.300 -9.242 11.155 1.000 47.297 125 ALA B CA 1
ATOM 3419 C C . ALA B 1 120 ? -9.258 -8.223 12.290 1.000 45.799 125 ALA B C 1
ATOM 3420 O O . ALA B 1 120 ? -9.444 -8.578 13.454 1.000 48.382 125 ALA B O 1
ATOM 3422 N N . ARG B 1 121 ? -8.974 -6.963 11.941 1.000 42.591 126 ARG B N 1
ATOM 3423 C CA . ARG B 1 121 ? -9.060 -5.864 12.890 1.000 39.488 126 ARG B CA 1
ATOM 3424 C C . ARG B 1 121 ? -9.538 -4.618 12.156 1.000 36.704 126 ARG B C 1
ATOM 3425 O O . ARG B 1 121 ? -9.444 -4.542 10.932 1.000 36.256 126 ARG B O 1
ATOM 3433 N N . ASN B 1 122 ? -9.998 -3.626 12.924 1.000 34.192 127 ASN B N 1
ATOM 3434 C CA . ASN B 1 122 ? -10.554 -2.419 12.339 1.000 33.013 127 ASN B CA 1
ATOM 3435 C C . ASN B 1 122 ? -9.681 -1.206 12.650 1.000 30.249 127 ASN B C 1
ATOM 3436 O O . ASN B 1 122 ? -10.196 -0.092 12.731 1.000 29.914 127 ASN B O 1
ATOM 3441 N N . TYR B 1 123 ? -8.364 -1.405 12.792 1.000 27.534 128 TYR B N 1
ATOM 3442 C CA . TYR B 1 123 ? -7.477 -0.293 13.089 1.000 26.161 128 TYR B CA 1
ATOM 3443 C C . TYR B 1 123 ? -6.177 -0.460 12.303 1.000 25.090 128 TYR B C 1
ATOM 3444 O O . TYR B 1 123 ? -5.769 -1.579 12.009 1.000 24.674 128 TYR B O 1
ATOM 3453 N N . PHE B 1 124 ? -5.578 0.677 11.927 1.000 24.120 129 PHE B N 1
ATOM 3454 C CA . PHE B 1 124 ? -4.201 0.717 11.463 1.000 23.793 129 PHE B CA 1
ATOM 3455 C C . PHE B 1 124 ? -3.310 0.584 12.688 1.000 22.865 129 PHE B C 1
ATOM 3456 O O . PHE B 1 124 ? -3.666 1.069 13.759 1.000 22.798 129 PHE B O 1
ATOM 3464 N N . ALA B 1 125 ? -2.173 -0.097 12.538 1.000 22.643 130 ALA B N 1
ATOM 3465 C CA . ALA B 1 125 ? -1.349 -0.431 13.688 1.000 22.321 130 ALA B CA 1
ATOM 3466 C C . ALA B 1 125 ? 0.068 0.117 13.512 1.000 22.198 130 ALA B C 1
ATOM 3467 O O . ALA B 1 125 ? 0.568 0.225 12.392 1.000 22.581 130 ALA B O 1
ATOM 3469 N N . ALA B 1 126 ? 0.678 0.492 14.634 1.000 21.661 131 ALA B N 1
ATOM 3470 C CA . ALA B 1 126 ? 2.060 0.944 14.683 1.000 21.677 131 ALA B CA 1
ATOM 3471 C C . ALA B 1 126 ? 2.629 0.587 16.051 1.000 21.702 131 ALA B C 1
ATOM 3472 O O . ALA B 1 126 ? 1.871 0.505 17.020 1.000 21.193 131 ALA B O 1
ATOM 3474 N N . ALA B 1 127 ? 3.956 0.406 16.125 1.000 21.815 132 ALA B N 1
ATOM 3475 C CA . ALA B 1 127 ? 4.637 0.179 17.394 1.000 21.978 132 ALA B CA 1
ATOM 3476 C C . ALA B 1 127 ? 5.667 1.280 17.629 1.000 22.016 132 ALA B C 1
ATOM 3477 O O . ALA B 1 127 ? 6.235 1.813 16.675 1.000 21.538 132 ALA B O 1
ATOM 3479 N N . VAL B 1 128 ? 5.890 1.580 18.917 1.000 22.003 133 VAL B N 1
ATOM 3480 C CA . VAL B 1 128 ? 6.656 2.727 19.362 1.000 22.331 133 VAL B CA 1
ATOM 3481 C C . VAL B 1 128 ? 7.613 2.242 20.448 1.000 22.544 133 VAL B C 1
ATOM 3482 O O . VAL B 1 128 ? 7.170 1.799 21.509 1.000 22.298 133 VAL B O 1
ATOM 3486 N N . PRO B 1 129 ? 8.946 2.300 20.222 1.000 23.027 134 PRO B N 1
ATOM 3487 C CA . PRO B 1 129 ? 9.927 1.886 21.223 1.000 23.340 134 PRO B CA 1
ATOM 3488 C C . PRO B 1 129 ? 10.259 3.031 22.173 1.000 23.480 134 PRO B C 1
ATOM 3489 O O . PRO B 1 129 ? 10.331 4.184 21.751 1.000 23.266 134 PRO B O 1
ATOM 3493 N N . GLY B 1 130 ? 10.468 2.705 23.453 1.000 23.852 135 GLY B N 1
ATOM 3494 C CA . GLY B 1 130 ? 10.911 3.698 24.417 1.000 24.158 135 GLY B CA 1
ATOM 3495 C C . GLY B 1 130 ? 10.227 3.582 25.778 1.000 24.307 135 GLY B C 1
ATOM 3496 O O . GLY B 1 130 ? 9.142 3.011 25.910 1.000 23.932 135 GLY B O 1
ATOM 3497 N N . SER B 1 131 ? 10.864 4.174 26.794 1.000 24.725 136 SER B N 1
ATOM 3498 C CA . SER B 1 131 ? 10.289 4.208 28.129 1.000 25.138 136 SER B CA 1
ATOM 3499 C C . SER B 1 131 ? 9.073 5.130 28.162 1.000 24.964 136 SER B C 1
ATOM 3500 O O . SER B 1 131 ? 9.102 6.237 27.635 1.000 24.854 136 SER B O 1
ATOM 3503 N N . PHE B 1 132 ? 8.019 4.705 28.854 1.000 24.974 137 PHE B N 1
ATOM 3504 C CA . PHE B 1 132 ? 6.839 5.551 28.940 1.000 24.940 137 PHE B CA 1
ATOM 3505 C C . PHE B 1 132 ? 6.981 6.634 30.013 1.000 25.251 137 PHE B C 1
ATOM 3506 O O . PHE B 1 132 ? 6.048 7.398 30.206 1.000 24.725 137 PHE B O 1
ATOM 3514 N N . TYR B 1 133 ? 8.173 6.776 30.621 1.000 25.938 138 TYR B N 1
ATOM 3515 C CA . TYR B 1 133 ? 8.458 7.910 31.486 1.000 26.703 138 TYR B CA 1
ATOM 3516 C C . TYR B 1 133 ? 9.002 9.087 30.674 1.000 27.269 138 TYR B C 1
ATOM 3517 O O . TYR B 1 133 ? 9.404 10.095 31.254 1.000 27.977 138 TYR B O 1
ATOM 3526 N N . GLU B 1 134 ? 9.042 8.947 29.342 1.000 27.265 139 GLU B N 1
ATOM 3527 C CA . GLU B 1 134 ? 9.398 10.042 28.454 1.000 27.757 139 GLU B CA 1
ATOM 3528 C C . GLU B 1 134 ? 8.231 10.320 27.516 1.000 26.401 139 GLU B C 1
ATOM 3529 O O . GLU B 1 134 ? 7.282 9.546 27.448 1.000 25.271 139 GLU B O 1
ATOM 3535 N N . ARG B 1 135 ? 8.331 11.425 26.781 1.000 25.807 140 ARG B N 1
ATOM 3536 C CA . ARG B 1 135 ? 7.429 11.684 25.675 1.000 25.125 140 ARG B CA 1
ATOM 3537 C C . ARG B 1 135 ? 7.650 10.621 24.598 1.000 24.322 140 ARG B C 1
ATOM 3538 O O . ARG B 1 135 ? 8.784 10.262 24.290 1.000 23.962 140 ARG B O 1
ATOM 3546 N N . LEU B 1 136 ? 6.553 10.099 24.049 1.000 23.718 141 LEU B N 1
ATOM 3547 C CA . LEU B 1 136 ? 6.614 9.089 23.001 1.000 23.153 141 LEU B CA 1
ATOM 3548 C C . LEU B 1 136 ? 5.808 9.500 21.767 1.000 22.628 141 LEU B C 1
ATOM 3549 O O . LEU B 1 136 ? 6.001 8.904 20.712 1.000 22.115 141 LEU B O 1
ATOM 3554 N N . PHE B 1 137 ? 4.898 10.475 21.905 1.000 22.428 142 PHE B N 1
ATOM 3555 C CA . PHE B 1 137 ? 4.005 10.856 20.822 1.000 22.380 142 PHE B CA 1
ATOM 3556 C C . PHE B 1 137 ? 3.970 12.369 20.672 1.000 22.728 142 PHE B C 1
ATOM 3557 O O . PHE B 1 137 ? 4.247 13.092 21.626 1.000 23.017 142 PHE B O 1
ATOM 3565 N N . PRO B 1 138 ? 3.571 12.887 19.486 1.000 22.898 143 PRO B N 1
ATOM 3566 C CA . PRO B 1 138 ? 3.404 14.327 19.294 1.000 23.385 143 PRO B CA 1
ATOM 3567 C C . PRO B 1 138 ? 2.352 14.910 20.231 1.000 23.601 143 PRO B C 1
ATOM 3568 O O . PRO B 1 138 ? 1.502 14.182 20.734 1.000 23.442 143 PRO B O 1
ATOM 3572 N N . LYS B 1 139 ? 2.424 16.230 20.414 1.000 24.242 144 LYS B N 1
ATOM 3573 C CA . LYS B 1 139 ? 1.483 16.992 21.221 1.000 24.692 144 LYS B CA 1
ATOM 3574 C C . LYS B 1 139 ? 0.055 16.852 20.685 1.000 24.422 144 LYS B C 1
ATOM 3575 O O . LYS B 1 139 ? -0.196 17.041 19.496 1.000 24.216 144 LYS B O 1
ATOM 3579 N N . ALA B 1 140 ? -0.873 16.541 21.602 1.000 24.441 145 ALA B N 1
ATOM 3580 C CA . ALA B 1 140 ? -2.305 16.533 21.343 1.000 24.431 145 ALA B CA 1
ATOM 3581 C C . ALA B 1 140 ? -2.608 15.696 20.105 1.000 24.065 145 ALA B C 1
ATOM 3582 O O . ALA B 1 140 ? -3.281 16.167 19.193 1.000 24.393 145 ALA B O 1
ATOM 3584 N N . SER B 1 141 ? -2.103 14.454 20.111 1.000 23.512 146 SER B N 1
ATOM 3585 C CA . SER B 1 141 ? -2.283 13.506 19.024 1.000 23.102 146 SER B CA 1
ATOM 3586 C C . SER B 1 141 ? -3.114 12.301 19.453 1.000 22.864 146 SER B C 1
ATOM 3587 O O . SER B 1 141 ? -3.433 11.466 18.615 1.000 22.857 146 SER B O 1
ATOM 3590 N N . LEU B 1 142 ? -3.385 12.152 20.759 1.000 22.905 147 LEU B N 1
ATOM 3591 C CA . LEU B 1 142 ? -4.020 10.944 21.269 1.000 22.434 147 LEU B CA 1
ATOM 3592 C C . LEU B 1 142 ? -5.420 11.282 21.770 1.000 22.523 147 LEU B C 1
ATOM 3593 O O . LEU B 1 142 ? -5.645 12.361 22.305 1.000 22.830 147 LEU B O 1
ATOM 3598 N N . HIS B 1 143 ? -6.348 10.339 21.581 1.000 22.467 148 HIS B N 1
ATOM 3599 C CA . HIS B 1 143 ? -7.695 10.443 22.121 1.000 22.744 148 HIS B CA 1
ATOM 3600 C C . HIS B 1 143 ? -7.887 9.521 23.323 1.000 22.652 148 HIS B C 1
ATOM 3601 O O . HIS B 1 143 ? -8.672 9.841 24.212 1.000 22.832 148 HIS B O 1
ATOM 3608 N N . LEU B 1 144 ? -7.205 8.370 23.350 1.000 22.683 149 LEU B N 1
ATOM 3609 C CA . LEU B 1 144 ? -7.300 7.489 24.506 1.000 22.915 149 LEU B CA 1
ATOM 3610 C C . LEU B 1 144 ? -5.964 6.782 24.711 1.000 22.808 149 LEU B C 1
ATOM 3611 O O . LEU B 1 144 ? -5.381 6.247 23.769 1.000 22.080 149 LEU B O 1
ATOM 3616 N N . ALA B 1 145 ? -5.508 6.807 25.972 1.000 22.980 150 ALA B N 1
ATOM 3617 C CA . ALA B 1 145 ? -4.261 6.195 26.401 1.000 22.980 150 ALA B CA 1
ATOM 3618 C C . ALA B 1 145 ? -4.573 5.066 27.380 1.000 23.310 150 ALA B C 1
ATOM 3619 O O . ALA B 1 145 ? -5.448 5.210 28.240 1.000 23.655 150 ALA B O 1
ATOM 3621 N N . ASN B 1 146 ? -3.852 3.948 27.241 1.000 23.595 151 ASN B N 1
ATOM 3622 C CA . ASN B 1 146 ? -4.075 2.773 28.066 1.000 23.970 151 ASN B CA 1
ATOM 3623 C C . ASN B 1 146 ? -2.743 2.255 28.602 1.000 24.133 151 ASN B C 1
ATOM 3624 O O . ASN B 1 146 ? -1.724 2.312 27.916 1.000 23.547 151 ASN B O 1
ATOM 3629 N N . SER B 1 147 ? -2.780 1.737 29.834 1.000 24.253 152 SER B N 1
ATOM 3630 C CA . SER B 1 147 ? -1.664 0.997 30.396 1.000 24.556 152 SER B CA 1
ATOM 3631 C C . SER B 1 147 ? -2.202 -0.044 31.381 1.000 24.861 152 SER B C 1
ATOM 3632 O O . SER B 1 147 ? -2.864 0.296 32.365 1.000 24.600 152 SER B O 1
ATOM 3635 N N . SER B 1 148 ? -1.923 -1.318 31.074 1.000 25.397 153 SER B N 1
ATOM 3636 C CA . SER B 1 148 ? -2.381 -2.456 31.855 1.000 26.411 153 SER B CA 1
ATOM 3637 C C . SER B 1 148 ? -1.166 -3.209 32.390 1.000 26.745 153 SER B C 1
ATOM 3638 O O . SER B 1 148 ? -0.378 -3.729 31.600 1.000 26.526 153 SER B O 1
ATOM 3641 N N . TYR B 1 149 ? -1.027 -3.252 33.724 1.000 27.477 154 TYR B N 1
ATOM 3642 C CA . TYR B 1 149 ? -0.039 -4.074 34.406 1.000 28.727 154 TYR B CA 1
ATOM 3643 C C . TYR B 1 149 ? 1.381 -3.679 34.009 1.000 27.983 154 TYR B C 1
ATOM 3644 O O . TYR B 1 149 ? 2.253 -4.532 33.843 1.000 28.245 154 TYR B O 1
ATOM 3653 N N . ALA B 1 150 ? 1.636 -2.369 33.969 1.000 27.080 155 ALA B N 1
ATOM 3654 C CA . ALA B 1 150 ? 2.968 -1.885 33.648 1.000 26.752 155 ALA B CA 1
ATOM 3655 C C . ALA B 1 150 ? 3.470 -0.866 34.668 1.000 26.300 155 ALA B C 1
ATOM 3656 O O . ALA B 1 150 ? 4.665 -0.832 34.927 1.000 26.379 155 ALA B O 1
ATOM 3658 N N . LEU B 1 151 ? 2.586 -0.035 35.237 1.000 26.013 156 LEU B N 1
ATOM 3659 C CA . LEU B 1 151 ? 3.030 1.165 35.942 1.000 26.137 156 LEU B CA 1
ATOM 3660 C C . LEU B 1 151 ? 3.487 0.893 37.380 1.000 26.666 156 LEU B C 1
ATOM 3661 O O . LEU B 1 151 ? 3.896 1.818 38.088 1.000 26.687 156 LEU B O 1
ATOM 3666 N N . HIS B 1 152 ? 3.484 -0.378 37.793 1.000 26.661 157 HIS B N 1
ATOM 3667 C CA . HIS B 1 152 ? 4.119 -0.768 39.046 1.000 27.239 157 HIS B CA 1
ATOM 3668 C C . HIS B 1 152 ? 5.637 -0.889 38.856 1.000 27.918 157 HIS B C 1
ATOM 3669 O O . HIS B 1 152 ? 6.392 -0.980 39.828 1.000 28.044 157 HIS B O 1
ATOM 3676 N N . TRP B 1 153 ? 6.099 -0.882 37.597 1.000 28.036 158 TRP B N 1
ATOM 3677 C CA . TRP B 1 153 ? 7.525 -0.907 37.319 1.000 28.735 158 TRP B CA 1
ATOM 3678 C C . TRP B 1 153 ? 8.086 0.509 37.379 1.000 29.000 158 TRP B C 1
ATOM 3679 O O . TRP B 1 153 ? 7.820 1.313 36.491 1.000 28.680 158 TRP B O 1
ATOM 3690 N N . LEU B 1 154 ? 8.887 0.790 38.418 1.000 29.719 159 LEU B N 1
ATOM 3691 C CA . LEU B 1 154 ? 9.513 2.091 38.589 1.000 30.242 159 LEU B CA 1
ATOM 3692 C C . LEU B 1 154 ? 10.561 2.291 37.497 1.000 30.759 159 LEU B C 1
ATOM 3693 O O . LEU B 1 154 ? 10.931 1.337 36.820 1.000 30.733 159 LEU B O 1
ATOM 3698 N N . SER B 1 155 ? 11.054 3.526 37.346 1.000 31.460 160 SER B N 1
ATOM 3699 C CA . SER B 1 155 ? 12.117 3.807 36.389 1.000 31.753 160 SER B CA 1
ATOM 3700 C C . SER B 1 155 ? 13.449 3.295 36.922 1.000 33.365 160 SER B C 1
ATOM 3701 O O . SER B 1 155 ? 14.381 3.101 36.150 1.000 33.858 160 SER B O 1
ATOM 3704 N N . LYS B 1 156 ? 13.528 3.125 38.250 1.000 34.435 161 LYS B N 1
ATOM 3705 C CA . LYS B 1 156 ? 14.705 2.595 38.913 1.000 35.833 161 LYS B CA 1
ATOM 3706 C C . LYS B 1 156 ? 14.381 2.294 40.373 1.000 36.377 161 LYS B C 1
ATOM 3707 O O . LYS B 1 156 ? 13.315 2.654 40.869 1.000 35.625 161 LYS B O 1
ATOM 3713 N N . VAL B 1 157 ? 15.329 1.642 41.050 1.000 37.145 162 VAL B N 1
ATOM 3714 C CA . VAL B 1 157 ? 15.338 1.564 42.501 1.000 38.319 162 VAL B CA 1
ATOM 3715 C C . VAL B 1 157 ? 15.604 2.963 43.055 1.000 39.032 162 VAL B C 1
ATOM 3716 O O . VAL B 1 157 ? 16.485 3.658 42.562 1.000 39.295 162 VAL B O 1
ATOM 3720 N N . PRO B 1 158 ? 14.846 3.437 44.072 1.000 39.376 163 PRO B N 1
ATOM 3721 C CA . PRO B 1 158 ? 15.153 4.714 44.714 1.000 40.051 163 PRO B CA 1
ATOM 3722 C C . PRO B 1 158 ? 16.556 4.674 45.309 1.000 41.223 163 PRO B C 1
ATOM 3723 O O . PRO B 1 158 ? 16.928 3.675 45.917 1.000 41.015 163 PRO B O 1
ATOM 3727 N N . GLU B 1 159 ? 17.310 5.767 45.143 1.000 42.539 164 GLU B N 1
ATOM 3728 C CA . GLU B 1 159 ? 18.697 5.824 45.583 1.000 44.868 164 GLU B CA 1
ATOM 3729 C C . GLU B 1 159 ? 18.801 5.601 47.091 1.000 45.111 164 GLU B C 1
ATOM 3730 O O . GLU B 1 159 ? 19.766 4.991 47.546 1.000 45.467 164 GLU B O 1
ATOM 3736 N N . GLU B 1 160 ? 17.811 6.097 47.851 1.000 49.006 165 GLU B N 1
ATOM 3737 C CA . GLU B 1 160 ? 17.905 6.169 49.303 1.000 48.444 165 GLU B CA 1
ATOM 3738 C C . GLU B 1 160 ? 17.905 4.783 49.944 1.000 46.978 165 GLU B C 1
ATOM 3739 O O . GLU B 1 160 ? 18.453 4.628 51.035 1.000 47.358 165 GLU B O 1
ATOM 3745 N N . VAL B 1 161 ? 17.280 3.783 49.305 1.000 45.431 166 VAL B N 1
ATOM 3746 C CA . VAL B 1 161 ? 17.186 2.469 49.926 1.000 44.760 166 VAL B CA 1
ATOM 3747 C C . VAL B 1 161 ? 18.484 1.694 49.702 1.000 46.762 166 VAL B C 1
ATOM 3748 O O . VAL B 1 161 ? 18.678 0.632 50.290 1.000 47.663 166 VAL B O 1
ATOM 3752 N N . ARG B 1 162 ? 19.368 2.239 48.861 1.000 49.094 167 ARG B N 1
ATOM 3753 C CA . ARG B 1 162 ? 20.655 1.634 48.553 1.000 52.224 167 ARG B CA 1
ATOM 3754 C C . ARG B 1 162 ? 21.751 2.210 49.456 1.000 54.121 167 ARG B C 1
ATOM 3755 O O . ARG B 1 162 ? 22.849 1.659 49.527 1.000 56.686 167 ARG B O 1
ATOM 3763 N N . ASP B 1 163 ? 21.446 3.327 50.131 1.000 53.034 168 ASP B N 1
ATOM 3764 C CA . ASP B 1 163 ? 22.417 4.059 50.927 1.000 54.723 168 ASP B CA 1
ATOM 3765 C C . ASP B 1 163 ? 22.514 3.423 52.312 1.000 54.395 168 ASP B C 1
ATOM 3766 O O . ASP B 1 163 ? 21.617 3.570 53.137 1.000 52.040 168 ASP B O 1
ATOM 3771 N N . GLN B 1 164 ? 23.651 2.769 52.567 1.000 57.278 169 GLN B N 1
ATOM 3772 C CA . GLN B 1 164 ? 23.909 2.074 53.818 1.000 58.232 169 GLN B CA 1
ATOM 3773 C C . GLN B 1 164 ? 23.712 3.003 55.018 1.000 57.778 169 GLN B C 1
ATOM 3774 O O . GLN B 1 164 ? 23.444 2.524 56.117 1.000 57.894 169 GLN B O 1
ATOM 3780 N N . ASN B 1 165 ? 23.834 4.323 54.811 1.000 57.949 170 ASN B N 1
ATOM 3781 C CA . ASN B 1 165 ? 23.764 5.278 55.907 1.000 58.953 170 ASN B CA 1
ATOM 3782 C C . ASN B 1 165 ? 22.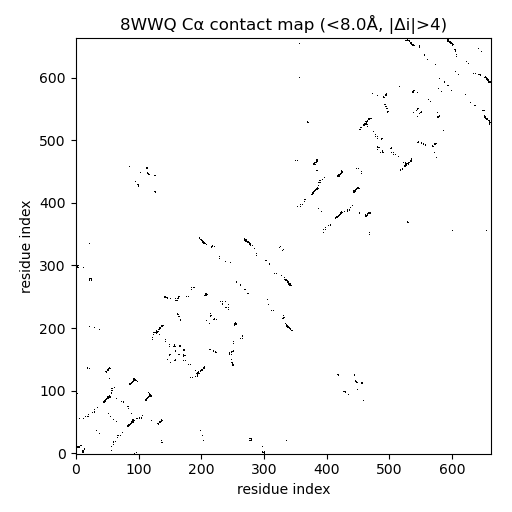407 5.979 55.996 1.000 56.110 170 ASN B C 1
ATOM 3783 O O . ASN B 1 165 ? 22.232 6.857 56.840 1.000 56.374 170 ASN B O 1
ATOM 3788 N N . SER B 1 166 ? 21.441 5.590 55.157 1.000 53.613 171 SER B N 1
ATOM 3789 C CA . SER B 1 166 ? 20.115 6.179 55.215 1.000 51.393 171 SER B CA 1
ATOM 3790 C C . SER B 1 166 ? 19.234 5.375 56.167 1.000 49.929 171 SER B C 1
ATOM 3791 O O . SER B 1 166 ? 19.368 4.157 56.255 1.000 50.331 171 SER B O 1
ATOM 3794 N N . LEU B 1 167 ? 18.337 6.082 56.867 1.000 49.102 172 LEU B N 1
ATOM 3795 C CA . LEU B 1 167 ? 17.234 5.478 57.604 1.000 47.705 172 LEU B CA 1
ATOM 3796 C C . LEU B 1 167 ? 16.349 4.646 56.671 1.000 45.046 172 LEU B C 1
ATOM 3797 O O . LEU B 1 167 ? 15.582 3.802 57.130 1.000 44.291 172 LEU B O 1
ATOM 3802 N N . ALA B 1 168 ? 16.465 4.886 55.359 1.000 43.574 173 ALA B N 1
ATOM 3803 C CA . ALA B 1 168 ? 15.651 4.209 54.361 1.000 41.843 173 ALA B CA 1
ATOM 3804 C C . ALA B 1 168 ? 16.371 2.989 53.787 1.000 41.516 173 ALA B C 1
ATOM 3805 O O . ALA B 1 168 ? 15.884 2.397 52.829 1.000 40.239 173 ALA B O 1
ATOM 3807 N N . TRP B 1 169 ? 17.516 2.604 54.370 1.000 42.476 174 TRP B N 1
ATOM 3808 C CA . TRP B 1 169 ? 18.309 1.502 53.841 1.000 43.080 174 TRP B CA 1
ATOM 3809 C C . TRP B 1 169 ? 17.499 0.212 53.916 1.000 41.521 174 TRP B C 1
ATOM 3810 O O . TRP B 1 169 ? 17.171 -0.247 55.006 1.000 41.004 174 TRP B O 1
ATOM 3821 N N . ASN B 1 170 ? 17.186 -0.376 52.757 1.000 40.576 175 ASN B N 1
ATOM 3822 C CA . ASN B 1 170 ? 16.210 -1.453 52.711 1.000 39.777 175 ASN B CA 1
ATOM 3823 C C . ASN B 1 170 ? 16.928 -2.797 52.767 1.000 41.003 175 ASN B C 1
ATOM 3824 O O . ASN B 1 170 ? 16.766 -3.615 51.875 1.000 40.900 175 ASN B O 1
ATOM 3829 N N . LYS B 1 171 ? 17.654 -3.042 53.864 1.000 42.637 176 LYS B N 1
ATOM 3830 C CA . LYS B 1 171 ? 18.608 -4.142 53.933 1.000 45.068 176 LYS B CA 1
ATOM 3831 C C . LYS B 1 171 ? 17.927 -5.496 54.153 1.000 45.210 176 LYS B C 1
ATOM 3832 O O . LYS B 1 171 ? 18.499 -6.524 53.790 1.000 47.279 176 LYS B O 1
ATOM 3835 N N . SER B 1 172 ? 16.719 -5.510 54.731 1.000 43.563 177 SER B N 1
ATOM 3836 C CA . SER B 1 172 ? 16.117 -6.752 55.199 1.000 44.418 177 SER B CA 1
ATOM 3837 C C . SER B 1 172 ? 15.177 -7.392 54.174 1.000 43.851 177 SER B C 1
ATOM 3838 O O . SER B 1 172 ? 14.742 -8.524 54.378 1.000 44.536 177 SER B O 1
ATOM 3841 N N . ARG B 1 173 ? 14.864 -6.687 53.079 1.000 42.574 178 ARG B N 1
ATOM 3842 C CA . ARG B 1 173 ? 13.845 -7.150 52.147 1.000 42.486 178 ARG B CA 1
ATOM 3843 C C . ARG B 1 173 ? 14.202 -6.762 50.718 1.000 41.876 178 ARG B C 1
ATOM 3844 O O . ARG B 1 173 ? 15.021 -5.874 50.505 1.000 41.762 178 ARG B O 1
ATOM 3852 N N . THR B 1 174 ? 13.512 -7.384 49.754 1.000 33.417 179 THR B N 1
ATOM 3853 C CA . THR B 1 174 ? 13.770 -7.143 48.341 1.000 33.221 179 THR B CA 1
ATOM 3854 C C . THR B 1 174 ? 12.898 -6.021 47.780 1.000 32.426 179 THR B C 1
ATOM 3855 O O . THR B 1 174 ? 13.056 -5.647 46.621 1.000 32.432 179 THR B O 1
ATOM 3859 N N . TYR B 1 175 ? 11.983 -5.475 48.588 1.000 32.200 180 TYR B N 1
ATOM 3860 C CA . TYR B 1 175 ? 10.936 -4.610 48.064 1.000 31.411 180 TYR B CA 1
ATOM 3861 C C . TYR B 1 175 ? 10.412 -3.735 49.195 1.000 31.359 180 TYR B C 1
ATOM 3862 O O . TYR B 1 175 ? 10.909 -3.813 50.320 1.000 31.812 180 TYR B O 1
ATOM 3871 N N . CYS B 1 176 ? 9.376 -2.942 48.901 1.000 30.626 181 CYS B N 1
ATOM 3872 C CA . CYS B 1 176 ? 8.725 -2.157 49.934 1.000 30.318 181 CYS B CA 1
ATOM 3873 C C . CYS B 1 176 ? 7.574 -2.954 50.544 1.000 30.487 181 CYS B C 1
ATOM 3874 O O . CYS B 1 176 ? 6.506 -3.060 49.954 1.000 29.692 181 CYS B O 1
ATOM 3877 N N . SER B 1 177 ? 7.808 -3.511 51.738 1.000 31.053 182 SER B N 1
ATOM 3878 C CA . SER B 1 177 ? 6.790 -4.255 52.467 1.000 31.329 182 SER B CA 1
ATOM 3879 C C . SER B 1 177 ? 5.669 -3.320 52.907 1.000 31.656 182 SER B C 1
ATOM 3880 O O . SER B 1 177 ? 4.516 -3.736 53.024 1.000 31.820 182 SER B O 1
ATOM 3883 N N . GLY B 1 178 ? 6.037 -2.060 53.156 1.000 31.768 183 GLY B N 1
ATOM 3884 C CA . GLY B 1 178 ? 5.122 -1.079 53.706 1.000 32.666 183 GLY B CA 1
ATOM 3885 C C . GLY B 1 178 ? 5.195 -1.015 55.230 1.000 33.915 183 GLY B C 1
ATOM 3886 O O . GLY B 1 178 ? 4.532 -0.171 55.826 1.000 34.566 183 GLY B O 1
ATOM 3887 N N . THR B 1 179 ? 6.014 -1.877 55.855 1.000 34.682 184 THR B N 1
ATOM 3888 C CA . THR B 1 179 ? 6.082 -1.920 57.311 1.000 36.696 184 THR B CA 1
ATOM 3889 C C . THR B 1 179 ? 7.100 -0.913 57.838 1.000 36.993 184 THR B C 1
ATOM 3890 O O . THR B 1 179 ? 7.045 -0.561 59.018 1.000 38.074 184 THR B O 1
ATOM 3894 N N . ASN B 1 180 ? 7.995 -0.440 56.962 1.000 36.451 185 ASN B N 1
ATOM 3895 C CA . ASN B 1 180 ? 9.083 0.440 57.364 1.000 37.280 185 ASN B CA 1
ATOM 3896 C C . ASN B 1 180 ? 8.832 1.833 56.794 1.000 38.295 185 ASN B C 1
ATOM 3897 O O . ASN B 1 180 ? 8.860 2.025 55.576 1.000 36.140 185 ASN B O 1
ATOM 3902 N N . LYS B 1 181 ? 8.641 2.801 57.700 1.000 40.266 186 LYS B N 1
ATOM 3903 C CA . LYS B 1 181 ? 8.146 4.122 57.344 1.000 41.721 186 LYS B CA 1
ATOM 3904 C C . LYS B 1 181 ? 9.112 4.830 56.392 1.000 40.164 186 LYS B C 1
ATOM 3905 O O . LYS B 1 181 ? 8.676 5.479 55.443 1.000 38.975 186 LYS B O 1
ATOM 3911 N N . GLU B 1 182 ? 10.418 4.720 56.651 1.000 39.486 187 GLU B N 1
ATOM 3912 C CA . GLU B 1 182 ? 11.406 5.458 55.879 1.000 39.914 187 GLU B CA 1
ATOM 3913 C C . GLU B 1 182 ? 11.625 4.795 54.515 1.000 37.755 187 GLU B C 1
ATOM 3914 O O . GLU B 1 182 ? 11.802 5.497 53.521 1.000 37.534 187 GLU B O 1
ATOM 3920 N N . VAL B 1 183 ? 11.620 3.455 54.474 1.000 36.086 188 VAL B N 1
ATOM 3921 C CA . VAL B 1 183 ? 11.735 2.722 53.224 1.000 34.806 188 VAL B CA 1
ATOM 3922 C C . VAL B 1 183 ? 10.541 3.094 52.349 1.000 33.483 188 VAL B C 1
ATOM 3923 O O . VAL B 1 183 ? 10.709 3.410 51.175 1.000 32.755 188 VAL B O 1
ATOM 3927 N N . THR B 1 184 ? 9.345 3.069 52.954 1.000 33.159 189 THR B N 1
ATOM 3928 C CA . THR B 1 184 ? 8.103 3.405 52.274 1.000 32.464 189 THR B CA 1
ATOM 3929 C C . THR B 1 184 ? 8.169 4.837 51.741 1.000 32.876 189 THR B C 1
ATOM 3930 O O . THR B 1 184 ? 7.749 5.082 50.615 1.000 32.510 189 THR B O 1
ATOM 3934 N N . GLY B 1 185 ? 8.737 5.766 52.522 1.000 33.635 190 GLY B N 1
ATOM 3935 C CA . GLY B 1 185 ? 8.931 7.142 52.082 1.000 33.976 190 GLY B CA 1
ATOM 3936 C C . GLY B 1 185 ? 9.706 7.245 50.767 1.000 33.561 190 GLY B C 1
ATOM 3937 O O . GLY B 1 185 ? 9.289 7.955 49.847 1.000 32.954 190 GLY B O 1
ATOM 3938 N N . ALA B 1 186 ? 10.840 6.531 50.706 1.000 33.267 191 ALA B N 1
ATOM 3939 C CA . ALA B 1 186 ? 11.752 6.558 49.573 1.000 33.045 191 ALA B CA 1
ATOM 3940 C C . ALA B 1 186 ? 11.109 5.926 48.338 1.000 31.860 191 ALA B C 1
ATOM 3941 O O . ALA B 1 186 ? 11.160 6.501 47.252 1.000 31.627 191 ALA B O 1
ATOM 3943 N N . TYR B 1 187 ? 10.513 4.741 48.517 1.000 31.060 192 TYR B N 1
ATOM 3944 C CA . TYR B 1 187 ? 9.809 4.051 47.444 1.000 30.163 192 TYR B CA 1
ATOM 3945 C C . TYR B 1 187 ? 8.640 4.894 46.933 1.000 30.002 192 TYR B C 1
ATOM 3946 O O . TYR B 1 187 ? 8.471 5.027 45.723 1.000 29.215 192 TYR B O 1
ATOM 3955 N N . PHE B 1 188 ? 7.836 5.472 47.837 1.000 29.939 193 PHE B N 1
ATOM 3956 C CA . PHE B 1 188 ? 6.703 6.261 47.378 1.000 30.205 193 PHE B CA 1
ATOM 3957 C C . PHE B 1 188 ? 7.170 7.529 46.667 1.000 30.158 193 PHE B C 1
ATOM 3958 O O . PHE B 1 188 ? 6.529 7.972 45.715 1.000 29.145 193 PHE B O 1
ATOM 3966 N N . ALA B 1 189 ? 8.258 8.131 47.160 1.000 30.960 194 ALA B N 1
ATOM 3967 C CA . ALA B 1 189 ? 8.837 9.295 46.506 1.000 31.350 194 ALA B CA 1
ATOM 3968 C C . ALA B 1 189 ? 9.184 8.958 45.057 1.000 30.751 194 ALA B C 1
ATOM 3969 O O . ALA B 1 189 ? 8.942 9.771 44.169 1.000 30.487 194 ALA B O 1
ATOM 3971 N N . GLN B 1 190 ? 9.756 7.766 44.837 1.000 30.205 195 GLN B N 1
ATOM 3972 C CA . GLN B 1 190 ? 10.125 7.322 43.502 1.000 29.792 195 GLN B CA 1
ATOM 3973 C C . GLN B 1 190 ? 8.868 7.076 42.671 1.000 28.951 195 GLN B C 1
ATOM 3974 O O . GLN B 1 190 ? 8.803 7.508 41.521 1.000 28.000 195 GLN B O 1
ATOM 3980 N N . PHE B 1 191 ? 7.883 6.374 43.259 1.000 28.533 196 PHE B N 1
ATOM 3981 C CA . PHE B 1 191 ? 6.656 6.044 42.546 1.000 28.013 196 PHE B CA 1
ATOM 3982 C C . PHE B 1 191 ? 5.934 7.315 42.113 1.000 28.556 196 PHE B C 1
ATOM 3983 O O . PHE B 1 191 ? 5.411 7.389 40.997 1.000 28.486 196 PHE B O 1
ATOM 3991 N N . ARG B 1 192 ? 5.933 8.313 42.997 1.000 29.258 197 ARG B N 1
ATOM 3992 C CA . ARG B 1 192 ? 5.282 9.578 42.719 1.000 30.173 197 ARG B CA 1
ATOM 3993 C C . ARG B 1 192 ? 6.011 10.298 41.584 1.000 30.230 197 ARG B C 1
ATOM 3994 O O . ARG B 1 192 ? 5.367 10.778 40.651 1.000 29.774 197 ARG B O 1
ATOM 4002 N N . LYS B 1 193 ? 7.349 10.350 41.659 1.000 30.182 198 LYS B N 1
ATOM 4003 C CA . LYS B 1 193 ? 8.154 10.993 40.629 1.000 30.779 198 LYS B CA 1
ATOM 4004 C C . LYS B 1 193 ? 7.883 10.353 39.265 1.000 29.583 198 LYS B C 1
ATOM 4005 O O . LYS B 1 193 ? 7.646 11.062 38.290 1.000 30.071 198 LYS B O 1
ATOM 4008 N N . ASP B 1 194 ? 7.928 9.015 39.218 1.000 28.691 199 ASP B N 1
ATOM 4009 C CA . ASP B 1 194 ? 7.761 8.243 37.993 1.000 28.093 199 ASP B CA 1
ATOM 4010 C C . ASP B 1 194 ? 6.349 8.424 37.428 1.000 27.823 199 ASP B C 1
ATOM 4011 O O . ASP B 1 194 ? 6.192 8.758 36.251 1.000 27.553 199 ASP B O 1
ATOM 4016 N N . LEU B 1 195 ? 5.321 8.209 38.260 1.000 27.876 200 LEU B N 1
ATOM 4017 C CA . LEU B 1 195 ? 3.945 8.298 37.789 1.000 27.965 200 LEU B CA 1
ATOM 4018 C C . LEU B 1 195 ? 3.653 9.720 37.311 1.000 28.730 200 LEU B C 1
ATOM 4019 O O . LEU B 1 195 ? 2.981 9.904 36.299 1.000 29.085 200 LEU B O 1
ATOM 4024 N N . ASN B 1 196 ? 4.170 10.716 38.035 1.000 29.487 201 ASN B N 1
ATOM 4025 C CA . ASN B 1 196 ? 3.951 12.113 37.705 1.000 30.555 201 ASN B CA 1
ATOM 4026 C C . ASN B 1 196 ? 4.607 12.442 36.364 1.000 30.743 201 ASN B C 1
ATOM 4027 O O . ASN B 1 196 ? 4.106 13.279 35.613 1.000 30.982 201 ASN B O 1
ATOM 4032 N N . ARG B 1 197 ? 5.735 11.779 36.079 1.000 30.620 202 ARG B N 1
ATOM 4033 C CA . ARG B 1 197 ? 6.434 11.937 34.816 1.000 31.198 202 ARG B CA 1
ATOM 4034 C C . ARG B 1 197 ? 5.591 11.356 33.679 1.000 29.169 202 ARG B C 1
ATOM 4035 O O . ARG B 1 197 ? 5.396 11.996 32.641 1.000 28.924 202 ARG B O 1
ATOM 4043 N N . PHE B 1 198 ? 5.087 10.137 33.890 1.000 27.304 203 PHE B N 1
ATOM 4044 C CA . PHE B 1 198 ? 4.144 9.513 32.975 1.000 26.380 203 PHE B CA 1
ATOM 4045 C C . PHE B 1 198 ? 2.938 10.420 32.723 1.000 25.862 203 PHE B C 1
ATOM 4046 O O . PHE B 1 198 ? 2.576 10.640 31.571 1.000 25.996 203 PHE B O 1
ATOM 4054 N N . LEU B 1 199 ? 2.314 10.943 33.786 1.000 25.622 204 LEU B N 1
ATOM 4055 C CA . LEU B 1 199 ? 1.091 11.728 33.640 1.000 25.716 204 LEU B CA 1
ATOM 4056 C C . LEU B 1 199 ? 1.370 13.009 32.850 1.000 26.104 204 LEU B C 1
ATOM 4057 O O . LEU B 1 199 ? 0.564 13.414 32.017 1.000 25.779 204 LEU B O 1
ATOM 4062 N N . ASN B 1 200 ? 2.512 13.648 33.118 1.000 26.714 205 ASN B N 1
ATOM 4063 C CA . ASN B 1 200 ? 2.884 14.884 32.447 1.000 27.528 205 ASN B CA 1
ATOM 4064 C C . ASN B 1 200 ? 3.027 14.637 30.946 1.000 26.997 205 ASN B C 1
ATOM 4065 O O . ASN B 1 200 ? 2.530 15.409 30.132 1.000 26.791 205 ASN B O 1
ATOM 4070 N N . ALA B 1 201 ? 3.714 13.543 30.610 1.000 26.553 206 ALA B N 1
ATOM 4071 C CA . ALA B 1 201 ? 3.919 13.125 29.236 1.000 26.464 206 ALA B CA 1
ATOM 4072 C C . ALA B 1 201 ? 2.578 12.835 28.559 1.000 25.789 206 ALA B C 1
ATOM 4073 O O . ALA B 1 201 ? 2.328 13.316 27.454 1.000 26.127 206 ALA B O 1
ATOM 4075 N N . ARG B 1 202 ? 1.709 12.064 29.224 1.000 24.943 207 ARG B N 1
ATOM 4076 C CA . ARG B 1 202 ? 0.426 11.714 28.633 1.000 24.746 207 ARG B CA 1
ATOM 4077 C C . ARG B 1 202 ? -0.461 12.954 28.522 1.000 25.058 207 ARG B C 1
ATOM 4078 O O . ARG B 1 202 ? -1.240 13.052 27.581 1.000 24.880 207 ARG B O 1
ATOM 4086 N N . ALA B 1 203 ? -0.319 13.909 29.452 1.000 25.588 208 ALA B N 1
ATOM 4087 C CA . ALA B 1 203 ? -1.085 15.144 29.407 1.000 26.244 208 ALA B CA 1
ATOM 4088 C C . ALA B 1 203 ? -0.759 15.941 28.144 1.000 27.040 208 ALA B C 1
ATOM 4089 O O . ALA B 1 203 ? -1.641 16.569 27.566 1.000 27.288 208 ALA B O 1
ATOM 4091 N N . GLU B 1 204 ? 0.507 15.918 27.721 1.000 27.753 209 GLU B N 1
ATOM 4092 C CA . GLU B 1 204 ? 0.917 16.647 26.531 1.000 28.731 209 GLU B CA 1
ATOM 4093 C C . GLU B 1 204 ? 0.411 15.949 25.269 1.000 27.340 209 GLU B C 1
ATOM 4094 O O . GLU B 1 204 ? 0.115 16.608 24.276 1.000 27.313 209 GLU B O 1
ATOM 4100 N N . GLU B 1 205 ? 0.312 14.622 25.321 1.000 26.090 210 GLU B N 1
ATOM 4101 C CA . GLU B 1 205 ? 0.001 13.831 24.141 1.000 25.800 210 GLU B CA 1
ATOM 4102 C C . GLU B 1 205 ? -1.513 13.715 23.932 1.000 25.446 210 GLU B C 1
ATOM 4103 O O . GLU B 1 205 ? -1.984 13.656 22.795 1.000 25.313 210 GLU B O 1
ATOM 4109 N N . LEU B 1 206 ? -2.273 13.690 25.032 1.000 25.368 211 LEU B N 1
ATOM 4110 C CA . LEU B 1 206 ? -3.721 13.581 24.952 1.000 25.354 211 LEU B CA 1
ATOM 4111 C C . LEU B 1 206 ? -4.333 14.954 24.675 1.000 25.738 211 LEU B C 1
ATOM 4112 O O . LEU B 1 206 ? -3.927 15.957 25.261 1.000 25.882 211 LEU B O 1
ATOM 4117 N N . VAL B 1 207 ? -5.315 14.975 23.763 1.000 25.730 212 VAL B N 1
ATOM 4118 C CA . VAL B 1 207 ? -6.149 16.144 23.527 1.000 26.283 212 VAL B CA 1
ATOM 4119 C C . VAL B 1 207 ? -6.982 16.413 24.780 1.000 26.323 212 VAL B C 1
ATOM 4120 O O . VAL B 1 207 ? -7.190 15.515 25.592 1.000 26.122 212 VAL B O 1
ATOM 4124 N N . GLY B 1 208 ? -7.498 17.637 24.913 1.000 26.952 213 GLY B N 1
ATOM 4125 C CA . GLY B 1 208 ? -8.423 17.954 25.994 1.000 27.299 213 GLY B CA 1
ATOM 4126 C C . GLY B 1 208 ? -9.652 17.040 25.975 1.000 27.024 213 GLY B C 1
ATOM 4127 O O . GLY B 1 208 ? -10.255 16.820 24.930 1.000 26.807 213 GLY B O 1
ATOM 4128 N N . GLY B 1 209 ? -9.981 16.463 27.134 1.000 27.009 214 GLY B N 1
ATOM 4129 C CA . GLY B 1 209 ? -11.079 15.520 27.247 1.000 27.002 214 GLY B CA 1
ATOM 4130 C C . GLY B 1 209 ? -10.665 14.077 26.963 1.000 26.295 214 GLY B C 1
ATOM 4131 O O . GLY B 1 209 ? -11.462 13.161 27.156 1.000 26.090 214 GLY B O 1
ATOM 4132 N N . GLY B 1 210 ? -9.408 13.867 26.548 1.000 25.650 215 GLY B N 1
ATOM 4133 C CA . GLY B 1 210 ? -8.903 12.525 26.313 1.000 25.280 215 GLY B CA 1
ATOM 4134 C C . GLY B 1 210 ? -8.984 11.664 27.572 1.000 25.130 215 GLY B C 1
ATOM 4135 O O . GLY B 1 210 ? -8.898 12.184 28.687 1.000 25.627 215 GLY B O 1
ATOM 4136 N N . LEU B 1 211 ? -9.180 10.352 27.389 1.000 24.887 216 LEU B N 1
ATOM 4137 C CA . LEU B 1 211 ? -9.194 9.411 28.501 1.000 24.785 216 LEU B CA 1
ATOM 4138 C C . LEU B 1 211 ? -7.850 8.691 28.626 1.000 24.330 216 LEU B C 1
ATOM 4139 O O . LEU B 1 211 ? -7.160 8.423 27.640 1.000 23.924 216 LEU B O 1
ATOM 4144 N N . LEU B 1 212 ? -7.519 8.363 29.876 1.000 24.358 217 LEU B N 1
ATOM 4145 C CA . LEU B 1 212 ? -6.345 7.594 30.240 1.000 24.228 217 LEU B CA 1
ATOM 4146 C C . LEU B 1 212 ? -6.805 6.492 31.190 1.000 24.631 217 LEU B C 1
ATOM 4147 O O . LEU B 1 212 ? -7.310 6.769 32.274 1.000 24.653 217 LEU B O 1
ATOM 4152 N N . VAL B 1 213 ? -6.727 5.246 30.715 1.000 25.365 218 VAL B N 1
ATOM 4153 C CA . VAL B 1 213 ? -7.132 4.077 31.476 1.000 26.216 218 VAL B CA 1
ATOM 4154 C C . VAL B 1 213 ? -5.885 3.403 32.027 1.000 26.562 218 VAL B C 1
ATOM 4155 O O . VAL B 1 213 ? -4.975 3.076 31.270 1.000 26.187 218 VAL B O 1
ATOM 4159 N N . ILE B 1 214 ? -5.871 3.180 33.344 1.000 28.954 219 ILE B N 1
ATOM 4160 C CA . ILE B 1 214 ? -4.721 2.590 34.003 1.000 29.290 219 ILE B CA 1
ATOM 4161 C C . ILE B 1 214 ? -5.205 1.412 34.844 1.000 30.028 219 ILE B C 1
ATOM 4162 O O . ILE B 1 214 ? -6.154 1.548 35.604 1.000 30.865 219 ILE B O 1
ATOM 4167 N N . GLN B 1 215 ? -4.535 0.267 3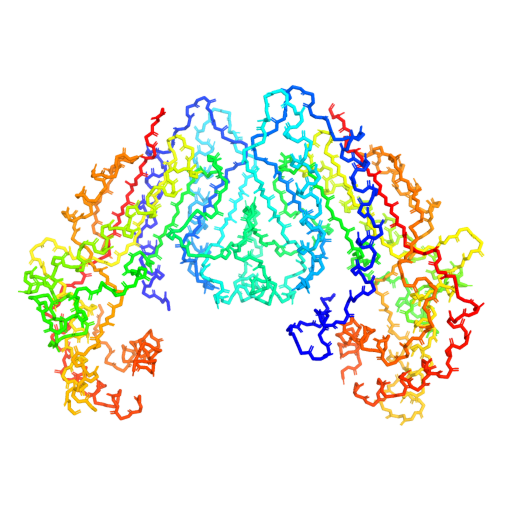4.685 1.000 30.625 220 GLN B N 1
ATOM 4168 C CA . GLN B 1 215 ? -4.676 -0.867 35.577 1.000 31.177 220 GLN B CA 1
ATOM 4169 C C . GLN B 1 215 ? -3.281 -1.263 36.060 1.000 30.164 220 GLN B C 1
ATOM 4170 O O . GLN B 1 215 ? -2.340 -1.360 35.271 1.000 29.192 220 GLN B O 1
ATOM 4176 N N . LEU B 1 216 ? -3.137 -1.466 37.373 1.000 29.579 221 LEU B N 1
ATOM 4177 C CA . LEU B 1 216 ? -1.886 -1.975 37.904 1.000 28.921 221 LEU B CA 1
ATOM 4178 C C . LEU B 1 216 ? -2.161 -2.687 39.224 1.000 28.634 221 LEU B C 1
ATOM 4179 O O . LEU B 1 216 ? -3.180 -2.436 39.865 1.000 28.938 221 LEU B O 1
ATOM 4184 N N . PRO B 1 217 ? -1.264 -3.588 39.681 1.000 28.149 222 PRO B N 1
ATOM 4185 C CA . PRO B 1 217 ? -1.435 -4.222 40.985 1.000 27.908 222 PRO B CA 1
ATOM 4186 C C . PRO B 1 217 ? -1.197 -3.177 42.067 1.000 27.551 222 PRO B C 1
ATOM 4187 O O . PRO B 1 217 ? -0.312 -2.334 41.940 1.000 27.169 222 PRO B O 1
ATOM 4191 N N . GLY B 1 218 ? -2.025 -3.230 43.113 1.000 27.981 223 GLY B N 1
ATOM 4192 C CA . GLY B 1 218 ? -1.984 -2.253 44.183 1.000 27.764 223 GLY B CA 1
ATOM 4193 C C . GLY B 1 218 ? -2.313 -2.904 45.521 1.000 27.921 223 GLY B C 1
ATOM 4194 O O . GLY B 1 218 ? -2.241 -4.124 45.645 1.000 28.040 223 GLY B O 1
ATOM 4195 N N . VAL B 1 219 ? -2.683 -2.060 46.488 1.000 27.821 224 VAL B N 1
ATOM 4196 C CA . VAL B 1 219 ? -2.980 -2.482 47.849 1.000 28.389 224 VAL B CA 1
ATOM 4197 C C . VAL B 1 219 ? -4.366 -1.973 48.212 1.000 28.601 224 VAL B C 1
ATOM 4198 O O . VAL B 1 219 ? -4.606 -0.777 48.137 1.000 28.818 224 VAL B O 1
ATOM 4202 N N . PRO B 1 220 ? -5.294 -2.856 48.632 1.000 29.501 225 PRO B N 1
ATOM 4203 C CA . PRO B 1 220 ? -6.633 -2.430 49.041 1.000 30.438 225 PRO B CA 1
ATOM 4204 C C . PRO B 1 220 ? -6.611 -1.776 50.419 1.000 30.589 225 PRO B C 1
ATOM 4205 O O . PRO B 1 220 ? -5.669 -1.962 51.181 1.000 29.851 225 PRO B O 1
ATOM 4209 N N . SER B 1 221 ? -7.658 -1.016 50.750 1.000 31.752 226 SER B N 1
ATOM 4210 C CA . SER B 1 221 ? -7.731 -0.385 52.060 1.000 32.113 226 SER B CA 1
ATOM 4211 C C . SER B 1 221 ? -7.686 -1.458 53.149 1.000 31.433 226 SER B C 1
ATOM 4212 O O . SER B 1 221 ? -8.248 -2.540 52.986 1.000 30.908 226 SER B O 1
ATOM 4215 N N . GLY B 1 222 ? -6.951 -1.172 54.229 1.000 30.715 227 GLY B N 1
ATOM 4216 C CA . GLY B 1 222 ? -6.825 -2.107 55.335 1.000 30.666 227 GLY B CA 1
ATOM 4217 C C . GLY B 1 222 ? -5.734 -3.156 55.122 1.000 30.055 227 GLY B C 1
ATOM 4218 O O . GLY B 1 222 ? -5.635 -4.107 55.894 1.000 29.326 227 GLY B O 1
ATOM 4219 N N . ALA B 1 223 ? -4.928 -2.990 54.064 1.000 30.053 228 ALA B N 1
ATOM 4220 C CA . ALA B 1 223 ? -3.824 -3.899 53.803 1.000 29.343 228 ALA B CA 1
ATOM 4221 C C . ALA B 1 223 ? -2.531 -3.123 53.564 1.000 29.051 228 ALA B C 1
ATOM 4222 O O . ALA B 1 223 ? -2.534 -1.898 53.469 1.000 28.994 228 ALA B O 1
ATOM 4224 N N . LEU B 1 224 ? -1.424 -3.874 53.531 1.000 28.615 229 LEU B N 1
ATOM 4225 C CA . LEU B 1 224 ? -0.113 -3.373 53.151 1.000 28.782 229 LEU B CA 1
ATOM 4226 C C . LEU B 1 224 ? 0.456 -4.283 52.066 1.000 28.595 229 LEU B C 1
ATOM 4227 O O . LEU B 1 224 ? -0.005 -5.408 51.891 1.000 28.168 229 LEU B O 1
ATOM 4232 N N . PRO B 1 225 ? 1.481 -3.830 51.309 1.000 29.141 230 PRO B N 1
ATOM 4233 C CA . PRO B 1 225 ? 2.094 -4.662 50.276 1.000 29.659 230 PRO B CA 1
ATOM 4234 C C . PRO B 1 225 ? 2.376 -6.091 50.724 1.000 30.807 230 PRO B C 1
ATOM 4235 O O . PRO B 1 225 ? 2.123 -7.023 49.972 1.000 31.708 230 PRO B O 1
ATOM 4239 N N . PHE B 1 226 ? 2.854 -6.261 51.959 1.000 31.864 231 PHE B N 1
ATOM 4240 C CA . PHE B 1 226 ? 3.374 -7.550 52.383 1.000 33.439 231 PHE B CA 1
ATOM 4241 C C . PHE B 1 226 ? 2.268 -8.594 52.557 1.000 33.846 231 PHE B C 1
ATOM 4242 O O . PHE B 1 226 ? 2.589 -9.777 52.592 1.000 35.250 231 PHE B O 1
ATOM 4250 N N . ASN B 1 227 ? 0.987 -8.203 52.652 1.000 33.527 232 ASN B N 1
ATOM 4251 C CA . ASN B 1 227 ? -0.070 -9.209 52.748 1.000 33.764 232 ASN B CA 1
ATOM 4252 C C . ASN B 1 227 ? -0.921 -9.261 51.475 1.000 33.457 232 ASN B C 1
ATOM 4253 O O . ASN B 1 227 ? -2.006 -9.841 51.494 1.000 32.871 232 ASN B O 1
ATOM 4258 N N . THR B 1 228 ? -0.404 -8.693 50.371 1.000 33.192 233 THR B N 1
ATOM 4259 C CA . THR B 1 228 ? -0.836 -9.042 49.024 1.000 33.623 233 THR B CA 1
ATOM 4260 C C . THR B 1 228 ? 0.054 -10.164 48.487 1.000 33.589 233 THR B C 1
ATOM 4261 O O . THR B 1 228 ? 1.155 -10.377 48.982 1.000 32.742 233 THR B O 1
ATOM 4265 N N . GLY B 1 229 ? -0.428 -10.858 47.451 1.000 33.802 234 GLY B N 1
ATOM 4266 C CA . GLY B 1 229 ? 0.281 -11.979 46.853 1.000 34.541 234 GLY B CA 1
ATOM 4267 C C . GLY B 1 229 ? 1.675 -11.608 46.345 1.000 34.653 234 GLY B C 1
ATOM 4268 O O . GLY B 1 229 ? 2.644 -12.311 46.626 1.000 35.218 234 GLY B O 1
ATOM 4269 N N . ALA B 1 230 ? 1.771 -10.500 45.606 1.000 34.371 235 ALA B N 1
ATOM 4270 C CA . ALA B 1 230 ? 3.043 -10.056 45.052 1.000 34.739 235 ALA B CA 1
ATOM 4271 C C . ALA B 1 230 ? 4.028 -9.728 46.173 1.000 34.792 235 ALA B C 1
ATOM 4272 O O . ALA B 1 230 ? 5.209 -10.057 46.086 1.000 35.555 235 ALA B O 1
ATOM 4274 N N . GLY B 1 231 ? 3.533 -9.069 47.225 1.000 34.560 236 GLY B N 1
ATOM 4275 C CA . GLY B 1 231 ? 4.364 -8.696 48.356 1.000 34.592 236 GLY B CA 1
ATOM 4276 C C . GLY B 1 231 ? 4.867 -9.903 49.145 1.000 35.208 236 GLY B C 1
ATOM 4277 O O . GLY B 1 231 ? 6.036 -9.945 49.522 1.000 35.287 236 GLY B O 1
ATOM 4278 N N . PHE B 1 232 ? 3.984 -10.877 49.403 1.000 35.097 237 PHE B N 1
ATOM 4279 C CA . PHE B 1 232 ? 4.366 -12.010 50.234 1.000 35.813 237 PHE B CA 1
ATOM 4280 C C . PHE B 1 232 ? 5.322 -12.931 49.479 1.000 36.275 237 PHE B C 1
ATOM 4281 O O . PHE B 1 232 ? 6.148 -13.595 50.095 1.000 36.460 237 PHE B O 1
ATOM 4289 N N . LEU B 1 233 ? 5.183 -12.989 48.152 1.000 36.407 238 LEU B N 1
ATOM 4290 C CA . LEU B 1 233 ? 6.130 -13.710 47.316 1.000 37.778 238 LEU B CA 1
ATOM 4291 C C . LEU B 1 233 ? 7.535 -13.154 47.533 1.000 38.483 238 LEU B C 1
ATOM 4292 O O . LEU B 1 233 ? 8.486 -13.927 47.652 1.000 40.145 238 LEU B O 1
ATOM 4297 N N . GLN B 1 234 ? 7.654 -11.822 47.615 1.000 38.271 239 GLN B N 1
ATOM 4298 C CA . GLN B 1 234 ? 8.941 -11.190 47.874 1.000 39.279 239 GLN B CA 1
ATOM 4299 C C . GLN B 1 234 ? 9.399 -11.493 49.301 1.000 40.081 239 GLN B C 1
ATOM 4300 O O . GLN B 1 234 ? 10.597 -11.629 49.550 1.000 40.417 239 GLN B O 1
ATOM 4306 N N . GLU B 1 235 ? 8.442 -11.600 50.230 1.000 40.249 240 GLU B N 1
ATOM 4307 C CA . GLU B 1 235 ? 8.747 -11.899 51.621 1.000 41.052 240 GLU B CA 1
ATOM 4308 C C . GLU B 1 235 ? 9.352 -13.292 51.772 1.000 42.401 240 GLU B C 1
ATOM 4309 O O . GLU B 1 235 ? 10.108 -13.523 52.713 1.000 42.777 240 GLU B O 1
ATOM 4315 N N . LEU B 1 236 ? 8.964 -14.224 50.893 1.000 42.973 241 LEU B N 1
ATOM 4316 C CA . LEU B 1 236 ? 9.489 -15.580 50.942 1.000 45.617 241 LEU B CA 1
ATOM 4317 C C . LEU B 1 236 ? 10.864 -15.645 50.275 1.000 46.209 241 LEU B C 1
ATOM 4318 O O . LEU B 1 236 ? 11.665 -16.506 50.629 1.000 47.289 241 LEU B O 1
ATOM 4323 N N . LEU B 1 237 ? 11.140 -14.722 49.337 1.000 46.300 242 LEU B N 1
ATOM 4324 C CA . LEU B 1 237 ? 12.391 -14.716 48.587 1.000 47.034 242 LEU B CA 1
ATOM 4325 C C . LEU B 1 237 ? 13.544 -14.166 49.425 1.000 48.579 242 LEU B C 1
ATOM 4326 O O . LEU B 1 237 ? 14.674 -14.643 49.305 1.000 48.410 242 LEU B O 1
ATOM 4331 N N . GLY B 1 238 ? 13.268 -13.109 50.199 1.000 48.993 243 GLY B N 1
ATOM 4332 C CA . GLY B 1 238 ? 14.292 -12.403 50.955 1.000 50.381 243 GLY B CA 1
ATOM 4333 C C . GLY B 1 238 ? 15.135 -13.346 51.811 1.000 52.034 243 GLY B C 1
ATOM 4334 O O . GLY B 1 238 ? 16.362 -13.347 51.700 1.000 52.085 243 GLY B O 1
ATOM 4335 N N . PRO B 1 239 ? 14.496 -14.150 52.696 1.000 52.698 244 PRO B N 1
ATOM 4336 C CA . PRO B 1 239 ? 15.194 -15.173 53.479 1.000 54.402 244 PRO B CA 1
ATOM 4337 C C . PRO B 1 239 ? 15.904 -16.240 52.644 1.000 57.198 244 PRO B C 1
ATOM 4338 O O . PRO B 1 239 ? 16.962 -16.727 53.040 1.000 57.799 244 PRO B O 1
ATOM 4342 N N . CYS B 1 240 ? 15.334 -16.599 51.486 1.000 57.905 245 CYS B N 1
ATOM 4343 C CA . CYS B 1 240 ? 15.981 -17.567 50.612 1.000 59.955 245 CYS B CA 1
ATOM 4344 C C . CYS B 1 240 ? 17.363 -17.060 50.202 1.000 61.340 245 CYS B C 1
ATOM 4345 O O . CYS B 1 240 ? 18.311 -17.840 50.160 1.000 62.482 245 CYS B O 1
ATOM 4348 N N . LEU B 1 241 ? 17.482 -15.752 49.938 1.000 61.040 246 LEU B N 1
ATOM 4349 C CA . LEU B 1 241 ? 18.770 -15.166 49.598 1.000 63.102 246 LEU B CA 1
ATOM 4350 C C . LEU B 1 241 ? 19.703 -15.221 50.810 1.000 64.609 246 LEU B C 1
ATOM 4351 O O . LEU B 1 241 ? 20.889 -15.502 50.659 1.000 66.263 246 LEU B O 1
ATOM 4356 N N . PHE B 1 242 ? 19.165 -14.980 52.011 1.000 66.011 247 PHE B N 1
ATOM 4357 C CA . PHE B 1 242 ? 19.968 -15.024 53.224 1.000 68.577 247 PHE B CA 1
ATOM 4358 C C . PHE B 1 242 ? 20.461 -16.444 53.504 1.000 70.604 247 PHE B C 1
ATOM 4359 O O . PHE B 1 242 ? 21.513 -16.607 54.116 1.000 74.149 247 PHE B O 1
ATOM 4367 N N . GLU B 1 243 ? 19.719 -17.465 53.053 1.000 71.646 248 GLU B N 1
ATOM 4368 C CA . GLU B 1 243 ? 20.117 -18.852 53.255 1.000 73.135 248 GLU B CA 1
ATOM 4369 C C . GLU B 1 243 ? 21.424 -19.138 52.498 1.000 74.145 248 GLU B C 1
ATOM 4370 O O . GLU B 1 243 ? 21.640 -18.508 51.441 1.000 73.892 248 GLU B O 1
ATOM 4374 N N . SER B 1 251 ? 27.096 -13.963 49.140 1.000 68.499 256 SER B N 1
ATOM 4375 C CA . SER B 1 251 ? 27.497 -12.702 49.823 1.000 69.215 256 SER B CA 1
ATOM 4376 C C . SER B 1 251 ? 26.310 -12.089 50.563 1.000 67.978 256 SER B C 1
ATOM 4377 O O . SER B 1 251 ? 25.287 -11.791 49.953 1.000 64.647 256 SER B O 1
ATOM 4380 N N . HIS B 1 252 ? 26.465 -11.902 51.880 1.000 68.730 257 HIS B N 1
ATOM 4381 C CA . HIS B 1 252 ? 25.508 -11.161 52.686 1.000 66.168 257 HIS B CA 1
ATOM 4382 C C . HIS B 1 252 ? 25.447 -9.707 52.212 1.000 64.988 257 HIS B C 1
ATOM 4383 O O . HIS B 1 252 ? 24.368 -9.122 52.143 1.000 62.529 257 HIS B O 1
ATOM 4385 N N . GLU B 1 253 ? 26.608 -9.135 51.863 1.000 65.626 258 GLU B N 1
ATOM 4386 C CA . GLU B 1 253 ? 26.709 -7.723 51.523 1.000 64.325 258 GLU B CA 1
ATOM 4387 C C . GLU B 1 253 ? 25.821 -7.394 50.322 1.000 62.223 258 GLU B C 1
ATOM 4388 O O . GLU B 1 253 ? 25.137 -6.372 50.325 1.000 60.611 258 GLU B O 1
ATOM 4390 N N . LYS B 1 254 ? 25.841 -8.268 49.306 1.000 61.155 259 LYS B N 1
ATOM 4391 C CA . LYS B 1 254 ? 25.089 -8.063 48.077 1.000 59.604 259 LYS B CA 1
ATOM 4392 C C . LYS B 1 254 ? 23.597 -8.309 48.315 1.000 57.577 259 LYS B C 1
ATOM 4393 O O . LYS B 1 254 ? 22.758 -7.755 47.607 1.000 56.668 259 LYS B O 1
ATOM 4396 N N . VAL B 1 255 ? 23.260 -9.137 49.311 1.000 56.459 260 VAL B N 1
ATOM 4397 C CA . VAL B 1 255 ? 21.866 -9.321 49.678 1.000 54.337 260 VAL B CA 1
ATOM 4398 C C . VAL B 1 255 ? 21.346 -8.022 50.289 1.000 53.747 260 VAL B C 1
ATOM 4399 O O . VAL B 1 255 ? 20.238 -7.605 49.969 1.000 52.601 260 VAL B O 1
ATOM 4403 N N . TYR B 1 256 ? 22.155 -7.383 51.146 1.000 54.304 261 TYR B N 1
ATOM 4404 C CA . TYR B 1 256 ? 21.750 -6.151 51.809 1.000 53.017 261 TYR B CA 1
ATOM 4405 C C . TYR B 1 256 ? 21.476 -5.048 50.786 1.000 51.286 261 TYR B C 1
ATOM 4406 O O . TYR B 1 256 ? 20.606 -4.210 51.009 1.000 51.157 261 TYR B O 1
ATOM 4415 N N . SER B 1 257 ? 22.205 -5.043 49.665 1.000 49.649 262 SER B N 1
ATOM 4416 C CA . SER B 1 257 ? 22.053 -3.968 48.696 1.000 48.698 262 SER B CA 1
ATOM 4417 C C . SER B 1 257 ? 21.060 -4.330 47.586 1.000 46.402 262 SER B C 1
ATOM 4418 O O . SER B 1 257 ? 20.940 -3.581 46.621 1.000 45.570 262 SER B O 1
ATOM 4421 N N . PHE B 1 258 ? 20.336 -5.454 47.713 1.000 45.549 263 PHE B N 1
ATOM 4422 C CA . PHE B 1 258 ? 19.448 -5.906 46.646 1.000 44.485 263 PHE B CA 1
ATOM 4423 C C . PHE B 1 258 ? 18.037 -5.356 46.856 1.000 41.318 263 PHE B C 1
ATOM 4424 O O . PHE B 1 258 ? 17.456 -5.514 47.927 1.000 40.513 263 PHE B O 1
ATOM 4432 N N . ASN B 1 259 ? 17.496 -4.726 45.805 1.000 39.549 264 ASN B N 1
ATOM 4433 C CA . ASN B 1 259 ? 16.166 -4.138 45.822 1.000 37.599 264 ASN B CA 1
ATOM 4434 C C . ASN B 1 259 ? 15.539 -4.258 44.435 1.000 36.356 264 ASN B C 1
ATOM 4435 O O . ASN B 1 259 ? 16.251 -4.309 43.432 1.000 36.078 264 ASN B O 1
ATOM 4440 N N . LEU B 1 260 ? 14.200 -4.259 44.382 1.000 34.730 265 LEU B N 1
ATOM 4441 C CA . LEU B 1 260 ? 13.495 -4.354 43.114 1.000 33.791 265 LEU B CA 1
ATOM 4442 C C . LEU B 1 260 ? 12.830 -3.021 42.771 1.000 32.917 265 LEU B C 1
ATOM 4443 O O . LEU B 1 260 ? 12.313 -2.334 43.655 1.000 31.875 265 LEU B O 1
ATOM 4448 N N . PRO B 1 261 ? 12.819 -2.629 41.472 1.000 32.341 266 PRO B N 1
ATOM 4449 C CA . PRO B 1 261 ? 12.195 -1.380 41.024 1.000 31.699 266 PRO B CA 1
ATOM 4450 C C . PRO B 1 261 ? 10.687 -1.478 40.789 1.000 31.218 266 PRO B C 1
ATOM 4451 O O . PRO B 1 261 ? 10.203 -1.357 39.660 1.000 30.371 266 PRO B O 1
ATOM 4455 N N . MET B 1 262 ? 9.935 -1.703 41.870 1.000 31.292 267 MET B N 1
ATOM 4456 C CA . MET B 1 262 ? 8.490 -1.757 41.754 1.000 31.006 267 MET B CA 1
ATOM 4457 C C . MET B 1 262 ? 7.814 -1.145 42.976 1.000 29.679 267 MET B C 1
ATOM 4458 O O . MET B 1 262 ? 8.421 -0.987 44.032 1.000 29.209 267 MET B O 1
ATOM 4463 N N . TYR B 1 263 ? 6.553 -0.749 42.773 1.000 28.153 268 TYR B N 1
ATOM 4464 C CA . TYR B 1 263 ? 5.728 -0.215 43.836 1.000 27.799 268 TYR B CA 1
ATOM 4465 C C . TYR B 1 263 ? 4.277 -0.605 43.560 1.000 27.320 268 TYR B C 1
ATOM 4466 O O . TYR B 1 263 ? 3.821 -0.556 42.416 1.000 26.796 268 TYR B O 1
ATOM 4475 N N . PHE B 1 264 ? 3.586 -1.037 44.616 1.000 27.013 269 PHE B N 1
ATOM 4476 C CA . PHE B 1 264 ? 2.162 -1.333 44.559 1.000 26.903 269 PHE B CA 1
ATOM 4477 C C . PHE B 1 264 ? 1.406 -0.255 45.332 1.000 26.910 269 PHE B C 1
ATOM 4478 O O . PHE B 1 264 ? 1.342 -0.295 46.556 1.000 26.500 269 PHE B O 1
ATOM 4486 N N . PRO B 1 265 ? 0.776 0.738 44.664 1.000 26.967 270 PRO B N 1
ATOM 4487 C CA . PRO B 1 265 ? 0.198 1.867 45.387 1.000 27.224 270 PRO B CA 1
ATOM 4488 C C . PRO B 1 265 ? -1.162 1.527 45.992 1.000 27.489 270 PRO B C 1
ATOM 4489 O O . PRO B 1 265 ? -1.854 0.637 45.500 1.000 27.087 270 PRO B O 1
ATOM 4493 N N . SER B 1 266 ? -1.500 2.216 47.095 1.000 28.205 271 SER B N 1
ATOM 4494 C CA . SER B 1 266 ? -2.847 2.226 47.639 1.000 28.914 271 SER B CA 1
ATOM 4495 C C . SER B 1 266 ? -3.692 3.189 46.814 1.000 29.588 271 SER B C 1
ATOM 4496 O O . SER B 1 266 ? -3.144 3.987 46.059 1.000 29.458 271 SER B O 1
ATOM 4499 N N . ILE B 1 267 ? -5.017 3.156 47.005 1.000 30.621 272 ILE B N 1
ATOM 4500 C CA . ILE B 1 267 ? -5.883 4.124 46.353 1.000 31.436 272 ILE B CA 1
ATOM 4501 C C . ILE B 1 267 ? -5.571 5.527 46.874 1.000 31.277 272 ILE B C 1
ATOM 4502 O O . ILE B 1 267 ? -5.561 6.478 46.097 1.000 31.083 272 ILE B O 1
ATOM 4507 N N . GLU B 1 268 ? -5.289 5.660 48.175 1.000 31.145 273 GLU B N 1
ATOM 4508 C CA . GLU B 1 268 ? -4.981 6.966 48.737 1.000 31.498 273 GLU B CA 1
ATOM 4509 C C . GLU B 1 268 ? -3.722 7.522 48.066 1.000 31.280 273 GLU B C 1
ATOM 4510 O O . GLU B 1 268 ? -3.674 8.703 47.730 1.000 31.985 273 GLU B O 1
ATOM 4512 N N . GLU B 1 269 ? -2.724 6.663 47.820 1.000 30.461 274 GLU B N 1
ATOM 4513 C CA . GLU B 1 269 ? -1.477 7.107 47.212 1.000 30.458 274 GLU B CA 1
ATOM 4514 C C . GLU B 1 269 ? -1.716 7.610 45.788 1.000 30.601 274 GLU B C 1
ATOM 4515 O O . GLU B 1 269 ? -1.199 8.661 45.406 1.000 30.105 274 GLU B O 1
ATOM 4521 N N . LEU B 1 270 ? -2.484 6.845 45.003 1.000 30.920 275 LEU B N 1
ATOM 4522 C CA . LEU B 1 270 ? -2.777 7.234 43.630 1.000 31.370 275 LEU B CA 1
ATOM 4523 C C . LEU B 1 270 ? -3.470 8.592 43.623 1.000 31.994 275 LEU B C 1
ATOM 4524 O O . LEU B 1 270 ? -3.087 9.483 42.876 1.000 31.388 275 LEU B O 1
ATOM 4529 N N . ASN B 1 271 ? -4.467 8.757 44.494 1.000 33.575 276 ASN B N 1
ATOM 4530 C CA . ASN B 1 271 ? -5.206 10.007 44.594 1.000 35.088 276 ASN B CA 1
ATOM 4531 C C . ASN B 1 271 ? -4.290 11.186 44.914 1.000 35.219 276 ASN B C 1
ATOM 4532 O O . ASN B 1 271 ? -4.480 12.272 44.378 1.000 35.328 276 ASN B O 1
ATOM 4537 N N . LEU B 1 272 ? -3.301 10.978 45.788 1.000 35.032 277 LEU B N 1
ATOM 4538 C CA . LEU B 1 272 ? -2.358 12.034 46.115 1.000 35.618 277 LEU B CA 1
ATOM 4539 C C . LEU B 1 272 ? -1.551 12.418 44.874 1.000 34.391 277 LEU B C 1
ATOM 4540 O O . LEU B 1 272 ? -1.446 13.591 44.544 1.000 34.807 277 LEU B O 1
ATOM 4545 N N . VAL B 1 273 ? -0.996 11.429 44.175 1.000 33.150 278 VAL B N 1
ATOM 4546 C CA . VAL B 1 273 ? -0.183 11.695 42.998 1.000 32.461 278 VAL B CA 1
ATOM 4547 C C . VAL B 1 273 ? -1.024 12.378 41.916 1.000 32.336 278 VAL B C 1
ATOM 4548 O O . VAL B 1 273 ? -0.592 13.368 41.318 1.000 32.112 278 VAL B O 1
ATOM 4552 N N . ILE B 1 274 ? -2.227 11.847 41.663 1.000 31.461 279 ILE B N 1
ATOM 4553 C CA . ILE B 1 274 ? -3.054 12.376 40.596 1.000 31.528 279 ILE B CA 1
ATOM 4554 C C . ILE B 1 274 ? -3.422 13.820 40.915 1.000 32.067 279 ILE B C 1
ATOM 4555 O O . ILE B 1 274 ? -3.347 14.667 40.031 1.000 31.633 279 ILE B O 1
ATOM 4560 N N . LYS B 1 275 ? -3.805 14.098 42.170 1.000 32.591 280 LYS B N 1
ATOM 4561 C CA . LYS B 1 275 ? -4.229 15.435 42.562 1.000 33.526 280 LYS B CA 1
ATOM 4562 C C . LYS B 1 275 ? -3.053 16.407 42.475 1.000 33.900 280 LYS B C 1
ATOM 4563 O O . LYS B 1 275 ? -3.199 17.516 41.966 1.000 34.753 280 LYS B O 1
ATOM 4565 N N . GLY B 1 276 ? -1.879 15.987 42.950 1.000 33.510 281 GLY B N 1
ATOM 4566 C CA . GLY B 1 276 ? -0.686 16.813 42.851 1.000 34.015 281 GLY B CA 1
ATOM 4567 C C . GLY B 1 276 ? -0.298 17.127 41.406 1.000 33.941 281 GLY B C 1
ATOM 4568 O O . GLY B 1 276 ? 0.199 18.211 41.118 1.000 35.108 281 GLY B O 1
ATOM 4569 N N . ASN B 1 277 ? -0.548 16.182 40.492 1.000 35.746 282 ASN B N 1
ATOM 4570 C CA . ASN B 1 277 ? -0.202 16.341 39.089 1.000 35.405 282 ASN B CA 1
ATOM 4571 C C . ASN B 1 277 ? -0.991 17.477 38.430 1.000 36.081 282 ASN B C 1
ATOM 4572 O O . ASN B 1 277 ? -0.405 18.332 37.764 1.000 36.960 282 ASN B O 1
ATOM 4577 N N . GLY B 1 278 ? -2.327 17.432 38.517 1.000 35.772 283 GLY B N 1
ATOM 4578 C CA . GLY B 1 278 ? -3.158 18.557 38.104 1.000 36.348 283 GLY B CA 1
ATOM 4579 C C . GLY B 1 278 ? -3.774 18.455 36.704 1.000 35.843 283 GLY B C 1
ATOM 4580 O O . GLY B 1 278 ? -4.739 19.164 36.430 1.000 36.553 283 GLY B O 1
ATOM 4581 N N . HIS B 1 279 ? -3.234 17.613 35.808 1.000 34.709 284 HIS B N 1
ATOM 4582 C CA . HIS B 1 279 ? -3.662 17.615 34.415 1.000 34.395 284 HIS B CA 1
ATOM 4583 C C . HIS B 1 279 ? -4.869 16.710 34.162 1.000 33.968 284 HIS B C 1
ATOM 4584 O O . HIS B 1 279 ? -5.467 16.785 33.084 1.000 33.942 284 HIS B O 1
ATOM 4591 N N . PHE B 1 280 ? -5.198 15.846 35.129 1.000 33.801 285 PHE B N 1
ATOM 4592 C CA . PHE B 1 280 ? -6.292 14.898 34.998 1.000 33.790 285 PHE B CA 1
ATOM 4593 C C . PHE B 1 280 ? -7.262 15.002 36.175 1.000 34.758 285 PHE B C 1
ATOM 4594 O O . PHE B 1 280 ? -6.869 15.332 37.286 1.000 34.839 285 PHE B O 1
ATOM 4602 N N . THR B 1 281 ? -8.537 14.698 35.913 1.000 35.358 286 THR B N 1
ATOM 4603 C CA . THR B 1 281 ? -9.481 14.366 36.965 1.000 36.531 286 THR B CA 1
ATOM 4604 C C . THR B 1 281 ? -9.546 12.849 37.115 1.000 36.128 286 THR B C 1
ATOM 4605 O O . THR B 1 281 ? -9.518 12.124 36.121 1.000 36.087 286 THR B O 1
ATOM 4609 N N . ALA B 1 282 ? -9.650 12.388 38.363 1.000 36.473 287 ALA B N 1
ATOM 4610 C CA . ALA B 1 282 ? -9.793 10.974 38.663 1.000 36.575 287 ALA B CA 1
ATOM 4611 C C . ALA B 1 282 ? -11.273 10.602 38.626 1.000 38.203 287 ALA B C 1
ATOM 4612 O O . ALA B 1 282 ? -11.968 10.728 39.626 1.000 38.805 287 ALA B O 1
ATOM 4614 N N . GLU B 1 283 ? -11.734 10.117 37.467 1.000 39.105 288 GLU B N 1
ATOM 4615 C CA . GLU B 1 283 ? -13.145 9.848 37.242 1.000 40.972 288 GLU B CA 1
ATOM 4616 C C . GLU B 1 283 ? -13.585 8.619 38.029 1.000 41.938 288 GLU B C 1
ATOM 4617 O O . GLU B 1 283 ? -14.736 8.533 38.457 1.000 43.049 288 GLU B O 1
ATOM 4623 N N . LYS B 1 284 ? -12.672 7.660 38.195 1.000 41.868 289 LYS B N 1
ATOM 4624 C CA . LYS B 1 284 ? -12.973 6.466 38.967 1.000 43.037 289 LYS B CA 1
ATOM 4625 C C . LYS B 1 284 ? -11.662 5.812 39.382 1.000 42.660 289 LYS B C 1
ATOM 4626 O O . LYS B 1 284 ? -10.726 5.727 38.590 1.000 41.742 289 LYS B O 1
ATOM 4629 N N . ILE B 1 285 ? -11.600 5.382 40.641 1.000 43.315 290 ILE B N 1
ATOM 4630 C CA . ILE B 1 285 ? -10.540 4.499 41.090 1.000 43.629 290 ILE B CA 1
ATOM 4631 C C . ILE B 1 285 ? -11.184 3.405 41.926 1.000 43.802 290 ILE B C 1
ATOM 4632 O O . ILE B 1 285 ? -11.836 3.702 42.918 1.000 44.132 290 ILE B O 1
ATOM 4637 N N . LYS B 1 286 ? -10.977 2.152 41.523 1.000 44.202 291 LYS B N 1
ATOM 4638 C CA . LYS B 1 286 ? -11.591 1.034 42.211 1.000 46.175 291 LYS B CA 1
ATOM 4639 C C . LYS B 1 286 ? -10.752 -0.219 42.002 1.000 45.300 291 LYS B C 1
ATOM 4640 O O . LYS B 1 286 ? -9.865 -0.248 41.151 1.000 43.578 291 LYS B O 1
ATOM 4646 N N . ILE B 1 287 ? -11.063 -1.246 42.800 1.000 45.397 292 ILE B N 1
ATOM 4647 C CA . ILE B 1 287 ? -10.394 -2.530 42.716 1.000 45.505 292 ILE B CA 1
ATOM 4648 C C . ILE B 1 287 ? -11.349 -3.530 42.072 1.000 46.336 292 ILE B C 1
ATOM 4649 O O . ILE B 1 287 ? -12.496 -3.635 42.490 1.000 46.915 292 ILE B O 1
ATOM 4654 N N . LEU B 1 288 ? -10.853 -4.252 41.058 1.000 47.337 293 LEU B N 1
ATOM 4655 C CA . LEU B 1 288 ? -11.651 -5.204 40.298 1.000 50.137 293 LEU B CA 1
ATOM 4656 C C . LEU B 1 288 ? -11.513 -6.588 40.926 1.000 50.788 293 LEU B C 1
ATOM 4657 O O . LEU B 1 288 ? -10.450 -6.928 41.444 1.000 50.431 293 LEU B O 1
ATOM 4662 N N . ASN B 1 289 ? -12.579 -7.391 40.836 1.000 52.533 294 ASN B N 1
ATOM 4663 C CA . ASN B 1 289 ? -12.587 -8.735 41.394 1.000 54.046 294 ASN B CA 1
ATOM 4664 C C . ASN B 1 289 ? -12.595 -9.746 40.242 1.000 55.559 294 ASN B C 1
ATOM 4665 O O . ASN B 1 289 ? -11.499 -9.976 39.690 1.000 55.404 294 ASN B O 1
ATOM 4667 N N . LEU B 1 295 ? -9.302 -19.519 43.152 1.000 63.362 300 LEU B N 1
ATOM 4668 C CA . LEU B 1 295 ? -8.567 -20.744 42.725 1.000 64.221 300 LEU B CA 1
ATOM 4669 C C . LEU B 1 295 ? -7.347 -20.947 43.622 1.000 61.651 300 LEU B C 1
ATOM 4670 O O . LEU B 1 295 ? -6.730 -19.979 44.059 1.000 59.796 300 LEU B O 1
ATOM 4672 N N . LEU B 1 296 ? -7.000 -22.218 43.864 1.000 62.113 301 LEU B N 1
ATOM 4673 C CA . LEU B 1 296 ? -6.022 -22.592 44.878 1.000 61.126 301 LEU B CA 1
ATOM 4674 C C . LEU B 1 296 ? -4.615 -22.241 44.398 1.000 59.366 301 LEU B C 1
ATOM 4675 O O . LEU B 1 296 ? -4.302 -22.407 43.222 1.000 60.253 301 LEU B O 1
ATOM 4680 N N . PHE B 1 297 ? -3.775 -21.778 45.331 1.000 56.906 302 PHE B N 1
ATOM 4681 C CA . PHE B 1 297 ? -2.378 -21.475 45.063 1.000 55.658 302 PHE B CA 1
ATOM 4682 C C . PHE B 1 297 ? -1.681 -22.694 44.463 1.000 56.933 302 PHE B C 1
ATOM 4683 O O . PHE B 1 297 ? -1.805 -23.799 44.988 1.000 57.534 302 PHE B O 1
ATOM 4691 N N . ASP B 1 298 ? -0.949 -22.473 43.363 1.000 56.653 303 ASP B N 1
ATOM 4692 C CA . ASP B 1 298 ? -0.177 -23.516 42.707 1.000 57.854 303 ASP B CA 1
ATOM 4693 C C . ASP B 1 298 ? 1.314 -23.235 42.890 1.000 56.486 303 ASP B C 1
ATOM 4694 O O . ASP B 1 298 ? 1.880 -22.424 42.163 1.000 55.629 303 ASP B O 1
ATOM 4699 N N . ALA B 1 299 ? 1.940 -23.934 43.846 1.000 55.996 304 ALA B N 1
ATOM 4700 C CA . ALA B 1 299 ? 3.343 -23.733 44.182 1.000 55.600 304 ALA B CA 1
ATOM 4701 C C . ALA B 1 299 ? 4.233 -23.832 42.942 1.000 56.645 304 ALA B C 1
ATOM 4702 O O . ALA B 1 299 ? 4.998 -22.911 42.661 1.000 55.196 304 ALA B O 1
ATOM 4704 N N . LYS B 1 300 ? 4.139 -24.956 42.219 1.000 59.129 305 LYS B N 1
ATOM 4705 C CA . LYS B 1 300 ? 5.006 -25.227 41.081 1.000 60.815 305 LYS B CA 1
ATOM 4706 C C . LYS B 1 300 ? 4.851 -24.126 40.031 1.000 60.537 305 LYS B C 1
ATOM 4707 O O . LYS B 1 300 ? 5.833 -23.476 39.675 1.000 60.872 305 LYS B O 1
ATOM 4710 N N . MET B 1 301 ? 3.617 -23.908 39.552 1.000 60.212 306 MET B N 1
ATOM 4711 C CA . MET B 1 301 ? 3.360 -22.934 38.501 1.000 59.796 306 MET B CA 1
ATOM 4712 C C . MET B 1 301 ? 3.831 -21.547 38.938 1.000 57.744 306 MET B C 1
ATOM 4713 O O . MET B 1 301 ? 4.498 -20.856 38.170 1.000 57.505 306 MET B O 1
ATOM 4715 N N . THR B 1 302 ? 3.501 -21.148 40.175 1.000 55.833 307 THR B N 1
ATOM 4716 C CA . THR B 1 302 ? 3.878 -19.832 40.672 1.000 54.359 307 THR B CA 1
ATOM 4717 C C . THR B 1 302 ? 5.395 -19.671 40.650 1.000 54.677 307 THR B C 1
ATOM 4718 O O . THR B 1 302 ? 5.890 -18.613 40.274 1.000 53.625 307 THR B O 1
ATOM 4722 N N . CYS B 1 303 ? 6.121 -20.716 41.070 1.000 56.473 308 CYS B N 1
ATOM 4723 C CA . CYS B 1 303 ? 7.574 -20.665 41.143 1.000 57.453 308 CYS B CA 1
ATOM 4724 C C . CYS B 1 303 ? 8.158 -20.395 39.756 1.000 57.084 308 CYS B C 1
ATOM 4725 O O . CYS B 1 303 ? 9.081 -19.595 39.621 1.000 55.603 308 CYS B O 1
ATOM 4728 N N . LEU B 1 304 ? 7.589 -21.047 38.735 1.000 57.950 309 LEU B N 1
ATOM 4729 C CA . LEU B 1 304 ? 8.035 -20.882 37.361 1.000 58.964 309 LEU B CA 1
ATOM 4730 C C . LEU B 1 304 ? 7.780 -19.451 36.887 1.000 57.385 309 LEU B C 1
ATOM 4731 O O . LEU B 1 304 ? 8.643 -18.852 36.248 1.000 57.468 309 LEU B O 1
ATOM 4733 N N . GLN B 1 305 ? 6.597 -18.909 37.195 1.000 55.422 310 GLN B N 1
ATOM 4734 C CA . GLN B 1 305 ? 6.236 -17.570 36.751 1.000 54.021 310 GLN B CA 1
ATOM 4735 C C . GLN B 1 305 ? 7.071 -16.521 37.488 1.000 51.716 310 GLN B C 1
ATOM 4736 O O . GLN B 1 305 ? 7.561 -15.574 36.879 1.000 50.558 310 GLN B O 1
ATOM 4742 N N . PHE B 1 306 ? 7.221 -16.688 38.807 1.000 50.747 311 PHE B N 1
ATOM 4743 C CA . PHE B 1 306 ? 8.023 -15.777 39.611 1.000 49.647 311 PHE B CA 1
ATOM 4744 C C . PHE B 1 306 ? 9.449 -15.720 39.065 1.000 51.539 311 PHE B C 1
ATOM 4745 O O . PHE B 1 306 ? 10.015 -14.641 38.906 1.000 51.114 311 PHE B O 1
ATOM 4753 N N . ARG B 1 307 ? 10.018 -16.899 38.784 1.000 53.274 312 ARG B N 1
ATOM 4754 C CA . ARG B 1 307 ? 11.375 -16.993 38.277 1.000 54.935 312 ARG B CA 1
ATOM 4755 C C . ARG B 1 307 ? 11.502 -16.200 36.977 1.000 54.196 312 ARG B C 1
ATOM 4756 O O . ARG B 1 307 ? 12.422 -15.400 36.844 1.000 53.518 312 ARG B O 1
ATOM 4764 N N . SER B 1 308 ? 10.565 -16.402 36.040 1.000 53.793 313 SER B N 1
ATOM 4765 C CA . SER B 1 308 ? 10.653 -15.776 34.728 1.000 53.940 313 SER B CA 1
ATOM 4766 C C . SER B 1 308 ? 10.682 -14.251 34.844 1.000 51.458 313 SER B C 1
ATOM 4767 O O . SER B 1 308 ? 11.350 -13.590 34.054 1.000 51.572 313 SER B O 1
ATOM 4770 N N . ILE B 1 309 ? 9.975 -13.690 35.834 1.000 49.272 314 ILE B N 1
ATOM 4771 C CA . ILE B 1 309 ? 9.896 -12.245 35.978 1.000 47.294 314 ILE B CA 1
ATOM 4772 C C . ILE B 1 309 ? 11.165 -11.691 36.622 1.000 46.652 314 ILE B C 1
ATOM 4773 O O . ILE B 1 309 ? 11.618 -10.623 36.220 1.000 45.909 314 ILE B O 1
ATOM 4778 N N . PHE B 1 310 ? 11.711 -12.388 37.631 1.000 46.765 315 PHE B N 1
ATOM 4779 C CA . PHE B 1 310 ? 12.700 -11.796 38.522 1.000 46.264 315 PHE B CA 1
ATOM 4780 C C . PHE B 1 310 ? 14.089 -12.415 38.351 1.000 48.877 315 PHE B C 1
ATOM 4781 O O . PHE B 1 310 ? 15.052 -11.903 38.919 1.000 49.026 315 PHE B O 1
ATOM 4789 N N . GLU B 1 311 ? 14.206 -13.494 37.564 1.000 51.346 316 GLU B N 1
ATOM 4790 C CA . GLU B 1 311 ? 15.489 -14.153 37.368 1.000 54.013 316 GLU B CA 1
ATOM 4791 C C . GLU B 1 311 ? 16.533 -13.119 36.951 1.000 54.270 316 GLU B C 1
ATOM 4792 O O . GLU B 1 311 ? 17.616 -13.071 37.529 1.000 55.159 316 GLU B O 1
ATOM 4798 N N . GLY B 1 312 ? 16.184 -12.304 35.944 1.000 53.492 317 GLY B N 1
ATOM 4799 C CA . GLY B 1 312 ? 17.074 -11.294 35.392 1.000 53.771 317 GLY B CA 1
ATOM 4800 C C . GLY B 1 312 ? 17.634 -10.353 36.459 1.000 52.844 317 GLY B C 1
ATOM 4801 O O . GLY B 1 312 ? 18.835 -10.100 36.486 1.000 53.904 317 GLY B O 1
ATOM 4802 N N . PHE B 1 313 ? 16.756 -9.847 37.338 1.000 50.348 318 PHE B N 1
ATOM 4803 C CA . PHE B 1 313 ? 17.148 -8.895 38.365 1.000 49.098 318 PHE B CA 1
ATOM 4804 C C . PHE B 1 313 ? 18.157 -9.534 39.313 1.000 49.374 318 PHE B C 1
ATOM 4805 O O . PHE B 1 313 ? 19.134 -8.893 39.700 1.000 50.165 318 PHE B O 1
ATOM 4813 N N . ILE B 1 314 ? 17.907 -10.801 39.661 1.000 48.510 319 ILE B N 1
ATOM 4814 C CA . ILE B 1 314 ? 18.782 -11.556 40.543 1.000 48.870 319 ILE B CA 1
ATOM 4815 C C . ILE B 1 314 ? 20.127 -11.802 39.854 1.000 50.270 319 ILE B C 1
ATOM 4816 O O . ILE B 1 314 ? 21.173 -11.608 40.473 1.000 51.624 319 ILE B O 1
ATOM 4821 N N . LYS B 1 315 ? 20.090 -12.228 38.584 1.000 87.508 320 LYS B N 1
ATOM 4822 C CA . LYS B 1 315 ? 21.296 -12.558 37.838 1.000 89.452 320 LYS B CA 1
ATOM 4823 C C . LYS B 1 315 ? 22.200 -11.330 37.727 1.000 92.003 320 LYS B C 1
ATOM 4824 O O . LYS B 1 315 ? 23.416 -11.442 37.868 1.000 92.203 320 LYS B O 1
ATOM 4827 N N . ASP B 1 316 ? 21.594 -10.161 37.483 1.000 93.999 321 ASP B N 1
ATOM 4828 C CA . ASP B 1 316 ? 22.334 -8.931 37.252 1.000 97.790 321 ASP B CA 1
ATOM 4829 C C . ASP B 1 316 ? 23.024 -8.482 38.540 1.000 93.230 321 ASP B C 1
ATOM 4830 O O . ASP B 1 316 ? 24.177 -8.056 38.501 1.000 94.519 321 ASP B O 1
ATOM 4835 N N . HIS B 1 317 ? 22.311 -8.577 39.672 1.000 86.708 322 HIS B N 1
ATOM 4836 C CA . HIS B 1 317 ? 22.827 -8.101 40.946 1.000 82.663 322 HIS B CA 1
ATOM 4837 C C . HIS B 1 317 ? 23.948 -9.028 41.435 1.000 78.835 322 HIS B C 1
ATOM 4838 O O . HIS B 1 317 ? 23.692 -10.242 41.581 1.000 75.243 322 HIS B O 1
ATOM 4845 N N . VAL B 1 323 ? 20.968 -19.309 40.447 1.000 80.558 328 VAL B N 1
ATOM 4846 C CA . VAL B 1 323 ? 19.496 -19.332 40.186 1.000 79.284 328 VAL B CA 1
ATOM 4847 C C . VAL B 1 323 ? 18.957 -20.741 40.431 1.000 79.590 328 VAL B C 1
ATOM 4848 O O . VAL B 1 323 ? 17.840 -20.900 40.915 1.000 77.546 328 VAL B O 1
ATOM 4850 N N . ASP B 1 324 ? 19.750 -21.761 40.081 1.000 83.186 329 ASP B N 1
ATOM 4851 C CA . ASP B 1 324 ? 19.374 -23.148 40.300 1.000 84.988 329 ASP B CA 1
ATOM 4852 C C . ASP B 1 324 ? 19.127 -23.378 41.790 1.000 82.294 329 ASP B C 1
ATOM 4853 O O . ASP B 1 324 ? 18.008 -23.694 42.189 1.000 81.181 329 ASP B O 1
ATOM 4855 N N . GLN B 1 325 ? 20.174 -23.182 42.602 1.000 81.750 330 GLN B N 1
ATOM 4856 C CA . GLN B 1 325 ? 20.133 -23.495 44.023 1.000 80.798 330 GLN B CA 1
ATOM 4857 C C . GLN B 1 325 ? 19.059 -22.664 44.726 1.000 77.241 330 GLN B C 1
ATOM 4858 O O . GLN B 1 325 ? 18.396 -23.156 45.634 1.000 77.500 330 GLN B O 1
ATOM 4860 N N . LEU B 1 326 ? 18.881 -21.415 44.276 1.000 75.032 331 LEU B N 1
ATOM 4861 C CA . LEU B 1 326 ? 18.000 -20.452 44.919 1.000 72.688 331 LEU B CA 1
ATOM 4862 C C . LEU B 1 326 ? 16.529 -20.822 44.721 1.000 72.647 331 LEU B C 1
ATOM 4863 O O . LEU B 1 326 ? 15.751 -20.793 45.673 1.000 72.108 331 LEU B O 1
ATOM 4868 N N . PHE B 1 327 ? 16.150 -21.143 43.479 1.000 73.571 332 PHE B N 1
ATOM 4869 C CA . PHE B 1 327 ? 14.756 -21.372 43.135 1.000 73.251 332 PHE B CA 1
ATOM 4870 C C . PHE B 1 327 ? 14.343 -22.803 43.480 1.000 75.118 332 PHE B C 1
ATOM 4871 O O . PHE B 1 327 ? 13.163 -23.137 43.407 1.000 75.349 332 PHE B O 1
ATOM 4879 N N . ASP B 1 328 ? 15.314 -23.641 43.864 1.000 77.491 333 ASP B N 1
ATOM 4880 C CA . ASP B 1 328 ? 15.027 -24.916 44.505 1.000 80.211 333 ASP B CA 1
ATOM 4881 C C . ASP B 1 328 ? 14.552 -24.666 45.935 1.000 79.454 333 ASP B C 1
ATOM 4882 O O . ASP B 1 328 ? 13.655 -25.356 46.415 1.000 81.315 333 ASP B O 1
ATOM 4887 N N . LEU B 1 329 ? 15.165 -23.677 46.603 1.000 77.501 334 LEU B N 1
ATOM 4888 C CA . LEU B 1 329 ? 14.826 -23.326 47.976 1.000 77.727 334 LEU B CA 1
ATOM 4889 C C . LEU B 1 329 ? 13.522 -22.526 48.007 1.000 75.826 334 LEU B C 1
ATOM 4890 O O . LEU B 1 329 ? 12.776 -22.603 48.983 1.000 77.615 334 LEU B O 1
ATOM 4893 N N . TYR B 1 330 ? 13.258 -21.763 46.937 1.000 73.071 335 TYR B N 1
ATOM 4894 C CA . TYR B 1 330 ? 12.055 -20.949 46.833 1.000 71.873 335 TYR B CA 1
ATOM 4895 C C . TYR B 1 330 ? 10.843 -21.841 46.573 1.000 73.023 335 TYR B C 1
ATOM 4896 O O . TYR B 1 330 ? 9.764 -21.590 47.108 1.000 73.462 335 TYR B O 1
ATOM 4905 N N . ALA B 1 331 ? 11.032 -22.877 45.744 1.000 74.056 336 ALA B N 1
ATOM 4906 C CA . ALA B 1 331 ? 9.960 -23.786 45.369 1.000 75.618 336 ALA B CA 1
ATOM 4907 C C . ALA B 1 331 ? 9.472 -24.579 46.582 1.000 78.886 336 ALA B C 1
ATOM 4908 O O . ALA B 1 331 ? 8.278 -24.846 46.703 1.000 79.612 336 ALA B O 1
ATOM 4910 N N . LYS B 1 332 ? 10.405 -24.956 47.466 1.000 81.564 337 LYS B N 1
ATOM 4911 C CA . LYS B 1 332 ? 10.073 -25.680 48.682 1.000 86.053 337 LYS B CA 1
ATOM 4912 C C . LYS B 1 332 ? 9.383 -24.745 49.675 1.000 86.542 337 LYS B C 1
ATOM 4913 O O . LYS B 1 332 ? 8.557 -25.197 50.461 1.000 90.109 337 LYS B O 1
ATOM 4915 N N . LYS B 1 333 ? 9.723 -23.448 49.633 1.000 84.274 338 LYS B N 1
ATOM 4916 C CA . LYS B 1 333 ? 9.158 -22.462 50.548 1.000 85.924 338 LYS B CA 1
ATOM 4917 C C . LYS B 1 333 ? 7.726 -22.110 50.147 1.000 86.252 338 LYS B C 1
ATOM 4918 O O . LYS B 1 333 ? 6.872 -21.927 51.012 1.000 89.179 338 LYS B O 1
ATOM 4921 N N . LEU B 1 334 ? 7.475 -21.981 48.839 1.000 84.077 339 LEU B N 1
ATOM 4922 C CA . LEU B 1 334 ? 6.128 -21.782 48.325 1.000 84.570 339 LEU B CA 1
ATOM 4923 C C . LEU B 1 334 ? 5.255 -22.982 48.676 1.000 89.167 339 LEU B C 1
ATOM 4924 O O . LEU B 1 334 ? 4.073 -22.827 48.974 1.000 89.612 339 LEU B O 1
ATOM 4929 N N . GLU B 1 335 ? 5.859 -24.174 48.629 1.000 59.084 340 GLU B N 1
ATOM 4930 C CA . GLU B 1 335 ? 5.152 -25.421 48.870 1.000 62.145 340 GLU B CA 1
ATOM 4931 C C . GLU B 1 335 ? 4.490 -25.383 50.244 1.000 61.021 340 GLU B C 1
ATOM 4932 O O . GLU B 1 335 ? 3.304 -25.684 50.376 1.000 61.356 340 GLU B O 1
ATOM 4938 N N . GLU B 1 336 ? 5.271 -24.984 51.254 1.000 61.245 341 GLU B N 1
ATOM 4939 C CA . GLU B 1 336 ? 4.821 -24.987 52.638 1.000 61.181 341 GLU B CA 1
ATOM 4940 C C . GLU B 1 336 ? 4.035 -23.714 52.970 1.000 58.927 341 GLU B C 1
ATOM 4941 O O . GLU B 1 336 ? 3.643 -23.528 54.120 1.000 58.958 341 GLU B O 1
ATOM 4947 N N . SER B 1 337 ? 3.790 -22.850 51.973 1.000 57.320 342 SER B N 1
ATOM 4948 C CA . SER B 1 337 ? 3.084 -21.596 52.190 1.000 56.118 342 SER B CA 1
ATOM 4949 C C . SER B 1 337 ? 1.707 -21.597 51.514 1.000 55.812 342 SER B C 1
ATOM 4950 O O . SER B 1 337 ? 1.042 -20.564 51.488 1.000 54.004 342 SER B O 1
ATOM 4952 N N . CYS B 1 338 ? 1.272 -22.755 50.993 1.000 56.693 343 CYS B N 1
ATOM 4953 C CA . CYS B 1 338 ? 0.028 -22.877 50.241 1.000 57.166 343 CYS B CA 1
ATOM 4954 C C . CYS B 1 338 ? -1.176 -22.310 50.995 1.000 55.603 343 CYS B C 1
ATOM 4955 O O . CYS B 1 338 ? -1.917 -21.495 50.446 1.000 54.747 343 CYS B O 1
ATOM 4958 N N . SER B 1 339 ? -1.387 -22.766 52.237 1.000 54.790 344 SER B N 1
ATOM 4959 C CA . SER B 1 339 ? -2.572 -22.396 52.995 1.000 53.694 344 SER B CA 1
ATOM 4960 C C . SER B 1 339 ? -2.543 -20.907 53.340 1.000 50.597 344 SER B C 1
ATOM 4961 O O . SER B 1 339 ? -3.588 -20.278 53.446 1.000 50.368 344 SER B O 1
ATOM 4964 N N . ILE B 1 340 ? -1.342 -20.345 53.500 1.000 48.517 345 ILE B N 1
ATOM 4965 C CA . ILE B 1 340 ? -1.188 -18.913 53.700 1.000 47.035 345 ILE B CA 1
ATOM 4966 C C . ILE B 1 340 ? -1.710 -18.149 52.482 1.000 44.940 345 ILE B C 1
ATOM 4967 O O . ILE B 1 340 ? -2.468 -17.193 52.629 1.000 42.408 345 ILE B O 1
ATOM 4972 N N . PHE B 1 341 ? -1.294 -18.558 51.278 1.000 44.639 346 PHE B N 1
ATOM 4973 C CA . PHE B 1 341 ? -1.758 -17.899 50.066 1.000 44.022 346 PHE B CA 1
ATOM 4974 C C . PHE B 1 341 ? -3.262 -18.112 49.894 1.000 44.749 346 PHE B C 1
ATOM 4975 O O . PHE B 1 341 ? -3.950 -17.243 49.365 1.000 44.484 346 PHE B O 1
ATOM 4983 N N . ASP B 1 342 ? -3.769 -19.258 50.361 1.000 46.195 347 ASP B N 1
ATOM 4984 C CA . ASP B 1 342 ? -5.162 -19.620 50.158 1.000 46.517 347 ASP B CA 1
ATOM 4985 C C . ASP B 1 342 ? -6.076 -18.850 51.113 1.000 46.084 347 ASP B C 1
ATOM 4986 O O . ASP B 1 342 ? -7.225 -18.599 50.756 1.000 46.587 347 ASP B O 1
ATOM 4991 N N . GLN B 1 343 ? -5.602 -18.469 52.311 1.000 45.874 348 GLN B N 1
ATOM 4992 C CA . GLN B 1 343 ? -6.530 -17.948 53.311 1.000 45.907 348 GLN B CA 1
ATOM 4993 C C . GLN B 1 343 ? -5.997 -16.764 54.128 1.000 44.979 348 GLN B C 1
ATOM 4994 O O . GLN B 1 343 ? -6.729 -16.279 54.986 1.000 46.076 348 GLN B O 1
ATOM 4998 N N . GLU B 1 344 ? -4.783 -16.250 53.866 1.000 43.671 349 GLU B N 1
ATOM 4999 C CA . GLU B 1 344 ? -4.268 -15.126 54.648 1.000 43.638 349 GLU B CA 1
ATOM 5000 C C . GLU B 1 344 ? -3.829 -13.941 53.779 1.000 42.532 349 GLU B C 1
ATOM 5001 O O . GLU B 1 344 ? -3.438 -12.903 54.319 1.000 44.774 349 GLU B O 1
ATOM 5007 N N . ILE B 1 345 ? -3.888 -14.078 52.451 1.000 39.387 350 ILE B N 1
ATOM 5008 C CA . ILE B 1 345 ? -3.346 -13.074 51.548 1.000 37.817 350 ILE B CA 1
ATOM 5009 C C . ILE B 1 345 ? -4.494 -12.393 50.800 1.000 37.179 350 ILE B C 1
ATOM 5010 O O . ILE B 1 345 ? -5.391 -13.066 50.295 1.000 37.273 350 ILE B O 1
ATOM 5015 N N . ARG B 1 346 ? -4.459 -11.052 50.738 1.000 35.805 351 ARG B N 1
ATOM 5016 C CA . ARG B 1 346 ? -5.476 -10.279 50.039 1.000 35.410 351 ARG B CA 1
ATOM 5017 C C . ARG B 1 346 ? -5.293 -10.456 48.533 1.000 35.824 351 ARG B C 1
ATOM 5018 O O . ARG B 1 346 ? -4.190 -10.273 48.027 1.000 34.718 351 ARG B O 1
ATOM 5026 N N . LYS B 1 347 ? -6.394 -10.790 47.844 1.000 37.402 352 LYS B N 1
ATOM 5027 C CA . LYS B 1 347 ? -6.417 -11.072 46.416 1.000 38.923 352 LYS B CA 1
ATOM 5028 C C . LYS B 1 347 ? -7.049 -9.907 45.651 1.000 38.079 352 LYS B C 1
ATOM 5029 O O . LYS B 1 347 ? -7.043 -9.898 44.419 1.000 38.845 352 LYS B O 1
ATOM 5033 N N . ASP B 1 348 ? -7.582 -8.926 46.388 1.000 35.999 353 ASP B N 1
ATOM 5034 C CA . ASP B 1 348 ? -8.241 -7.772 45.801 1.000 35.011 353 ASP B CA 1
ATOM 5035 C C . ASP B 1 348 ? -7.204 -6.674 45.579 1.000 33.801 353 ASP B C 1
ATOM 5036 O O . ASP B 1 348 ? -7.101 -5.760 46.390 1.000 33.809 353 ASP B O 1
ATOM 5041 N N . VAL B 1 349 ? -6.479 -6.759 44.449 1.000 33.915 354 VAL B N 1
ATOM 5042 C CA . VAL B 1 349 ? -5.261 -5.987 44.223 1.000 33.688 354 VAL B CA 1
ATOM 5043 C C . VAL B 1 349 ? -5.267 -5.290 42.857 1.000 33.253 354 VAL B C 1
ATOM 5044 O O . VAL B 1 349 ? -4.440 -4.416 42.615 1.000 32.931 354 VAL B O 1
ATOM 5048 N N . ASP B 1 350 ? -6.196 -5.659 41.973 1.000 33.130 355 ASP B N 1
ATOM 5049 C CA . ASP B 1 350 ? -6.231 -5.150 40.611 1.000 33.931 355 ASP B CA 1
ATOM 5050 C C . ASP B 1 350 ? -6.894 -3.773 40.586 1.000 32.651 355 ASP B C 1
ATOM 5051 O O . ASP B 1 350 ? -8.114 -3.668 40.595 1.000 32.818 355 ASP B O 1
ATOM 5056 N N . LEU B 1 351 ? -6.082 -2.713 40.567 1.000 31.900 356 LEU B N 1
ATOM 5057 C CA . LEU B 1 351 ? -6.598 -1.355 40.575 1.000 31.782 356 LEU B CA 1
ATOM 5058 C C . LEU B 1 351 ? -7.037 -0.976 39.161 1.000 31.568 356 LEU B C 1
ATOM 5059 O O . LEU B 1 351 ? -6.361 -1.306 38.190 1.000 32.001 356 LEU B O 1
ATOM 5064 N N . PHE B 1 352 ? -8.190 -0.303 39.071 1.000 30.259 357 PHE B N 1
ATOM 5065 C CA . PHE B 1 352 ? -8.660 0.303 37.841 1.000 30.462 357 PHE B CA 1
ATOM 5066 C C . PHE B 1 352 ? -8.771 1.807 38.069 1.000 29.444 357 PHE B C 1
ATOM 5067 O O . PHE B 1 352 ? -9.358 2.248 39.052 1.000 28.909 357 PHE B O 1
ATOM 5075 N N . VAL B 1 353 ? -8.188 2.574 37.142 1.000 29.012 358 VAL B N 1
ATOM 5076 C CA . VAL B 1 353 ? -8.082 4.017 37.265 1.000 28.280 358 VAL B CA 1
ATOM 5077 C C . VAL B 1 353 ? -8.518 4.627 35.942 1.000 28.049 358 VAL B C 1
ATOM 5078 O O . VAL B 1 353 ? -7.888 4.362 34.926 1.000 28.233 358 VAL B O 1
ATOM 5082 N N . LEU B 1 354 ? -9.581 5.434 35.968 1.000 27.486 359 LEU B N 1
ATOM 5083 C CA . LEU B 1 354 ? -9.980 6.184 34.793 1.000 27.580 359 LEU B CA 1
ATOM 5084 C C . LEU B 1 354 ? -9.711 7.665 35.025 1.000 26.962 359 LEU B C 1
ATOM 5085 O O . LEU B 1 354 ? -10.304 8.260 35.927 1.000 26.081 359 LEU B O 1
ATOM 5090 N N . LEU B 1 355 ? -8.857 8.244 34.168 1.000 27.050 360 LEU B N 1
ATOM 5091 C CA . LEU B 1 355 ? -8.529 9.654 34.239 1.000 27.360 360 LEU B CA 1
ATOM 5092 C C . LEU B 1 355 ? -8.992 10.346 32.968 1.000 28.271 360 LEU B C 1
ATOM 5093 O O . LEU B 1 355 ? -9.004 9.747 31.893 1.000 28.929 360 LEU B O 1
ATOM 5098 N N . LYS B 1 356 ? -9.276 11.640 33.100 1.000 29.033 361 LYS B N 1
ATOM 5099 C CA . LYS B 1 356 ? -9.729 12.438 31.980 1.000 30.625 361 LYS B CA 1
ATOM 5100 C C . LYS B 1 356 ? -8.893 13.708 31.910 1.000 31.933 361 LYS B C 1
ATOM 5101 O O . LYS B 1 356 ? -8.735 14.410 32.906 1.000 31.688 361 LYS B O 1
ATOM 5107 N N . ARG B 1 357 ? -8.364 13.968 30.713 1.000 33.610 362 ARG B N 1
ATOM 5108 C CA . ARG B 1 357 ? -7.506 15.109 30.454 1.000 35.626 362 ARG B CA 1
ATOM 5109 C C . ARG B 1 357 ? -8.324 16.391 30.544 1.000 36.883 362 ARG B C 1
ATOM 5110 O O . ARG B 1 357 ? -9.212 16.632 29.733 1.000 36.465 362 ARG B O 1
ATOM 5118 N N . VAL B 1 358 ? -7.978 17.205 31.540 1.000 38.631 363 VAL B N 1
ATOM 5119 C CA . VAL B 1 358 ? -8.563 18.510 31.781 1.000 40.399 363 VAL B CA 1
ATOM 5120 C C . VAL B 1 358 ? -8.442 19.388 30.532 1.000 43.198 363 VAL B C 1
ATOM 5121 O O . VAL B 1 358 ? -7.455 19.303 29.802 1.000 42.187 363 VAL B O 1
ATOM 5125 N N . LEU B 1 359 ? -9.448 20.243 30.302 1.000 45.851 364 LEU B N 1
ATOM 5126 C CA . LEU B 1 359 ? -9.446 21.160 29.169 1.000 49.219 364 LEU B CA 1
ATOM 5127 C C . LEU B 1 359 ? -8.563 22.374 29.449 1.000 52.542 364 LEU B C 1
ATOM 5128 O O . LEU B 1 359 ? -8.091 22.577 30.565 1.000 54.284 364 LEU B O 1
ATOM 5133 N N . GLU B 1 360 ? -8.392 23.196 28.408 1.000 55.641 365 GLU B N 1
ATOM 5134 C CA . GLU B 1 360 ? -7.716 24.481 28.496 1.000 58.657 365 GLU B CA 1
ATOM 5135 C C . GLU B 1 360 ? -6.294 24.283 29.028 1.000 61.344 365 GLU B C 1
ATOM 5136 O O . GLU B 1 360 ? -5.396 24.974 28.507 1.000 65.185 365 GLU B O 1
#

Nearest PDB structures (foldseek):
  8wwq-assembly1_A  TM=1.003E+00  e=9.795E-76  Gardenia jasminoides
  8wwq-assembly1_B  TM=9.829E-01  e=6.824E-64  Gardenia jasminoides
  3b5i-assembly1_A  TM=8.687E-01  e=2.950E-29  Arabidopsis thaliana
  3b5i-assembly1_B  TM=8.684E-01  e=5.973E-29  Arabidopsis thaliana
  8uzd-assembly1_A  TM=8.258E-01  e=3.732E-29  Ilex paraguariensis

Sequence (663 aa):
HPMNGGDDSKSYAQNSSYQKGVIEAAKAEVLLAIKEKLDFKTDWPRTFVIADYGCSTGPNTFFAMQNIVEAVELKNKSLQKPPIVDFHVFFNDLVDNDFNTLFKSLPSARNYFAAAVPGSFYERLFPKASLHLANSSYALHWLSKVPEEVRDQNSLAWNKSRTYCSGTNKEVTGAYFAQFRKDLNRFLNARAEELVGGGLLVIQLPGVPSGALPFNTGAGFLQELLGPCLFEMADLGFISHEKVYSFNLPMYFPSIEELNLVIKGNGHFTAEKIKILNHPMQQLLFDAKMTCLQFRSIFEGFIKDHFEVDQLFDLYAKKLEESCSIFDQEIRKDVDLFVLLKRVLESSYQKGVIEAAKAEVLLAIKEKLDFKTDWPRTFVIADYGCSTGPNTFFAMQNIVEAVELKNKSLQKPPIVDFHVFFNDLVDNDFNTLFKSLPSARNYFAAAVPGSFYERLFPKASLHLANSSYALHWLSKVPEEVRDQNSLAWNKSRTYCSGTNKEVTGAYFAQFRKDLNRFLNARAEELVGGGLLVIQLPGVPSGALPFNTGAGFLQELLGPCLFESHEKVYSFNLPMYFPSIEELNLVIKGNGHFTAEKIKILNLLFDAKMTCLQFRSIFEGFIKDHVDQLFDLYAKKLEESCSIFDQEIRKDVDLFVLLKRVLE

Radius of gyration: 28.96 Å; Cα contacts (8 Å, |Δi|>4): 1255; chains: 2; bounding box: 62×66×83 Å

B-factor: mean 32.82, std 12.28, range [14.89, 115.21]

Foldseek 3Di:
DAFADDDDLLALANQVVLLLLLLVLCLVVLLCCLVPQQDPDPDDAQEAEEEEARQAQDDSNVVNVVSNVVSNVVVQVVDPNSRYNAYEYEYEDAPPGPVVNSVVPHDPDDGHHYYYWHDHLLDATAAFAAHQEYEYGADLQFFPDQQPQCLDPPHLLPQQQFQECFVPRPSVCVSLLVRSLVSVLSSVVNVLRHHHASGKYKYKHFAAEPPHTLCQAPNNVLRVLLLVLVVVCCVVPNFPSNLSRNRYGRGDHYYPVSVVVSVVVSPQWDWPDKAFTDRPCLQPFDDLVSVLSNVCSGCVVSCCVSGVHPVSSVSSSVSSVVCRVCVNPRHDPSTIMITMITGHHD/DVVLLVLLVLCLVVLLVCCQPQQDPDPDDAQEAEEEEAAQAQDDSNVSNVQSNVVSVVVVQVPDPHRRYNAYEYEYEDAPPGPVVNNVVPHDPDDGHHYYYWHDHLLAATAAFAAHQEYEYGADLQFFPDQQPQCLDPPHLLVVQQFQECQVPRPSVCVRLLVRSLSSVLSNVVNVLRHHHASGKYKYKHFAAEPPDTLCQAPVNVLRVLLLVLVVCVSSLSSNHYGRGDHYYPVSVVVSVVVSPFKDWPDKDFGDDFDDLVVVLVVVCVVCVVSVVVSHVSSSVSSSVSSVVCRVCNVPRGDHRTIMITMITGHHD